Protein AF-A0A6N3R9C3-F1 (afdb_monomer_lite)

Sequence (505 aa):
MSIYKIPLPLNILEAARERITWTLNTLPRVCVSFSGGKDSGLMLHLTAELARQMGKKICVLFIDWEAQFSCTINYVQSLRELYTDVIEEFYWVALPLTTQNSLSQYQPEWQCWEPDVEWVRQPPQDAITDPDFFCFYQPGMTFEQFVREFAEWFSQKRPAAMMIGIRADESYNRFVAIASLNKQRFADDKPWTTAAPGGHSWYIYPIYDWKVADIWTWYANHQSLCNPLYNLMYQAGVPLRHMRICEPFGPEQRQGLWLYHVIEPDRWAAMCARVSGVKSGGIYAGHDNHFYGHRKILKPEHLDWQEYALLLLNSMPEDDRIKAINEIRMAIHQVSPFREEPVDCVLWVKNSQLMPNDYNPNNVAPPEKKLLQKSIEIDGFTQPIVVTHTDKNAMEIVDGFHRHEIGKGSSSLKLRLKGYLPVTCLEGTRNQRIAATIRHNRARGRHQITAMSEIVRELSQLGWDDNKIGKELGMDSDEVLRLKQINGLQELFADRQYSRAWTVK

InterPro domains:
  IPR002500 Phosphoadenosine phosphosulphate reductase domain [PF01507] (30-234)
  IPR003115 ParB-like, N-terminal domain [PF02195] (348-405)
  IPR003115 ParB-like, N-terminal domain [SM00470] (347-442)
  IPR014729 Rossmann-like alpha/beta/alpha sandwich fold [G3DSA:3.40.50.620] (3-242)
  IPR021845 Protein of unknown function DUF3440 [PF11922] (237-332)
  IPR036086 ParB/Sulfiredoxin superfamily [SSF110849] (345-475)

Radius of gyration: 32.74 Å; chains: 1; bounding box: 60×103×93 Å

pLDDT: mean 85.89, std 13.99, range [29.86, 98.75]

Structure (mmCIF, N/CA/C/O backbone):
data_AF-A0A6N3R9C3-F1
#
_entry.id   AF-A0A6N3R9C3-F1
#
loop_
_atom_site.group_PDB
_atom_site.id
_atom_site.type_symbol
_atom_site.label_atom_id
_atom_site.label_alt_id
_atom_site.label_comp_id
_atom_site.label_asym_id
_atom_site.label_entity_id
_atom_site.label_seq_id
_atom_site.pdbx_PDB_ins_code
_atom_site.Cartn_x
_atom_site.Cartn_y
_atom_site.Cartn_z
_atom_site.occupancy
_atom_site.B_iso_or_equiv
_atom_site.auth_seq_id
_atom_site.auth_comp_id
_atom_site.auth_asym_id
_atom_site.auth_atom_id
_atom_site.pdbx_PDB_model_num
ATOM 1 N N . MET A 1 1 ? 9.345 25.894 8.901 1.00 43.62 1 MET A N 1
ATOM 2 C CA . MET A 1 1 ? 8.995 26.049 10.329 1.00 43.62 1 MET A CA 1
ATOM 3 C C . MET A 1 1 ? 9.132 24.698 11.002 1.00 43.62 1 MET A C 1
ATOM 5 O O . MET A 1 1 ? 8.551 23.735 10.517 1.00 43.62 1 MET A O 1
ATOM 9 N N . SER A 1 2 ? 9.945 24.604 12.049 1.00 44.25 2 SER A N 1
ATOM 10 C CA . SER A 1 2 ? 10.079 23.402 12.876 1.00 44.25 2 SER A CA 1
ATOM 11 C C . SER A 1 2 ? 8.739 23.095 13.552 1.00 44.25 2 SER A C 1
ATOM 13 O O . SER A 1 2 ? 8.123 23.971 14.152 1.00 44.25 2 SER A O 1
ATOM 15 N N . ILE A 1 3 ? 8.267 21.858 13.418 1.00 60.16 3 ILE A N 1
ATOM 16 C CA . ILE A 1 3 ? 7.028 21.389 14.044 1.00 60.16 3 ILE A CA 1
ATOM 17 C C . ILE A 1 3 ? 7.373 20.959 15.473 1.00 60.16 3 ILE A C 1
ATOM 19 O O . ILE A 1 3 ? 8.033 19.938 15.670 1.00 60.16 3 ILE A O 1
ATOM 23 N N . TYR A 1 4 ? 6.939 21.731 16.468 1.00 61.84 4 TYR A N 1
ATOM 24 C CA . TYR A 1 4 ? 7.162 21.421 17.882 1.00 61.84 4 TYR A CA 1
ATOM 25 C C . TYR A 1 4 ? 5.988 20.620 18.459 1.00 61.84 4 TYR A C 1
ATOM 27 O O . TYR A 1 4 ? 4.826 20.929 18.198 1.00 61.84 4 TYR A O 1
ATOM 35 N N . LYS A 1 5 ? 6.286 19.586 19.258 1.00 71.88 5 LYS A N 1
ATOM 36 C CA . LYS A 1 5 ? 5.275 18.881 20.061 1.00 71.88 5 LYS A CA 1
ATOM 37 C C . LYS A 1 5 ? 4.924 19.755 21.265 1.00 71.88 5 LYS A C 1
ATOM 39 O O . LYS A 1 5 ? 5.813 20.088 22.043 1.00 71.88 5 LYS A O 1
ATOM 44 N N . ILE A 1 6 ? 3.651 20.110 21.411 1.00 72.38 6 ILE A N 1
ATOM 45 C CA . ILE A 1 6 ? 3.156 20.901 22.542 1.00 72.38 6 ILE A CA 1
ATOM 46 C C . ILE A 1 6 ? 2.562 19.927 23.572 1.00 72.38 6 ILE A C 1
ATOM 48 O O . ILE A 1 6 ? 1.675 19.154 23.202 1.00 72.38 6 ILE A O 1
ATOM 52 N N . PRO A 1 7 ? 3.049 19.902 24.826 1.00 72.50 7 PRO A N 1
ATOM 53 C CA . PRO A 1 7 ? 2.461 19.070 25.870 1.00 72.50 7 PRO A CA 1
ATOM 54 C C . PRO A 1 7 ? 1.058 19.571 26.239 1.00 72.50 7 PRO A C 1
ATOM 56 O O . PRO A 1 7 ? 0.818 20.776 26.294 1.00 72.50 7 PRO A O 1
ATOM 59 N N . LEU A 1 8 ? 0.139 18.640 26.498 1.00 75.56 8 LEU A N 1
ATOM 60 C CA . LEU A 1 8 ? -1.210 18.927 26.990 1.00 75.56 8 LEU A CA 1
ATOM 61 C C . LEU A 1 8 ? -1.270 18.716 28.515 1.00 75.56 8 LEU A C 1
ATOM 63 O O . LEU A 1 8 ? -0.502 17.907 29.035 1.00 75.56 8 LEU A O 1
ATOM 67 N N . PRO A 1 9 ? -2.176 19.404 29.236 1.00 75.69 9 PRO A N 1
ATOM 68 C CA . PRO A 1 9 ? -2.363 19.214 30.679 1.00 75.69 9 PRO A CA 1
ATOM 69 C C . PRO A 1 9 ? -3.089 17.905 31.041 1.00 75.69 9 PRO A C 1
ATOM 71 O O . PRO A 1 9 ? -3.187 17.573 32.218 1.00 75.69 9 PRO A O 1
ATOM 74 N N . LEU A 1 10 ? -3.605 17.181 30.044 1.00 80.75 10 LEU A N 1
ATOM 75 C CA . LEU A 1 10 ? -4.349 15.930 30.192 1.00 80.75 10 LEU A CA 1
ATOM 76 C C . LEU A 1 10 ? -3.435 14.720 30.023 1.00 80.75 10 LEU A C 1
ATOM 78 O O . LEU A 1 10 ? -2.467 14.767 29.255 1.00 80.75 10 LEU A O 1
ATOM 82 N N . ASN A 1 11 ? -3.792 13.602 30.657 1.00 88.69 11 ASN A N 1
ATOM 83 C CA . ASN A 1 11 ? -3.180 12.333 30.285 1.00 88.69 11 ASN A CA 1
ATOM 84 C C . ASN A 1 11 ? -3.708 11.854 28.915 1.00 88.69 11 ASN A C 1
ATOM 86 O O . ASN A 1 11 ? -4.754 12.279 28.425 1.00 88.69 11 ASN A O 1
ATOM 90 N N . ILE A 1 12 ? -2.968 10.953 28.271 1.00 90.38 12 ILE A N 1
ATOM 91 C CA . ILE A 1 12 ? -3.279 10.464 26.917 1.00 90.38 12 ILE A CA 1
ATOM 92 C C . ILE A 1 12 ? -4.638 9.751 26.798 1.00 90.38 12 ILE A C 1
ATOM 94 O O . ILE A 1 12 ? -5.248 9.782 25.728 1.00 90.38 12 ILE A O 1
ATOM 98 N N . LEU A 1 13 ? -5.126 9.123 27.875 1.00 92.50 13 LEU A N 1
ATOM 99 C CA . LEU A 1 13 ? -6.419 8.439 27.899 1.00 92.50 13 LEU A CA 1
ATOM 100 C C . LEU A 1 13 ? -7.562 9.451 27.977 1.00 92.50 13 LEU A C 1
ATOM 102 O O . LEU A 1 13 ? -8.530 9.330 27.229 1.00 92.50 13 LEU A O 1
ATOM 106 N N . GLU A 1 14 ? -7.431 10.464 28.830 1.00 93.38 14 GLU A N 1
ATOM 107 C CA . GLU A 1 14 ? -8.357 11.598 28.907 1.00 93.38 14 GLU A CA 1
ATOM 108 C C . GLU A 1 14 ? -8.427 12.327 27.566 1.00 93.38 14 GLU A C 1
ATOM 110 O O . GLU A 1 14 ? -9.511 12.488 27.012 1.00 93.38 14 GLU A O 1
ATOM 115 N N . ALA A 1 15 ? -7.274 12.666 26.981 1.00 93.69 15 ALA A N 1
ATOM 116 C CA . ALA A 1 15 ? -7.213 13.335 25.688 1.00 93.69 15 ALA A CA 1
ATOM 117 C C . ALA A 1 15 ? -7.842 12.490 24.564 1.00 93.69 15 ALA A C 1
ATOM 119 O O . ALA A 1 15 ? -8.574 13.018 23.727 1.00 93.69 15 ALA A O 1
ATOM 120 N N . ALA A 1 16 ? -7.602 11.173 24.537 1.00 96.31 16 ALA A N 1
ATOM 121 C CA . ALA A 1 16 ? -8.251 10.286 23.573 1.00 96.31 16 ALA A CA 1
ATOM 122 C C . ALA A 1 16 ? -9.773 10.243 23.773 1.00 96.31 16 ALA A C 1
ATOM 124 O O . ALA A 1 16 ? -10.515 10.364 22.797 1.00 96.31 16 ALA A O 1
ATOM 125 N N . ARG A 1 17 ? -10.249 10.139 25.022 1.00 97.38 17 ARG A N 1
ATOM 126 C CA . ARG A 1 17 ? -11.682 10.177 25.345 1.00 97.38 17 ARG A CA 1
ATOM 127 C C . ARG A 1 17 ? -12.320 11.501 24.934 1.00 97.38 17 ARG A C 1
ATOM 129 O O . ARG A 1 17 ? -13.380 11.473 24.324 1.00 97.38 17 ARG A O 1
ATOM 136 N N . GLU A 1 18 ? -11.675 12.642 25.167 1.00 97.12 18 GLU A N 1
ATOM 137 C CA . GLU A 1 18 ? -12.176 13.947 24.713 1.00 97.12 18 GLU A CA 1
ATOM 138 C C . GLU A 1 18 ? -12.303 14.025 23.188 1.00 97.12 18 GLU A C 1
ATOM 140 O O . GLU A 1 18 ? -13.324 14.482 22.673 1.00 97.12 18 GLU A O 1
ATOM 145 N N . ARG A 1 19 ? -11.301 13.535 22.448 1.00 97.88 19 ARG A N 1
ATOM 146 C CA . ARG A 1 19 ? -11.334 13.503 20.974 1.00 97.88 19 ARG A CA 1
ATOM 147 C C . ARG A 1 19 ? -12.457 12.607 20.453 1.00 97.88 19 ARG A C 1
ATOM 149 O O . ARG A 1 19 ? -13.151 12.983 19.506 1.00 97.88 19 ARG A O 1
ATOM 156 N N . ILE A 1 20 ? -12.658 11.441 21.065 1.00 98.56 20 ILE A N 1
ATOM 157 C CA . ILE A 1 20 ? -13.736 10.511 20.701 1.00 98.56 20 ILE A CA 1
ATOM 158 C C . ILE A 1 20 ? -15.104 11.119 21.035 1.00 98.56 20 ILE A C 1
ATOM 160 O O . ILE A 1 20 ? -15.976 11.156 20.172 1.00 98.56 20 ILE A O 1
ATOM 164 N N . THR A 1 21 ? -15.278 11.664 22.239 1.00 98.50 21 THR A N 1
ATOM 165 C CA . THR A 1 21 ? -16.516 12.332 22.667 1.00 98.50 21 THR A CA 1
ATOM 166 C C . THR A 1 21 ? -16.860 13.510 21.761 1.00 98.50 21 THR A C 1
ATOM 168 O O . THR A 1 21 ? -18.011 13.655 21.352 1.00 98.50 21 THR A O 1
ATOM 171 N N . TRP A 1 22 ? -15.872 14.332 21.387 1.00 98.19 22 TRP A N 1
ATOM 172 C CA . TRP A 1 22 ? -16.063 15.380 20.383 1.00 98.19 22 TRP A CA 1
ATOM 173 C C . TRP A 1 22 ? -16.564 14.786 19.066 1.00 98.19 22 TRP A C 1
ATOM 175 O O . TRP A 1 22 ? -17.547 15.265 18.513 1.00 98.19 22 TRP A O 1
ATOM 185 N N . THR A 1 23 ? -15.947 13.698 18.601 1.00 98.31 23 THR A N 1
ATOM 186 C CA . THR A 1 23 ? -16.294 13.063 17.319 1.00 98.31 23 THR A CA 1
ATOM 187 C C . THR A 1 23 ? -17.742 12.580 17.318 1.00 98.31 23 THR A C 1
ATOM 189 O O . THR A 1 23 ? -18.486 12.907 16.398 1.00 98.31 23 THR A O 1
ATOM 192 N N . LEU A 1 24 ? -18.161 11.885 18.379 1.00 98.44 24 LEU A N 1
ATOM 193 C CA . LEU A 1 24 ? -19.523 11.362 18.551 1.00 98.44 24 LEU A CA 1
ATOM 194 C C . LEU A 1 24 ? -20.590 12.462 18.712 1.00 98.44 24 LEU A C 1
ATOM 196 O O . LEU A 1 24 ? -21.762 12.234 18.407 1.00 98.44 24 LEU A O 1
ATOM 200 N N . ASN A 1 25 ? -20.209 13.645 19.204 1.00 97.94 25 ASN A N 1
ATOM 201 C CA . ASN A 1 25 ? -21.110 14.792 19.347 1.00 97.94 25 ASN A CA 1
ATOM 202 C C . ASN A 1 25 ? -21.198 15.646 18.079 1.00 97.94 25 ASN A C 1
ATOM 204 O O . ASN A 1 25 ? -22.264 16.174 17.770 1.00 97.94 25 ASN A O 1
ATOM 208 N N . THR A 1 26 ? -20.081 15.822 17.375 1.00 97.12 26 THR A N 1
ATOM 209 C CA . THR A 1 26 ? -19.971 16.744 16.240 1.00 97.12 26 THR A CA 1
ATOM 210 C C . THR A 1 26 ? -20.362 16.095 14.919 1.00 97.12 26 THR A C 1
ATOM 212 O O . THR A 1 26 ? -20.985 16.753 14.087 1.00 97.12 26 THR A O 1
ATOM 215 N N . LEU A 1 27 ? -20.012 14.823 14.707 1.00 96.94 27 LEU A N 1
ATOM 216 C CA . LEU A 1 27 ? -20.240 14.138 13.437 1.00 96.94 27 LEU A CA 1
ATOM 217 C C . LEU A 1 27 ? -21.412 13.152 13.574 1.00 96.94 27 LEU A C 1
ATOM 219 O O . LEU A 1 27 ? -21.375 12.273 14.434 1.00 96.94 27 LEU A O 1
ATOM 223 N N . PRO A 1 28 ? -22.466 13.272 12.743 1.00 95.19 28 PRO A N 1
ATOM 224 C CA . PRO A 1 28 ? -23.684 12.475 12.885 1.00 95.19 28 PRO A CA 1
ATOM 225 C C . PRO A 1 28 ? -23.487 10.995 12.548 1.00 95.19 28 PRO A C 1
ATOM 227 O O . PRO A 1 28 ? -24.273 10.166 12.996 1.00 95.19 28 PRO A O 1
ATOM 230 N N . ARG A 1 29 ? -22.465 10.660 11.753 1.00 97.19 29 ARG A N 1
ATOM 231 C CA . ARG A 1 29 ? -22.119 9.283 11.393 1.00 97.19 29 ARG A CA 1
ATOM 232 C C . ARG A 1 29 ? -20.655 9.039 11.688 1.00 97.19 29 ARG A C 1
ATOM 234 O O . ARG A 1 29 ? -19.798 9.787 11.223 1.00 97.19 29 ARG A O 1
ATOM 241 N N . VAL A 1 30 ? -20.376 7.985 12.443 1.00 98.56 30 VAL A N 1
ATOM 242 C CA . VAL A 1 30 ? -19.024 7.640 12.878 1.00 98.56 30 VAL A CA 1
ATOM 243 C C . VAL A 1 30 ? -18.747 6.192 12.515 1.00 98.56 30 VAL A C 1
ATOM 245 O O . VAL A 1 30 ? -19.449 5.299 12.980 1.00 98.56 30 VAL A O 1
ATOM 248 N N . CYS A 1 31 ? -17.733 5.964 11.684 1.00 98.69 31 CYS A N 1
ATOM 249 C CA . CYS A 1 31 ? -17.236 4.638 11.344 1.00 98.69 31 CYS A CA 1
ATOM 250 C C . CYS A 1 31 ? -15.843 4.435 11.939 1.00 98.69 31 CYS A C 1
ATOM 252 O O . CYS A 1 31 ? -14.934 5.235 11.709 1.00 98.69 31 CYS A O 1
ATOM 254 N N . VAL A 1 32 ? -15.659 3.344 12.675 1.00 98.75 32 VAL A N 1
ATOM 255 C CA . VAL A 1 32 ? -14.372 2.947 13.248 1.00 98.75 32 VAL A CA 1
ATOM 256 C C . VAL A 1 32 ? -13.684 1.969 12.301 1.00 98.75 32 VAL A C 1
ATOM 258 O O . VAL A 1 32 ? -14.208 0.892 12.035 1.00 98.75 32 VAL A O 1
ATOM 261 N N . SER A 1 33 ? -12.507 2.328 11.786 1.00 98.06 33 SER A N 1
ATOM 262 C CA . SER A 1 33 ? -11.667 1.401 11.026 1.00 98.06 33 SER A CA 1
ATOM 263 C C . SER A 1 33 ? -10.943 0.464 11.991 1.00 98.06 33 SER A C 1
ATOM 265 O O . SER A 1 33 ? -10.127 0.894 12.814 1.00 98.06 33 SER A O 1
ATOM 267 N N . PHE A 1 34 ? -11.267 -0.821 11.899 1.00 97.56 34 PHE A N 1
ATOM 268 C CA . PHE A 1 34 ? -10.781 -1.866 12.784 1.00 97.56 34 PHE A CA 1
ATOM 269 C C . PHE A 1 34 ? -9.999 -2.906 11.979 1.00 97.56 34 PHE A C 1
ATOM 271 O O . PHE A 1 34 ? -10.501 -3.429 10.994 1.00 97.56 34 PHE A O 1
ATOM 278 N N . SER A 1 35 ? -8.759 -3.208 12.380 1.00 95.19 35 SER A N 1
ATOM 279 C CA . SER A 1 35 ? -7.889 -4.162 11.669 1.00 95.19 35 SER A CA 1
ATOM 280 C C . SER A 1 35 ? -7.677 -5.481 12.416 1.00 95.19 35 SER A C 1
ATOM 282 O O . SER A 1 35 ? -6.909 -6.329 11.965 1.00 95.19 35 SER A O 1
ATOM 284 N N . GLY A 1 36 ? -8.274 -5.637 13.603 1.00 95.56 36 GLY A N 1
ATOM 285 C CA . GLY A 1 36 ? -7.929 -6.712 14.537 1.00 95.56 36 GLY A CA 1
ATOM 286 C C . GLY A 1 36 ? -6.620 -6.476 15.305 1.00 95.56 36 GLY A C 1
ATOM 287 O O . GLY A 1 36 ? -6.246 -7.299 16.137 1.00 95.56 36 GLY A O 1
ATOM 288 N N . GLY A 1 37 ? -5.911 -5.368 15.055 1.00 94.81 37 GLY A N 1
ATOM 289 C CA . GLY A 1 37 ? -4.679 -5.005 15.761 1.00 94.81 37 GLY A CA 1
ATOM 290 C C . GLY A 1 37 ? -4.917 -4.309 17.105 1.00 94.81 37 GLY A C 1
ATOM 291 O O . GLY A 1 37 ? -5.969 -3.707 17.312 1.00 94.81 37 GLY A O 1
ATOM 292 N N . LYS A 1 38 ? -3.906 -4.317 17.987 1.00 94.56 38 LYS A N 1
ATOM 293 C CA . LYS A 1 38 ? -3.941 -3.757 19.356 1.00 94.56 38 LYS A CA 1
ATOM 294 C C . LYS A 1 38 ? -4.410 -2.302 19.401 1.00 94.56 38 LYS A C 1
ATOM 296 O O . LYS A 1 38 ? -5.208 -1.948 20.263 1.00 94.56 38 LYS A O 1
ATOM 301 N N . ASP A 1 39 ? -3.935 -1.485 18.461 1.00 95.38 39 ASP A N 1
ATOM 302 C CA . ASP A 1 39 ? -4.197 -0.047 18.403 1.00 95.38 39 ASP A CA 1
ATOM 303 C C . ASP A 1 39 ? -5.651 0.212 17.972 1.00 95.38 39 ASP A C 1
ATOM 305 O O . ASP A 1 39 ? -6.392 0.942 18.628 1.00 95.38 39 ASP A O 1
ATOM 309 N N . SER A 1 40 ? -6.091 -0.465 16.906 1.00 96.88 40 SER A N 1
ATOM 310 C CA . SER A 1 40 ? -7.466 -0.370 16.405 1.00 96.88 40 SER A CA 1
ATOM 311 C C . SER A 1 40 ? -8.498 -0.996 17.352 1.00 96.88 40 SER A C 1
ATOM 313 O O . SER A 1 40 ? -9.592 -0.458 17.487 1.00 96.88 40 SER A O 1
ATOM 315 N N . GLY A 1 41 ? -8.141 -2.083 18.047 1.00 97.38 41 GLY A N 1
ATOM 316 C CA . GLY A 1 41 ? -8.986 -2.725 19.053 1.00 97.38 41 GLY A CA 1
ATOM 317 C C . GLY A 1 41 ? -9.209 -1.814 20.255 1.00 97.38 41 GLY A C 1
ATOM 318 O O . GLY A 1 41 ? -10.347 -1.598 20.653 1.00 97.38 41 GLY A O 1
ATOM 319 N N . LEU A 1 42 ? -8.148 -1.173 20.759 1.00 97.56 42 LEU A N 1
ATOM 320 C CA . LEU A 1 42 ? -8.248 -0.212 21.858 1.00 97.56 42 LEU A CA 1
ATOM 321 C C . LEU A 1 42 ? -9.122 0.982 21.467 1.00 97.56 42 LEU A C 1
ATOM 323 O O . LEU A 1 42 ? -9.992 1.395 22.231 1.00 97.56 42 LEU A O 1
ATOM 327 N N . MET A 1 43 ? -8.922 1.520 20.260 1.00 98.19 43 MET A N 1
ATOM 328 C CA . MET A 1 43 ? -9.762 2.599 19.740 1.00 98.19 43 MET A CA 1
ATOM 329 C C . MET A 1 43 ? -11.236 2.174 19.653 1.00 98.19 43 MET A C 1
ATOM 331 O O . MET A 1 43 ? -12.105 2.964 20.025 1.00 98.19 43 MET A O 1
ATOM 335 N N . LEU A 1 44 ? -11.526 0.946 19.204 1.00 98.50 44 LEU A N 1
ATOM 336 C CA . LEU A 1 44 ? -12.887 0.412 19.149 1.00 98.50 44 LEU A CA 1
ATOM 337 C C . LEU A 1 44 ? -13.491 0.260 20.550 1.00 98.50 44 LEU A C 1
ATOM 339 O O . LEU A 1 44 ? -14.602 0.735 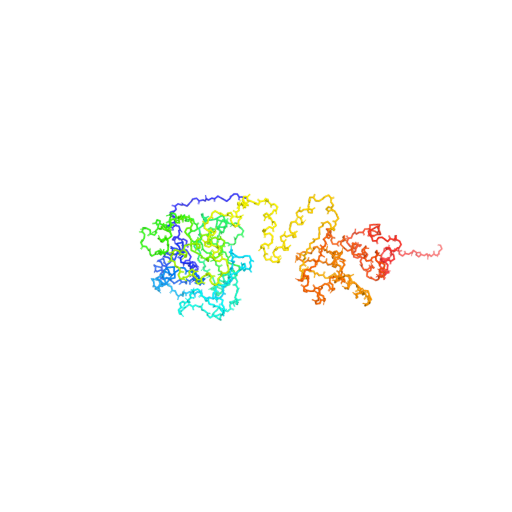20.754 1.00 98.50 44 LEU A O 1
ATOM 343 N N . HIS A 1 45 ? -12.759 -0.296 21.521 1.00 98.44 45 HIS A N 1
ATOM 344 C CA . HIS A 1 45 ? -13.213 -0.388 22.913 1.00 98.44 45 HIS A CA 1
ATOM 345 C C . HIS A 1 45 ? -13.598 0.986 23.478 1.00 98.44 45 HIS A C 1
ATOM 347 O O . HIS A 1 45 ? -14.730 1.174 23.921 1.00 98.44 45 HIS A O 1
ATOM 353 N N . LEU A 1 46 ? -12.694 1.972 23.390 1.00 98.25 46 LEU A N 1
ATOM 354 C CA . LEU A 1 46 ? -12.948 3.326 23.892 1.00 98.25 46 LEU A CA 1
ATOM 355 C C . LEU A 1 46 ? -14.140 3.990 23.195 1.00 98.25 46 LEU A C 1
ATOM 357 O O . LEU A 1 46 ? -14.957 4.645 23.843 1.00 98.25 46 LEU A O 1
ATOM 361 N N . THR A 1 47 ? -14.242 3.828 21.875 1.00 98.62 47 THR A N 1
ATOM 362 C CA . THR A 1 47 ? -15.319 4.437 21.086 1.00 98.62 47 THR A CA 1
ATOM 363 C C . THR A 1 47 ? -16.663 3.794 21.387 1.00 98.62 47 THR A C 1
ATOM 365 O O . THR A 1 47 ? -17.644 4.507 21.577 1.00 98.62 47 THR A O 1
ATOM 368 N N . ALA A 1 48 ? -16.708 2.469 21.488 1.00 98.44 48 ALA A N 1
ATOM 369 C CA . ALA A 1 48 ? -17.917 1.726 21.799 1.00 98.44 48 ALA A CA 1
ATOM 370 C C . ALA A 1 48 ? -18.416 2.005 23.227 1.00 98.44 48 ALA A C 1
ATOM 372 O O . ALA A 1 48 ? -19.611 2.206 23.427 1.00 98.44 48 ALA A O 1
ATOM 373 N N . GLU A 1 49 ? -17.517 2.092 24.215 1.00 97.88 49 GLU A N 1
ATOM 374 C CA . GLU A 1 49 ? -17.864 2.479 25.590 1.00 97.88 49 GLU A CA 1
ATOM 375 C C . GLU A 1 49 ? -18.484 3.879 25.663 1.00 97.88 49 GLU A C 1
ATOM 377 O O . GLU A 1 49 ? -19.532 4.058 26.285 1.00 97.88 49 GLU A O 1
ATOM 382 N N . LEU A 1 50 ? -17.864 4.869 25.012 1.00 98.44 50 LEU A N 1
ATOM 383 C CA . LEU A 1 50 ? -18.376 6.241 24.990 1.00 98.44 50 LEU A CA 1
ATOM 384 C C . LEU A 1 50 ? -19.683 6.344 24.199 1.00 98.44 50 LEU A C 1
ATOM 386 O O . LEU A 1 50 ? -20.620 6.998 24.651 1.00 98.44 50 LEU A O 1
ATOM 390 N N . ALA A 1 51 ? -19.792 5.647 23.066 1.00 98.44 51 ALA A N 1
ATOM 391 C CA . ALA A 1 51 ? -21.033 5.577 22.302 1.00 98.44 51 ALA A CA 1
ATOM 392 C C . ALA A 1 51 ? -22.175 4.996 23.150 1.00 98.44 51 ALA A C 1
ATOM 394 O O . ALA A 1 51 ? -23.258 5.582 23.188 1.00 98.44 51 ALA A O 1
ATOM 395 N N . ARG A 1 52 ? -21.907 3.926 23.914 1.00 98.12 52 ARG A N 1
ATOM 396 C CA . ARG A 1 52 ? -22.864 3.330 24.858 1.00 98.12 52 ARG A CA 1
ATOM 397 C C . ARG A 1 52 ? -23.324 4.335 25.910 1.00 98.12 52 ARG A C 1
ATOM 399 O O . ARG A 1 52 ? -24.522 4.494 26.120 1.00 98.12 52 ARG A O 1
ATOM 406 N N . GLN A 1 53 ? -22.383 5.037 26.543 1.00 98.06 53 GLN A N 1
ATOM 407 C CA . GLN A 1 53 ? -22.678 6.047 27.569 1.00 98.06 53 GLN A CA 1
ATOM 408 C C . GLN A 1 53 ? -23.507 7.215 27.022 1.00 98.06 53 GLN A C 1
ATOM 410 O O . GLN A 1 53 ? -24.351 7.762 27.727 1.00 98.06 53 GLN A O 1
ATOM 415 N N . MET A 1 54 ? -23.281 7.586 25.763 1.00 97.88 54 MET A N 1
ATOM 416 C CA . MET A 1 54 ? -23.951 8.705 25.101 1.00 97.88 54 MET A CA 1
ATOM 417 C C . MET A 1 54 ? -25.248 8.301 24.383 1.00 97.88 54 MET A C 1
ATOM 419 O O . MET A 1 54 ? -25.890 9.157 23.773 1.00 97.88 54 MET A O 1
ATOM 423 N N . GLY A 1 55 ? -25.626 7.016 24.402 1.00 97.50 55 GLY A N 1
ATOM 424 C CA . GLY A 1 55 ? -26.772 6.500 23.645 1.00 97.50 55 GLY A CA 1
ATOM 425 C C . GLY A 1 55 ? -26.625 6.681 22.128 1.00 97.50 55 GLY A C 1
ATOM 426 O O . GLY A 1 55 ? -27.613 6.894 21.427 1.00 97.50 55 GLY A O 1
ATOM 427 N N . LYS A 1 56 ? -25.388 6.660 21.621 1.00 97.81 56 LYS A N 1
ATOM 428 C CA . LYS A 1 56 ? -25.051 6.809 20.200 1.00 97.81 56 LYS A CA 1
ATOM 429 C C . LYS A 1 56 ? -24.761 5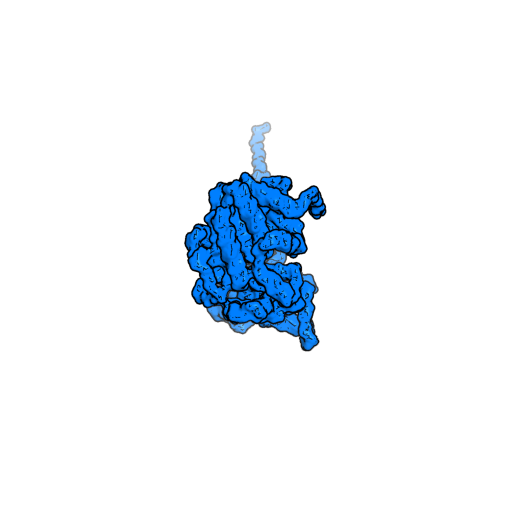.449 19.575 1.00 97.81 56 LYS A C 1
ATOM 431 O O . LYS A 1 56 ? -24.349 4.509 20.251 1.00 97.81 56 LYS A O 1
ATOM 436 N N . LYS A 1 57 ? -24.938 5.377 18.259 1.00 98.31 57 LYS A N 1
ATOM 437 C CA . LYS A 1 57 ? -24.533 4.237 17.442 1.00 98.31 57 LYS A CA 1
ATOM 438 C C . LYS A 1 57 ? -23.290 4.570 16.626 1.00 98.31 57 LYS A C 1
ATOM 440 O O . LYS A 1 57 ? -23.067 5.731 16.280 1.00 98.31 57 LYS A O 1
ATOM 445 N N . ILE A 1 58 ? -22.492 3.550 16.335 1.00 98.62 58 ILE A N 1
ATOM 446 C CA . ILE A 1 58 ? -21.303 3.639 15.481 1.00 98.62 58 ILE A CA 1
ATOM 447 C C . ILE A 1 58 ? -21.339 2.545 14.418 1.00 98.62 58 ILE A C 1
ATOM 449 O O . ILE A 1 58 ? -21.959 1.507 14.609 1.00 98.62 58 ILE A O 1
ATOM 453 N N . CYS A 1 59 ? -20.646 2.752 13.308 1.00 98.69 59 CYS A N 1
ATOM 454 C CA . CYS A 1 59 ? -20.358 1.704 12.334 1.00 98.69 59 CYS A CA 1
ATOM 455 C C . CYS A 1 59 ? -18.922 1.200 12.514 1.00 98.69 59 CYS A C 1
ATOM 457 O O . CYS A 1 59 ? -18.067 1.919 13.039 1.00 98.69 59 CYS A O 1
ATOM 459 N N . VAL A 1 60 ? -18.632 -0.010 12.047 1.00 98.75 60 VAL A N 1
ATOM 460 C CA . VAL A 1 60 ? -17.271 -0.565 12.032 1.00 98.75 60 VAL A CA 1
ATOM 461 C C . VAL A 1 60 ? -16.932 -1.034 10.626 1.00 98.75 60 VAL A C 1
ATOM 463 O O . VAL A 1 60 ? -17.743 -1.695 9.989 1.00 98.75 60 VAL A O 1
ATOM 466 N N . LEU A 1 61 ? -15.733 -0.697 10.150 1.00 98.69 61 LEU A N 1
ATOM 467 C CA . LEU A 1 61 ? -15.173 -1.207 8.900 1.00 98.69 61 LEU A CA 1
ATOM 468 C C . LEU A 1 61 ? -14.020 -2.154 9.223 1.00 98.69 61 LEU A C 1
ATOM 470 O O . LEU A 1 61 ? -13.006 -1.717 9.775 1.00 98.69 61 LEU A O 1
ATOM 474 N N . PHE A 1 62 ? -14.165 -3.417 8.832 1.00 98.25 62 PHE A N 1
ATOM 475 C CA . PHE A 1 62 ? -13.115 -4.428 8.867 1.00 98.25 62 PHE A CA 1
ATOM 476 C C . PHE A 1 62 ? -12.842 -4.916 7.444 1.00 98.25 62 PHE A C 1
ATOM 478 O O . PHE A 1 62 ? -13.741 -5.416 6.772 1.00 98.25 62 PHE A O 1
ATOM 485 N N . ILE A 1 63 ? -11.598 -4.762 6.988 1.00 97.56 63 ILE A N 1
ATOM 486 C CA . ILE A 1 63 ? -11.155 -5.281 5.692 1.00 97.56 63 ILE A CA 1
ATOM 487 C C . ILE A 1 63 ? -10.467 -6.617 5.930 1.00 97.56 63 ILE A C 1
ATOM 489 O O . ILE A 1 63 ? -9.456 -6.717 6.635 1.00 97.56 63 ILE A O 1
ATOM 493 N N . ASP A 1 64 ? -11.069 -7.640 5.349 1.00 97.12 64 ASP A N 1
ATOM 494 C CA . ASP A 1 64 ? -10.626 -9.009 5.422 1.00 97.12 64 ASP A CA 1
ATOM 495 C C . ASP A 1 64 ? -9.633 -9.286 4.286 1.00 97.12 64 ASP A C 1
ATOM 497 O O . ASP A 1 64 ? -9.969 -9.212 3.106 1.00 97.12 64 ASP A O 1
ATOM 501 N N . TRP A 1 65 ? -8.403 -9.636 4.649 1.00 95.75 65 TRP A N 1
ATOM 502 C CA . TRP A 1 65 ? -7.322 -9.876 3.700 1.00 95.75 65 TRP A CA 1
ATOM 503 C C . TRP A 1 65 ? -7.193 -11.337 3.275 1.00 95.75 65 TRP A C 1
ATOM 505 O O . TRP A 1 65 ? -6.155 -11.674 2.733 1.00 95.75 65 TRP A O 1
ATOM 515 N N . GLU A 1 66 ? -8.153 -12.228 3.541 1.00 96.06 66 GLU A N 1
ATOM 516 C CA . GLU A 1 66 ? -8.070 -13.674 3.238 1.00 96.06 66 GLU A CA 1
ATOM 517 C C . GLU A 1 66 ? -7.041 -14.412 4.126 1.00 96.06 66 GLU A C 1
ATOM 519 O O . GLU A 1 66 ? -7.371 -15.362 4.827 1.00 96.06 66 GLU A O 1
ATOM 524 N N . ALA A 1 67 ? -5.806 -13.927 4.219 1.00 94.31 67 ALA A N 1
ATOM 525 C CA . ALA A 1 67 ? -4.681 -14.594 4.869 1.00 94.31 67 ALA A CA 1
ATOM 526 C C . ALA A 1 67 ? -4.401 -14.155 6.327 1.00 94.31 67 ALA A C 1
ATOM 528 O O . ALA A 1 67 ? -3.321 -14.419 6.840 1.00 94.31 67 ALA A O 1
ATOM 529 N N . GLN A 1 68 ? -5.329 -13.487 7.025 1.00 93.06 68 GLN A N 1
ATOM 530 C CA . GLN A 1 68 ? -5.170 -13.131 8.453 1.00 93.06 68 GLN A CA 1
ATOM 531 C C . GLN A 1 68 ? -5.258 -14.360 9.374 1.00 93.06 68 GLN A C 1
ATOM 533 O O . GLN A 1 68 ? -6.114 -15.215 9.158 1.00 93.06 68 GLN A O 1
ATOM 538 N N . PHE A 1 69 ? -4.471 -14.399 10.458 1.00 93.50 69 PHE A N 1
ATOM 539 C CA . PHE A 1 69 ? -4.484 -15.461 11.484 1.00 93.50 69 PHE A CA 1
ATOM 540 C C . PHE A 1 69 ? -5.879 -15.778 12.062 1.00 93.50 69 PHE A C 1
ATOM 542 O O . PHE A 1 69 ? -6.694 -14.879 12.275 1.00 93.50 69 PHE A O 1
ATOM 549 N N . SER A 1 70 ? -6.147 -17.041 12.411 1.00 93.25 70 SER A N 1
ATOM 550 C CA . SER A 1 70 ? -7.464 -17.529 12.859 1.00 93.25 70 SER A CA 1
ATOM 551 C C . SER A 1 70 ? -7.847 -16.867 14.164 1.00 93.25 70 SER A C 1
ATOM 553 O O . SER A 1 70 ? -8.970 -16.410 14.327 1.00 93.25 70 SER A O 1
ATOM 555 N N . CYS A 1 71 ? -6.884 -16.744 15.077 1.00 93.69 71 CYS A N 1
ATOM 556 C CA . CYS A 1 71 ? -7.075 -16.033 16.334 1.00 93.69 71 CYS A CA 1
ATOM 557 C C . CYS A 1 71 ? -7.429 -14.551 16.129 1.00 93.69 71 CYS A C 1
ATOM 559 O O . CYS A 1 71 ? -8.183 -14.004 16.928 1.00 93.69 71 CYS A O 1
ATOM 561 N N . THR A 1 72 ? -6.956 -13.920 15.047 1.00 95.31 72 THR A N 1
ATOM 562 C CA . THR A 1 72 ? -7.356 -12.550 14.694 1.00 95.31 72 THR A CA 1
ATOM 563 C C . THR A 1 72 ? -8.792 -12.511 14.193 1.00 95.31 72 THR A C 1
ATOM 565 O O . THR A 1 72 ? -9.555 -11.668 14.646 1.00 95.31 72 THR A O 1
ATOM 568 N N . ILE A 1 73 ? -9.190 -13.442 13.325 1.00 95.88 73 ILE A N 1
ATOM 569 C CA . ILE A 1 73 ? -10.574 -13.534 12.834 1.00 95.88 73 ILE A CA 1
ATOM 570 C C . ILE A 1 73 ? -11.555 -13.824 13.971 1.00 95.88 73 ILE A C 1
ATOM 572 O O . ILE A 1 73 ? -12.562 -13.132 14.102 1.00 95.88 73 ILE A O 1
ATOM 576 N N . ASN A 1 74 ? -11.214 -14.755 14.860 1.00 96.19 74 ASN A N 1
ATOM 577 C CA . ASN A 1 74 ? -12.014 -15.051 16.046 1.00 96.19 74 ASN A CA 1
ATOM 578 C C . ASN A 1 74 ? -12.111 -13.832 16.975 1.00 96.19 74 ASN A C 1
ATOM 580 O O . ASN A 1 74 ? -13.190 -13.528 17.470 1.00 96.19 74 ASN A O 1
ATOM 584 N N . TYR A 1 75 ? -11.013 -13.094 17.173 1.00 97.56 75 TYR A N 1
ATOM 585 C CA . TYR A 1 75 ? -11.023 -11.853 17.952 1.00 97.56 75 TYR A CA 1
ATOM 586 C C . TYR A 1 75 ? -11.932 -10.779 17.338 1.00 97.56 75 TYR A C 1
ATOM 588 O O . TYR A 1 75 ? -12.685 -10.126 18.060 1.00 97.56 75 TYR A O 1
ATOM 596 N N . VAL A 1 76 ? -11.887 -10.610 16.013 1.00 97.62 76 VAL A N 1
ATOM 597 C CA . VAL A 1 76 ? -12.744 -9.658 15.293 1.00 97.62 76 VAL A CA 1
ATOM 598 C C . VAL A 1 76 ? -14.217 -10.018 15.486 1.00 97.62 76 VAL A C 1
ATOM 600 O O . VAL A 1 76 ? -15.013 -9.146 15.836 1.00 97.62 76 VAL A O 1
ATOM 603 N N . GLN A 1 77 ? -14.556 -11.302 15.350 1.00 97.19 77 GLN A N 1
ATOM 604 C CA . GLN A 1 77 ? -15.901 -11.814 15.605 1.00 97.19 77 GLN A CA 1
ATOM 605 C C . GLN A 1 77 ? -16.344 -11.562 17.057 1.00 97.19 77 GLN A C 1
ATOM 607 O O . GLN A 1 77 ? -17.432 -11.038 17.285 1.00 97.19 77 GLN A O 1
ATOM 612 N N . SER A 1 78 ? -15.483 -11.832 18.044 1.00 97.75 78 SER A N 1
ATOM 613 C CA . SER A 1 78 ? -15.800 -11.579 19.456 1.00 97.75 78 SER A CA 1
ATOM 614 C C . SER A 1 78 ? -16.066 -10.100 19.755 1.00 97.75 78 SER A C 1
ATOM 616 O O . SER A 1 78 ? -16.958 -9.797 20.544 1.00 97.75 78 SER A O 1
ATOM 618 N N . LEU A 1 79 ? -15.334 -9.160 19.140 1.00 97.56 79 LEU A N 1
ATOM 619 C CA . LEU A 1 79 ? -15.618 -7.730 19.324 1.00 97.56 79 LEU A CA 1
ATOM 620 C C . LEU A 1 79 ? -16.918 -7.295 18.650 1.00 97.56 79 LEU A C 1
ATOM 622 O O . LEU A 1 79 ? -17.629 -6.454 19.200 1.00 97.56 79 LEU A O 1
ATOM 626 N N . ARG A 1 80 ? -17.236 -7.860 17.483 1.00 97.12 80 ARG A N 1
ATOM 627 C CA . ARG A 1 80 ? -18.511 -7.613 16.804 1.00 97.12 80 ARG A CA 1
ATOM 628 C C . ARG A 1 80 ? -19.692 -8.023 17.685 1.00 97.12 80 ARG A C 1
ATOM 630 O O . ARG A 1 80 ? -20.622 -7.238 17.860 1.00 97.12 80 ARG A O 1
ATOM 637 N N . GLU A 1 81 ? -19.623 -9.206 18.289 1.00 97.19 81 GLU A N 1
ATOM 638 C CA . GLU A 1 81 ? -20.642 -9.714 19.215 1.00 97.19 81 GLU A CA 1
ATOM 639 C C . GLU A 1 81 ? -20.709 -8.881 20.503 1.00 97.19 81 GLU A C 1
ATOM 641 O O . GLU A 1 81 ? -21.784 -8.429 20.898 1.00 97.19 81 GLU A O 1
ATOM 646 N N . LEU A 1 82 ? -19.557 -8.594 21.121 1.00 97.75 82 LEU A N 1
ATOM 647 C CA . LEU A 1 82 ? -19.468 -7.827 22.369 1.00 97.75 82 LEU A CA 1
ATOM 648 C C . LEU A 1 82 ? -20.094 -6.427 22.267 1.00 97.75 82 LEU A C 1
ATOM 650 O O . LEU A 1 82 ? -20.607 -5.906 23.257 1.00 97.75 82 LEU A O 1
ATOM 654 N N . TYR A 1 83 ? -20.021 -5.811 21.088 1.00 98.06 83 TYR A N 1
ATOM 655 C CA . TYR A 1 83 ? -20.478 -4.444 20.844 1.00 98.06 83 TYR A CA 1
ATOM 656 C C . TYR A 1 83 ? -21.694 -4.358 19.918 1.00 98.06 83 TYR A C 1
ATOM 658 O O . TYR A 1 83 ? -22.010 -3.277 19.421 1.00 98.06 83 TYR A O 1
ATOM 666 N N . THR A 1 84 ? -22.426 -5.459 19.717 1.00 97.50 84 THR A N 1
ATOM 667 C CA . THR A 1 84 ? -23.661 -5.473 18.906 1.00 97.50 84 THR A CA 1
ATOM 668 C C . THR A 1 84 ? -24.712 -4.478 19.426 1.00 97.50 84 THR A C 1
ATOM 670 O O . THR A 1 84 ? -25.519 -3.948 18.666 1.00 97.50 84 THR A O 1
ATOM 673 N N . ASP A 1 85 ? -24.686 -4.146 20.719 1.00 97.75 85 ASP A N 1
ATOM 674 C CA . ASP A 1 85 ? -25.590 -3.166 21.322 1.00 97.75 85 ASP A CA 1
ATOM 675 C C . ASP A 1 85 ? -25.324 -1.715 20.880 1.00 97.75 85 ASP A C 1
ATOM 677 O O . ASP A 1 85 ? -26.236 -0.891 20.947 1.00 97.75 85 ASP A O 1
ATOM 681 N N . VAL A 1 86 ? -24.125 -1.387 20.387 1.00 98.19 86 VAL A N 1
ATOM 682 C CA . VAL A 1 86 ? -23.745 -0.030 19.933 1.00 98.19 86 VAL A CA 1
ATOM 683 C C . VAL A 1 86 ? -23.356 0.049 18.462 1.00 98.19 86 VAL A C 1
ATOM 685 O O . VAL A 1 86 ? -23.406 1.134 17.879 1.00 98.19 86 VAL A O 1
ATOM 688 N N . ILE A 1 87 ? -22.997 -1.076 17.852 1.00 98.50 87 ILE A N 1
ATOM 689 C CA . ILE A 1 87 ? -22.686 -1.150 16.430 1.00 98.50 87 ILE A CA 1
ATOM 690 C C . ILE A 1 87 ? -24.004 -1.163 15.647 1.00 98.50 87 ILE A C 1
ATOM 692 O O . ILE A 1 87 ? -24.849 -2.027 15.850 1.00 98.50 87 ILE A O 1
ATOM 696 N N . GLU A 1 88 ? -24.201 -0.159 14.797 1.00 98.00 88 GLU A N 1
ATOM 697 C CA . GLU A 1 88 ? -25.321 -0.087 13.851 1.00 98.00 88 GLU A CA 1
ATOM 698 C C . GLU A 1 88 ? -25.083 -0.999 12.655 1.00 98.00 88 GLU A C 1
ATOM 700 O O . GLU A 1 88 ? -25.962 -1.773 12.304 1.00 98.00 88 GLU A O 1
ATOM 705 N N . GLU A 1 89 ? -23.886 -0.932 12.073 1.00 98.12 89 GLU A N 1
ATOM 706 C CA . GLU A 1 89 ? -23.498 -1.755 10.933 1.00 98.12 89 GLU A CA 1
ATOM 707 C C . GLU A 1 89 ? -22.032 -2.175 11.065 1.00 98.12 89 GLU A C 1
ATOM 709 O O . GLU A 1 89 ? -21.163 -1.358 11.405 1.00 98.12 89 GLU A O 1
ATOM 714 N N . PHE A 1 90 ? -21.757 -3.452 10.796 1.00 98.38 90 PHE A N 1
ATOM 715 C CA . PHE A 1 90 ? -20.407 -4.009 10.800 1.00 98.38 90 PHE A CA 1
ATOM 716 C C . PHE A 1 90 ? -20.049 -4.428 9.377 1.00 98.38 90 PHE A C 1
ATOM 718 O O . PHE A 1 90 ? -20.358 -5.533 8.940 1.00 98.38 90 PHE A O 1
ATOM 725 N N . TYR A 1 91 ? -19.359 -3.548 8.658 1.00 98.50 91 TYR A N 1
ATOM 726 C CA . TYR A 1 91 ? -18.888 -3.809 7.304 1.00 98.50 91 TYR A CA 1
ATOM 727 C C . TYR A 1 91 ? -17.693 -4.763 7.352 1.00 98.50 91 TYR A C 1
ATOM 729 O O . TYR A 1 91 ? -16.541 -4.328 7.429 1.00 98.50 91 TYR A O 1
ATOM 737 N N . TRP A 1 92 ? -17.971 -6.066 7.323 1.00 98.50 92 TRP A N 1
ATOM 738 C CA . TRP A 1 92 ? -16.962 -7.099 7.110 1.00 98.50 92 TRP A CA 1
ATOM 739 C C . TRP A 1 92 ? -16.741 -7.267 5.610 1.00 98.50 92 TRP A C 1
ATOM 741 O O . TRP A 1 92 ? -17.508 -7.946 4.936 1.00 98.50 92 TRP A O 1
ATOM 751 N N . VAL A 1 93 ? -15.708 -6.629 5.071 1.00 98.31 93 VAL A N 1
ATOM 752 C CA . VAL A 1 93 ? -15.455 -6.593 3.626 1.00 98.31 93 VAL A CA 1
ATOM 753 C C . VAL A 1 93 ? -14.513 -7.724 3.237 1.00 98.31 93 VAL A C 1
ATOM 755 O O . VAL A 1 93 ? -13.340 -7.683 3.596 1.00 98.31 93 VAL A O 1
ATOM 758 N N . ALA A 1 94 ? -15.020 -8.694 2.478 1.00 97.69 94 ALA A N 1
ATOM 759 C CA . ALA A 1 94 ? -14.269 -9.797 1.878 1.00 97.69 94 ALA A CA 1
ATOM 760 C C . ALA A 1 94 ? -14.397 -9.748 0.343 1.00 97.69 94 ALA A C 1
ATOM 762 O O . ALA A 1 94 ? -14.804 -10.710 -0.303 1.00 97.69 94 ALA A O 1
ATOM 763 N N . LEU A 1 95 ? -14.100 -8.573 -0.221 1.00 97.44 95 LEU A N 1
ATOM 764 C CA . LEU A 1 95 ? -14.127 -8.305 -1.659 1.00 97.44 95 LEU A CA 1
ATOM 765 C C . LEU A 1 95 ? -12.724 -8.404 -2.265 1.00 97.44 95 LEU A C 1
ATOM 767 O O . LEU A 1 95 ? -11.746 -8.150 -1.553 1.00 97.44 95 LEU A O 1
ATOM 771 N N . PRO A 1 96 ? -12.614 -8.668 -3.581 1.00 97.25 96 PRO A N 1
ATOM 772 C CA . PRO A 1 96 ? -11.338 -8.620 -4.271 1.00 97.25 96 PRO A CA 1
ATOM 773 C C . PRO A 1 96 ? -10.672 -7.241 -4.183 1.00 97.25 96 PRO A C 1
ATOM 775 O O . PRO A 1 96 ? -11.151 -6.280 -4.793 1.00 97.25 96 PRO A O 1
ATOM 778 N N . LEU A 1 97 ? -9.572 -7.126 -3.435 1.00 97.12 97 LEU A N 1
ATOM 779 C CA . LEU A 1 97 ? -8.812 -5.880 -3.280 1.00 97.12 97 LEU A CA 1
ATOM 780 C C . LEU A 1 97 ? -7.332 -6.106 -3.566 1.00 97.12 97 LEU A C 1
ATOM 782 O O . LEU A 1 97 ? -6.712 -7.018 -3.017 1.00 97.12 97 LEU A O 1
ATOM 786 N N . THR A 1 98 ? -6.764 -5.245 -4.409 1.00 96.38 98 THR A N 1
ATOM 787 C CA . THR A 1 98 ? -5.364 -5.343 -4.833 1.00 96.38 98 THR A CA 1
ATOM 788 C C . THR A 1 98 ? -4.456 -4.548 -3.893 1.00 96.38 98 THR A C 1
ATOM 790 O O . THR A 1 98 ? -4.753 -3.409 -3.522 1.00 96.38 98 THR A O 1
ATOM 793 N N . THR A 1 99 ? -3.327 -5.144 -3.516 1.00 94.12 99 THR A N 1
ATOM 794 C CA . THR A 1 99 ? -2.261 -4.516 -2.728 1.00 94.12 99 THR A CA 1
ATOM 795 C C . THR A 1 99 ? -0.887 -4.977 -3.212 1.00 94.12 99 THR A C 1
ATOM 797 O O . THR A 1 99 ? -0.759 -5.907 -4.010 1.00 94.12 99 THR A O 1
ATOM 800 N N . GLN A 1 100 ? 0.169 -4.329 -2.731 1.00 93.12 100 GLN A N 1
ATOM 801 C CA . GLN A 1 100 ? 1.537 -4.665 -3.097 1.00 93.12 100 GLN A CA 1
ATOM 802 C C . GLN A 1 100 ? 1.961 -6.022 -2.510 1.00 93.12 100 GLN A C 1
ATOM 804 O O . GLN A 1 100 ? 1.870 -6.256 -1.304 1.00 93.12 100 GLN A O 1
ATOM 809 N N . ASN A 1 101 ? 2.539 -6.880 -3.349 1.00 93.75 101 ASN A N 1
ATOM 810 C CA . ASN A 1 101 ? 3.267 -8.071 -2.933 1.00 93.75 101 ASN A CA 1
ATOM 811 C C . ASN A 1 101 ? 4.775 -7.783 -2.915 1.00 93.75 101 ASN A C 1
ATOM 813 O O . ASN A 1 101 ? 5.450 -7.744 -3.941 1.00 93.75 101 ASN A O 1
ATOM 817 N N . SER A 1 102 ? 5.334 -7.625 -1.717 1.00 90.38 102 SER A N 1
ATOM 818 C CA . SER A 1 102 ? 6.758 -7.319 -1.517 1.00 90.38 102 SER A CA 1
ATOM 819 C C . SER A 1 102 ? 7.660 -8.556 -1.471 1.00 90.38 102 SER A C 1
ATOM 821 O O . SER A 1 102 ? 8.795 -8.473 -0.986 1.00 90.38 102 SER A O 1
ATOM 823 N N . LEU A 1 103 ? 7.157 -9.709 -1.916 1.00 91.56 103 LEU A N 1
ATOM 824 C CA . LEU A 1 103 ? 7.850 -10.999 -1.870 1.00 91.56 103 LEU A CA 1
ATOM 825 C C . LEU A 1 103 ? 8.262 -11.517 -3.248 1.00 91.56 103 LEU A C 1
ATOM 827 O O . LEU A 1 103 ? 9.069 -12.442 -3.331 1.00 91.56 103 LEU A O 1
ATOM 831 N N . SER A 1 104 ? 7.718 -10.943 -4.322 1.00 90.56 104 SER A N 1
ATOM 832 C CA . SER A 1 104 ? 7.956 -11.394 -5.689 1.00 90.56 104 SER A CA 1
ATOM 833 C C . SER A 1 104 ? 8.080 -10.206 -6.632 1.00 90.56 104 SER A C 1
ATOM 835 O O . SER A 1 104 ? 7.262 -9.296 -6.602 1.00 90.56 104 SER A O 1
ATOM 837 N N . GLN A 1 105 ? 9.098 -10.225 -7.491 1.00 87.69 105 GLN A N 1
ATOM 838 C CA . GLN A 1 105 ? 9.183 -9.283 -8.613 1.00 87.69 105 GLN A CA 1
ATOM 839 C C . GLN A 1 105 ? 8.324 -9.750 -9.797 1.00 87.69 105 GLN A C 1
ATOM 841 O O . GLN A 1 105 ? 7.855 -8.936 -10.576 1.00 87.69 105 GLN A O 1
ATOM 846 N N . TYR A 1 106 ? 8.071 -11.058 -9.914 1.00 88.75 106 TYR A N 1
ATOM 847 C CA . TYR A 1 106 ? 7.252 -11.630 -10.989 1.00 88.75 106 TYR A CA 1
ATOM 848 C C . TYR A 1 106 ? 5.755 -11.410 -10.770 1.00 88.75 106 TYR A C 1
ATOM 850 O O . TYR A 1 106 ? 5.000 -11.304 -11.730 1.00 88.75 106 TYR A O 1
ATOM 858 N N . GLN A 1 107 ? 5.336 -11.347 -9.507 1.00 92.06 107 GLN A N 1
ATOM 859 C CA . GLN A 1 107 ? 3.971 -11.032 -9.108 1.00 92.06 107 GLN A CA 1
ATOM 860 C C . GLN A 1 107 ? 4.034 -9.934 -8.035 1.00 92.06 107 GLN A C 1
ATOM 862 O O . GLN A 1 107 ? 3.945 -10.248 -6.847 1.00 92.06 107 GLN A O 1
ATOM 867 N N . PRO A 1 108 ? 4.261 -8.668 -8.436 1.00 91.56 108 PRO A N 1
ATOM 868 C CA . PRO A 1 108 ? 4.493 -7.547 -7.519 1.00 91.56 108 PRO A CA 1
ATOM 869 C C . PRO A 1 108 ? 3.217 -7.045 -6.832 1.00 91.56 108 PRO A C 1
ATOM 871 O O . PRO A 1 108 ? 3.282 -6.191 -5.949 1.00 91.56 108 PRO A O 1
ATOM 874 N N . GLU A 1 109 ? 2.063 -7.584 -7.214 1.00 94.69 109 GLU A N 1
ATOM 875 C CA . GLU A 1 109 ? 0.752 -7.286 -6.649 1.00 94.69 109 GLU A CA 1
ATOM 876 C C . GLU A 1 109 ? 0.063 -8.583 -6.235 1.00 94.69 109 GLU A C 1
ATOM 878 O O . GLU A 1 109 ? 0.267 -9.641 -6.831 1.00 94.69 109 GLU A O 1
ATOM 883 N N . TRP A 1 110 ? -0.761 -8.504 -5.201 1.00 95.50 110 TRP A N 1
ATOM 884 C CA . TRP A 1 110 ? -1.619 -9.591 -4.764 1.00 95.50 110 TRP A CA 1
ATOM 885 C C . TRP A 1 110 ? -3.026 -9.060 -4.530 1.00 95.50 110 TRP A C 1
ATOM 887 O O . TRP A 1 110 ? -3.206 -7.963 -4.000 1.00 95.50 110 TRP A O 1
ATOM 897 N N . GLN A 1 111 ? -4.013 -9.859 -4.920 1.00 96.06 111 GLN A N 1
ATOM 898 C CA . GLN A 1 111 ? -5.420 -9.576 -4.709 1.00 96.06 111 GLN A CA 1
ATOM 899 C C . GLN A 1 111 ? -5.981 -10.580 -3.701 1.00 96.06 111 GLN A C 1
ATOM 901 O O . GLN A 1 111 ? -5.990 -11.782 -3.968 1.00 96.06 111 GLN A O 1
ATOM 906 N N . CYS A 1 112 ? -6.426 -10.116 -2.532 1.00 95.88 112 CYS A N 1
ATOM 907 C CA . CYS A 1 112 ? -7.196 -10.990 -1.640 1.00 95.88 112 CYS A CA 1
ATOM 908 C C . CYS A 1 112 ? -8.538 -11.323 -2.297 1.00 95.88 112 CYS A C 1
ATOM 910 O O . CYS A 1 112 ? -9.020 -10.524 -3.089 1.00 95.88 112 CYS A O 1
ATOM 912 N N . TRP A 1 113 ? -9.128 -12.481 -1.997 1.00 96.56 113 TRP A N 1
ATOM 913 C CA . TRP A 1 113 ? -10.465 -12.875 -2.475 1.00 96.56 113 TRP A CA 1
ATOM 914 C C . TRP A 1 113 ? -10.646 -12.864 -4.003 1.00 96.56 113 TRP A C 1
ATOM 916 O O . TRP A 1 113 ? -11.762 -12.738 -4.496 1.00 96.56 113 TRP A O 1
ATOM 926 N N . GLU A 1 114 ? -9.557 -12.993 -4.765 1.00 95.88 114 GLU A N 1
ATOM 927 C CA . GLU A 1 114 ? -9.574 -13.053 -6.233 1.00 95.88 114 GLU A CA 1
ATOM 928 C C . GLU A 1 114 ? -10.525 -14.164 -6.727 1.00 95.88 114 GLU A C 1
ATOM 930 O O . GLU A 1 114 ? -10.489 -15.270 -6.186 1.00 95.88 114 GLU A O 1
ATOM 935 N N . PRO A 1 115 ? -11.386 -13.915 -7.724 1.00 94.19 115 PRO A N 1
ATOM 936 C CA . PRO A 1 115 ? -12.243 -14.957 -8.286 1.00 94.19 115 PRO A CA 1
ATOM 937 C C . PRO A 1 115 ? -11.441 -16.101 -8.926 1.00 94.19 115 PRO A C 1
ATOM 939 O O . PRO A 1 115 ? -10.311 -15.912 -9.366 1.00 94.19 115 PRO A O 1
ATOM 942 N N . ASP A 1 116 ? -12.051 -17.284 -9.018 1.00 93.88 116 ASP A N 1
ATOM 943 C CA . ASP A 1 116 ? -11.528 -18.443 -9.763 1.00 93.88 116 ASP A CA 1
ATOM 944 C C . ASP A 1 116 ? -10.165 -19.001 -9.295 1.00 93.88 116 ASP A C 1
ATOM 946 O O . ASP A 1 116 ? -9.513 -19.759 -10.017 1.00 93.88 116 ASP A O 1
ATOM 950 N N . VAL A 1 117 ? -9.746 -18.689 -8.065 1.00 94.50 117 VAL A N 1
ATOM 951 C CA . VAL A 1 117 ? -8.547 -19.259 -7.429 1.00 94.50 117 VAL A CA 1
ATOM 952 C C . VAL A 1 117 ? -8.875 -19.872 -6.069 1.00 94.50 117 VAL A C 1
ATOM 954 O O . VAL A 1 117 ? -9.861 -19.527 -5.421 1.00 94.50 117 VAL A O 1
ATOM 957 N N . GLU A 1 118 ? -8.036 -20.800 -5.615 1.00 95.00 118 GLU A N 1
ATOM 958 C CA . GLU A 1 118 ? -8.187 -21.418 -4.297 1.00 95.00 118 GLU A CA 1
ATOM 959 C C . GLU A 1 118 ? -7.712 -20.458 -3.196 1.00 95.00 118 GLU A C 1
ATOM 961 O O . GLU A 1 118 ? -6.525 -20.140 -3.111 1.00 95.00 118 GLU A O 1
ATOM 966 N N . TRP A 1 119 ? -8.641 -19.985 -2.361 1.00 96.06 119 TRP A N 1
ATOM 967 C CA . TRP A 1 119 ? -8.349 -19.072 -1.254 1.00 96.06 119 TRP A CA 1
ATOM 968 C C . TRP A 1 119 ? -7.700 -19.764 -0.052 1.00 96.06 119 TRP A C 1
ATOM 970 O O . TRP A 1 119 ? -7.953 -20.933 0.231 1.00 96.06 119 TRP A O 1
ATOM 980 N N . VAL A 1 120 ? -6.938 -19.000 0.738 1.00 95.25 120 VAL A N 1
ATOM 981 C CA . VAL A 1 120 ? -6.306 -19.478 1.987 1.00 95.25 120 VAL A CA 1
ATOM 982 C C . VAL A 1 120 ? -7.336 -19.930 3.031 1.00 95.25 120 VAL A C 1
ATOM 984 O O . VAL A 1 120 ? -7.058 -20.804 3.854 1.00 95.25 120 VAL A O 1
ATOM 987 N N . ARG A 1 121 ? -8.526 -19.325 3.029 1.00 94.88 121 ARG A N 1
ATOM 988 C CA . ARG A 1 121 ? -9.675 -19.717 3.856 1.00 94.88 121 ARG A CA 1
ATOM 989 C C . ARG A 1 121 ? -10.963 -19.195 3.236 1.00 94.88 121 ARG A C 1
ATOM 991 O O . ARG A 1 121 ? -10.922 -18.379 2.327 1.00 94.88 121 ARG A O 1
ATOM 998 N N . GLN A 1 122 ? -12.094 -19.588 3.806 1.00 95.31 122 GLN A N 1
ATOM 999 C CA . GLN A 1 122 ? -13.392 -19.018 3.456 1.00 95.31 122 GLN A CA 1
ATOM 1000 C C . GLN A 1 122 ? -13.704 -17.766 4.301 1.00 95.31 122 GLN A C 1
ATOM 1002 O O . GLN A 1 122 ? -13.228 -17.659 5.444 1.00 95.31 122 GLN A O 1
ATOM 1007 N N . PRO A 1 123 ? -14.457 -16.794 3.759 1.00 95.69 123 PRO A N 1
ATOM 1008 C CA . PRO A 1 123 ? -14.965 -15.676 4.542 1.00 95.69 123 PRO A CA 1
ATOM 1009 C C . PRO A 1 123 ? -16.133 -16.143 5.435 1.00 95.69 123 PRO A C 1
ATOM 1011 O O . PRO A 1 123 ? -16.755 -17.169 5.149 1.00 95.69 123 PRO A O 1
ATOM 1014 N N . PRO A 1 124 ? -16.451 -15.428 6.529 1.00 94.25 124 PRO A N 1
ATOM 1015 C CA . PRO A 1 124 ? -17.687 -15.663 7.277 1.00 94.25 124 PRO A CA 1
ATOM 1016 C C . PRO A 1 124 ? -18.930 -15.515 6.390 1.00 94.25 124 PRO A C 1
ATOM 1018 O O . PRO A 1 124 ? -18.920 -14.758 5.422 1.00 94.25 124 PRO A O 1
ATOM 1021 N N . GLN A 1 125 ? -20.017 -16.212 6.734 1.00 91.81 125 GLN A N 1
ATOM 1022 C CA . GLN A 1 125 ? -21.235 -16.262 5.912 1.00 91.81 125 GLN A CA 1
ATOM 1023 C C . GLN A 1 125 ? -21.890 -14.888 5.695 1.00 91.81 125 GLN A C 1
ATOM 1025 O O . GLN A 1 125 ? -22.543 -14.665 4.682 1.00 91.81 125 GLN A O 1
ATOM 1030 N N . ASP A 1 126 ? -21.734 -13.980 6.650 1.00 92.69 126 ASP A N 1
ATOM 1031 C CA . ASP A 1 126 ? -22.307 -12.639 6.643 1.00 92.69 126 ASP A CA 1
ATOM 1032 C C . ASP A 1 126 ? -21.300 -11.553 6.233 1.00 92.69 126 ASP A C 1
ATOM 1034 O O . ASP A 1 126 ? -21.575 -10.361 6.375 1.00 92.69 126 ASP A O 1
ATOM 1038 N N . ALA A 1 127 ? -20.138 -11.955 5.712 1.00 97.44 127 ALA A N 1
ATOM 1039 C CA . ALA A 1 127 ? -19.201 -11.036 5.093 1.00 97.44 127 ALA A CA 1
ATOM 1040 C C . ALA A 1 127 ? -19.725 -10.539 3.739 1.00 97.44 127 ALA A C 1
ATOM 1042 O O . ALA A 1 127 ? -20.327 -11.275 2.953 1.00 97.44 127 ALA A O 1
ATOM 1043 N N . ILE A 1 128 ? -19.425 -9.280 3.436 1.00 98.31 128 ILE A N 1
ATOM 1044 C CA . ILE A 1 128 ? -19.702 -8.651 2.149 1.00 98.31 128 ILE A CA 1
ATOM 1045 C C . ILE A 1 128 ? -18.738 -9.246 1.124 1.00 98.31 128 ILE A C 1
ATOM 1047 O O . ILE A 1 128 ? -17.560 -8.885 1.080 1.00 98.31 128 ILE A O 1
ATOM 1051 N N . THR A 1 129 ? -19.259 -10.177 0.333 1.00 97.19 129 THR A N 1
ATOM 1052 C CA . THR A 1 129 ? -18.556 -10.881 -0.753 1.00 97.19 129 THR A CA 1
ATOM 1053 C C . THR A 1 129 ? -19.132 -10.549 -2.130 1.00 97.19 129 THR A C 1
ATOM 1055 O O . THR A 1 129 ? -18.495 -10.834 -3.138 1.00 97.19 129 THR A O 1
ATOM 1058 N N . ASP A 1 130 ? -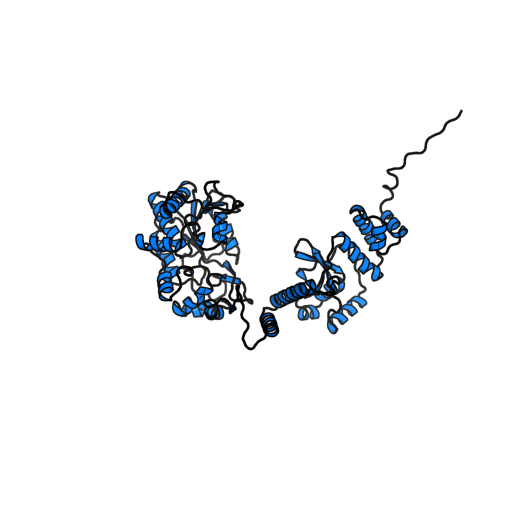20.311 -9.921 -2.174 1.00 96.31 130 ASP A N 1
ATOM 1059 C CA . ASP A 1 130 ? -20.977 -9.485 -3.399 1.00 96.31 130 ASP A CA 1
ATOM 1060 C C . ASP A 1 130 ? -20.354 -8.175 -3.930 1.00 96.31 130 ASP A C 1
ATOM 1062 O O . ASP A 1 130 ? -20.450 -7.143 -3.250 1.00 96.31 130 ASP A O 1
ATOM 1066 N N . PRO A 1 131 ? -19.737 -8.180 -5.131 1.00 94.94 131 PRO A N 1
ATOM 1067 C CA . PRO A 1 131 ? -19.196 -6.981 -5.773 1.00 94.94 131 PRO A CA 1
ATOM 1068 C C . PRO A 1 131 ? -20.206 -5.840 -5.941 1.00 94.94 131 PRO A C 1
ATOM 1070 O O . PRO A 1 131 ? -19.802 -4.677 -5.945 1.00 94.94 131 PRO A O 1
ATOM 1073 N N . ASP A 1 132 ? -21.502 -6.147 -6.045 1.00 96.19 132 ASP A N 1
ATOM 1074 C CA . ASP A 1 132 ? -22.550 -5.152 -6.290 1.00 96.19 132 ASP A CA 1
ATOM 1075 C C . ASP A 1 132 ? -23.035 -4.452 -5.006 1.00 96.19 132 ASP A C 1
ATOM 1077 O O . ASP A 1 132 ? -23.793 -3.479 -5.072 1.00 96.19 132 ASP A O 1
ATOM 1081 N N . PHE A 1 133 ? -22.569 -4.884 -3.825 1.00 97.38 133 PHE A N 1
ATOM 1082 C CA . PHE A 1 133 ? -22.968 -4.296 -2.540 1.00 97.38 133 PHE A CA 1
ATOM 1083 C C . PHE A 1 133 ? -22.637 -2.798 -2.452 1.00 97.38 133 PHE A C 1
ATOM 1085 O O . PHE A 1 133 ? -23.431 -1.992 -1.958 1.00 97.38 133 PHE A O 1
ATOM 1092 N N . PHE A 1 134 ? -21.457 -2.405 -2.941 1.00 97.69 134 PHE A N 1
ATOM 1093 C CA . PHE A 1 134 ? -21.023 -1.013 -2.979 1.00 97.69 134 PHE A CA 1
ATOM 1094 C C . PHE A 1 134 ? -21.089 -0.482 -4.408 1.00 97.69 134 PHE A C 1
ATOM 1096 O O . PHE A 1 134 ? -20.305 -0.876 -5.263 1.00 97.69 134 PHE A O 1
ATOM 1103 N N . CYS A 1 135 ? -21.927 0.524 -4.653 1.00 96.94 135 CYS A N 1
ATOM 1104 C CA . CYS A 1 135 ? -22.083 1.105 -5.992 1.00 96.94 135 CYS A CA 1
ATOM 1105 C C . CYS A 1 135 ? -20.814 1.774 -6.563 1.00 96.94 135 CYS A C 1
ATOM 1107 O O . CYS A 1 135 ? -20.788 2.132 -7.737 1.00 96.94 135 CYS A O 1
ATOM 1109 N N . PHE A 1 136 ? -19.800 2.024 -5.728 1.00 96.62 136 PHE A N 1
ATOM 1110 C CA . PHE A 1 136 ? -18.510 2.587 -6.139 1.00 96.62 136 PHE A CA 1
ATOM 1111 C C . PHE A 1 136 ? -17.443 1.516 -6.396 1.00 96.62 136 PHE A C 1
ATOM 1113 O O . PHE A 1 136 ? -16.375 1.847 -6.914 1.00 96.62 136 PHE A O 1
ATOM 1120 N N . TYR A 1 137 ? -17.682 0.273 -5.965 1.00 98.06 137 TYR A N 1
ATOM 1121 C CA . TYR A 1 137 ? -16.682 -0.779 -6.038 1.00 98.06 137 TYR A CA 1
ATOM 1122 C C . TYR A 1 137 ? -16.388 -1.125 -7.496 1.00 98.06 137 TYR A C 1
ATOM 1124 O O . TYR A 1 137 ? -17.277 -1.185 -8.345 1.00 98.06 137 TYR A O 1
ATOM 1132 N N . GLN A 1 138 ? -15.107 -1.329 -7.783 1.00 96.00 138 GLN A N 1
ATOM 1133 C CA . GLN A 1 138 ? -14.631 -1.805 -9.072 1.00 96.00 138 GLN A CA 1
ATOM 1134 C C . GLN A 1 138 ? -13.785 -3.055 -8.831 1.00 96.00 138 GLN A C 1
ATOM 1136 O O . GLN A 1 138 ? -12.926 -3.022 -7.941 1.00 96.00 138 GLN A O 1
ATOM 1141 N N . PRO A 1 139 ? -13.991 -4.138 -9.605 1.00 92.50 139 PRO A N 1
ATOM 1142 C CA . PRO A 1 139 ? -13.230 -5.369 -9.441 1.00 92.50 139 PRO A CA 1
ATOM 1143 C C . PRO A 1 139 ? -11.722 -5.114 -9.420 1.00 92.50 139 PRO A C 1
ATOM 1145 O O . PRO A 1 139 ? -11.170 -4.509 -10.340 1.00 92.50 139 PRO A O 1
ATOM 1148 N N . GLY A 1 140 ? -11.066 -5.560 -8.349 1.00 89.00 140 GLY A N 1
ATOM 1149 C CA . GLY A 1 140 ? -9.618 -5.452 -8.191 1.00 89.00 140 GLY A CA 1
ATOM 1150 C C . GLY A 1 140 ? -9.077 -4.044 -7.947 1.00 89.00 140 GLY A C 1
ATOM 1151 O O . GLY A 1 140 ? -7.869 -3.838 -8.089 1.00 89.00 140 GLY A O 1
ATOM 1152 N N . MET A 1 141 ? -9.923 -3.081 -7.564 1.00 97.00 141 MET A N 1
ATOM 1153 C CA . MET A 1 141 ? -9.459 -1.759 -7.136 1.00 97.00 141 MET A CA 1
ATOM 1154 C C . MET A 1 141 ? -8.451 -1.864 -5.983 1.00 97.00 141 MET A C 1
ATOM 1156 O O . MET A 1 141 ? -8.474 -2.813 -5.191 1.00 97.00 141 MET A O 1
ATOM 1160 N N . THR A 1 142 ? -7.559 -0.878 -5.872 1.00 97.06 142 THR A N 1
ATOM 1161 C CA . THR A 1 142 ? -6.579 -0.890 -4.783 1.00 97.06 142 THR A CA 1
ATOM 1162 C C . THR A 1 142 ? -7.249 -0.606 -3.445 1.00 97.06 142 THR A C 1
ATOM 1164 O O . THR A 1 142 ? -8.278 0.074 -3.371 1.00 97.06 142 THR A O 1
ATOM 1167 N N . PHE A 1 143 ? -6.636 -1.078 -2.366 1.00 94.06 143 PHE A N 1
ATOM 1168 C CA . PHE A 1 143 ? -7.088 -0.776 -1.010 1.00 94.06 143 PHE A CA 1
ATOM 1169 C C . PHE A 1 143 ? -7.184 0.728 -0.728 1.00 94.06 143 PHE A C 1
ATOM 1171 O O . PHE A 1 143 ? -8.172 1.180 -0.150 1.00 94.06 143 PHE A O 1
ATOM 1178 N N . GLU A 1 144 ? -6.206 1.521 -1.171 1.00 94.06 144 GLU A N 1
ATOM 1179 C CA . GLU A 1 144 ? -6.193 2.976 -0.981 1.00 94.06 144 GLU A CA 1
ATOM 1180 C C . GLU A 1 144 ? -7.371 3.642 -1.691 1.00 94.06 144 GLU A C 1
ATOM 1182 O O . GLU A 1 144 ? -7.979 4.572 -1.153 1.00 94.06 144 GLU A O 1
ATOM 1187 N N . GLN A 1 145 ? -7.709 3.161 -2.891 1.00 96.12 145 GLN A N 1
ATOM 1188 C CA . GLN A 1 145 ? -8.889 3.622 -3.606 1.00 96.12 145 GLN A CA 1
ATOM 1189 C C . GLN A 1 145 ? -10.156 3.194 -2.859 1.00 96.12 145 GLN A C 1
ATOM 1191 O O . GLN A 1 145 ? -11.027 4.030 -2.638 1.00 96.12 145 GLN A O 1
ATOM 1196 N N . PHE A 1 146 ? -10.239 1.941 -2.403 1.00 97.50 146 PHE A N 1
ATOM 1197 C CA . PHE A 1 146 ? -11.410 1.425 -1.695 1.00 97.50 146 PHE A CA 1
ATOM 1198 C C . PHE A 1 146 ? -11.721 2.238 -0.439 1.00 97.50 146 PHE A C 1
ATOM 1200 O O . PHE A 1 146 ? -12.842 2.709 -0.288 1.00 97.50 146 PHE A O 1
ATOM 1207 N N . VAL A 1 147 ? -10.742 2.472 0.443 1.00 95.50 147 VAL A N 1
ATOM 1208 C CA . VAL A 1 147 ? -10.985 3.226 1.688 1.00 95.50 147 VAL A CA 1
ATOM 1209 C C . VAL A 1 147 ? -11.372 4.682 1.424 1.00 95.50 147 VAL A C 1
ATOM 1211 O O . VAL A 1 147 ? -12.159 5.252 2.183 1.00 95.50 147 VAL A O 1
ATOM 1214 N N . ARG A 1 148 ? -10.860 5.282 0.340 1.00 95.31 148 ARG A N 1
ATOM 1215 C CA . ARG A 1 148 ? -11.221 6.641 -0.080 1.00 95.31 148 ARG A CA 1
ATOM 1216 C C . ARG A 1 148 ? -12.664 6.705 -0.571 1.00 95.31 148 ARG A C 1
ATOM 1218 O O . ARG A 1 148 ? -13.416 7.559 -0.109 1.00 95.31 148 ARG A O 1
ATOM 1225 N N . GLU A 1 149 ? -13.041 5.820 -1.491 1.00 96.75 149 GLU A N 1
ATOM 1226 C CA . GLU A 1 149 ? -14.401 5.784 -2.037 1.00 96.75 149 GLU A CA 1
ATOM 1227 C C . GLU A 1 149 ? -15.416 5.338 -0.972 1.00 96.75 149 GLU A C 1
ATOM 1229 O O . GLU A 1 149 ? -16.501 5.910 -0.883 1.00 96.75 149 GLU A O 1
ATOM 1234 N N . PHE A 1 150 ? -15.037 4.414 -0.079 1.00 97.69 150 PHE A N 1
ATOM 1235 C CA . PHE A 1 150 ? -15.847 4.023 1.075 1.00 97.69 150 PHE A CA 1
ATOM 1236 C C . PHE A 1 150 ? -16.138 5.218 1.979 1.00 97.69 150 PHE A C 1
ATOM 1238 O O . PHE A 1 150 ? -17.276 5.387 2.398 1.00 97.69 150 PHE A O 1
ATOM 1245 N N . ALA A 1 151 ? -15.150 6.070 2.275 1.00 96.62 151 ALA A N 1
ATOM 1246 C CA . ALA A 1 151 ? -15.363 7.248 3.115 1.00 96.62 151 ALA A CA 1
ATOM 1247 C C . ALA A 1 151 ? -16.368 8.236 2.494 1.00 96.62 151 ALA A C 1
ATOM 1249 O O . ALA A 1 151 ? -17.183 8.821 3.212 1.00 96.62 151 ALA A O 1
ATOM 1250 N N . GLU A 1 152 ? -16.336 8.417 1.171 1.00 95.75 152 GLU A N 1
ATOM 1251 C CA . GLU A 1 152 ? -17.293 9.277 0.467 1.00 95.75 152 GLU A CA 1
ATOM 1252 C C . GLU A 1 152 ? -18.686 8.641 0.404 1.00 95.75 152 GLU A C 1
ATOM 1254 O O . GLU A 1 152 ? -19.674 9.286 0.758 1.00 95.75 152 GLU A O 1
ATOM 1259 N N . TRP A 1 153 ? -18.776 7.360 0.048 1.00 97.12 153 TRP A N 1
ATOM 1260 C CA . TRP A 1 153 ? -20.028 6.603 0.047 1.00 97.12 153 TRP A CA 1
ATOM 1261 C C . TRP A 1 153 ? -20.673 6.561 1.437 1.00 97.12 153 TRP A C 1
ATOM 1263 O O . TRP A 1 153 ? -21.859 6.866 1.592 1.00 97.12 153 TRP A O 1
ATOM 1273 N N . PHE A 1 154 ? -19.874 6.282 2.469 1.00 97.31 154 PHE A N 1
ATOM 1274 C CA . PHE A 1 154 ? -20.306 6.261 3.861 1.00 97.31 154 PHE A CA 1
ATOM 1275 C C . PHE A 1 154 ? -20.791 7.635 4.313 1.00 97.31 154 PHE A C 1
ATOM 1277 O O . PHE A 1 154 ? -21.710 7.706 5.117 1.00 97.31 154 PHE A O 1
ATOM 1284 N N . SER A 1 155 ? -20.252 8.734 3.783 1.00 95.88 155 SER A N 1
ATOM 1285 C CA . SER A 1 155 ? -20.723 10.076 4.140 1.00 95.88 155 SER A CA 1
ATOM 1286 C C . SER A 1 155 ? -22.176 10.329 3.717 1.00 95.88 155 SER A C 1
ATOM 1288 O O . SER A 1 155 ? -22.889 11.087 4.374 1.00 95.88 155 SER A O 1
ATOM 1290 N N . GLN A 1 156 ? -22.638 9.699 2.627 1.00 94.81 156 GLN A N 1
ATOM 1291 C CA . GLN A 1 156 ? -23.904 10.034 1.960 1.00 94.81 156 GLN A CA 1
ATOM 1292 C C . GLN A 1 156 ? -24.062 11.549 1.714 1.00 94.81 156 GLN A C 1
ATOM 1294 O O . GLN A 1 156 ? -25.154 12.104 1.861 1.00 94.81 156 GLN A O 1
ATOM 1299 N N . LYS A 1 157 ? -22.963 12.236 1.361 1.00 92.69 157 LYS A N 1
ATOM 1300 C CA . LYS A 1 157 ? -22.901 13.699 1.178 1.00 92.69 157 LYS A CA 1
ATOM 1301 C C . LYS A 1 157 ? -23.286 14.492 2.434 1.00 92.69 157 LYS A C 1
ATOM 1303 O O . LYS A 1 157 ? -23.786 15.614 2.355 1.00 92.69 157 LYS A O 1
ATOM 1308 N N . ARG A 1 158 ? -23.093 13.900 3.612 1.00 93.88 158 ARG A N 1
ATOM 1309 C CA . ARG A 1 158 ? -23.288 14.528 4.922 1.00 93.88 158 ARG A CA 1
ATOM 1310 C C . ARG A 1 158 ? -22.025 14.356 5.758 1.00 93.88 158 ARG A C 1
ATOM 1312 O O . ARG A 1 158 ? -21.293 13.396 5.532 1.00 93.88 158 ARG A O 1
ATOM 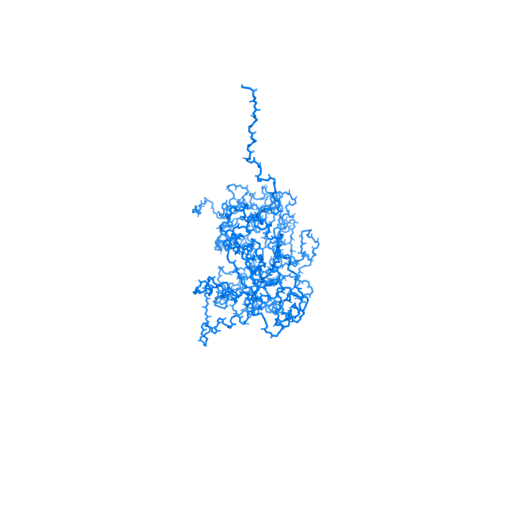1319 N N . PRO A 1 159 ? -21.786 15.233 6.747 1.00 96.25 159 PRO A N 1
ATOM 1320 C CA . PRO A 1 159 ? -20.610 15.115 7.587 1.00 96.25 159 PRO A CA 1
ATOM 1321 C C . PRO A 1 159 ? -20.466 13.733 8.233 1.00 96.25 159 PRO A C 1
ATOM 1323 O O . PRO A 1 159 ? -21.380 13.273 8.914 1.00 96.25 159 PRO A O 1
ATOM 1326 N N . ALA A 1 160 ? -19.321 13.081 8.039 1.00 97.81 160 ALA A N 1
ATOM 1327 C CA . ALA A 1 160 ? -19.045 11.762 8.606 1.00 97.81 160 ALA A CA 1
ATOM 1328 C C . ALA A 1 160 ? -17.602 11.624 9.108 1.00 97.81 160 ALA A C 1
ATOM 1330 O O . ALA A 1 160 ? -16.676 12.249 8.589 1.00 97.81 160 ALA A O 1
ATOM 1331 N N . ALA A 1 161 ? -17.413 10.782 10.120 1.00 98.25 161 ALA A N 1
ATOM 1332 C CA . ALA A 1 161 ? -16.117 10.466 10.702 1.00 98.25 161 ALA A CA 1
ATOM 1333 C C . ALA A 1 161 ? -15.632 9.086 10.253 1.00 98.25 161 ALA A C 1
ATOM 1335 O O . ALA A 1 161 ? -16.347 8.098 10.416 1.00 98.25 161 ALA A O 1
ATOM 1336 N N . MET A 1 162 ? -14.385 9.016 9.798 1.00 98.25 162 MET A N 1
ATOM 1337 C CA . MET A 1 162 ? -13.633 7.779 9.605 1.00 98.25 162 MET A CA 1
ATOM 1338 C C . MET A 1 162 ? -12.516 7.723 10.650 1.00 98.25 162 MET A C 1
ATOM 1340 O O . MET A 1 162 ? -11.496 8.400 10.518 1.00 98.25 162 MET A O 1
ATOM 1344 N N . MET A 1 163 ? -12.707 6.960 11.725 1.00 98.44 163 MET A N 1
ATOM 1345 C CA . MET A 1 163 ? -11.740 6.873 12.824 1.00 98.44 163 MET A CA 1
ATOM 1346 C C . MET A 1 163 ? -10.652 5.849 12.505 1.00 98.44 163 MET A C 1
ATOM 1348 O O . MET A 1 163 ? -10.963 4.706 12.175 1.00 98.44 163 MET A O 1
ATOM 1352 N N . ILE A 1 164 ? -9.382 6.243 12.615 1.00 97.38 164 ILE A N 1
ATOM 1353 C CA . ILE A 1 164 ? -8.226 5.414 12.257 1.00 97.38 164 ILE A CA 1
ATOM 1354 C C . ILE A 1 164 ? -7.229 5.371 13.421 1.00 97.38 164 ILE A C 1
ATOM 1356 O O . ILE A 1 164 ? -6.752 6.401 13.904 1.00 97.38 164 ILE A O 1
ATOM 1360 N N . GLY A 1 165 ? -6.864 4.156 13.832 1.00 94.12 165 GLY A N 1
ATOM 1361 C CA . GLY A 1 165 ? -5.955 3.890 14.948 1.00 94.12 165 GLY A CA 1
ATOM 1362 C C . GLY A 1 165 ? -4.471 4.019 14.593 1.00 94.12 165 GLY A C 1
ATOM 1363 O O . GLY A 1 165 ? -3.716 3.074 14.804 1.00 94.12 165 GLY A O 1
ATOM 1364 N N . ILE A 1 166 ? -4.039 5.150 14.023 1.00 92.00 166 ILE A N 1
ATOM 1365 C CA . ILE A 1 166 ? -2.606 5.415 13.792 1.00 92.00 166 ILE A CA 1
ATOM 1366 C C . ILE A 1 166 ? -1.944 5.988 15.045 1.00 92.00 166 ILE A C 1
ATOM 1368 O O . ILE A 1 166 ? -2.571 6.758 15.771 1.00 92.00 166 ILE A O 1
ATOM 1372 N N . ARG A 1 167 ? -0.649 5.710 15.242 1.00 92.19 167 ARG A N 1
ATOM 1373 C CA . ARG A 1 167 ? 0.181 6.401 16.239 1.00 92.19 167 ARG A CA 1
ATOM 1374 C C . ARG A 1 167 ? 1.374 7.080 15.578 1.00 92.19 167 ARG A C 1
ATOM 1376 O O . ARG A 1 167 ? 2.097 6.489 14.777 1.00 92.19 167 ARG A O 1
ATOM 1383 N N . ALA A 1 168 ? 1.613 8.334 15.942 1.00 88.81 168 ALA A N 1
ATOM 1384 C CA . ALA A 1 168 ? 2.698 9.147 15.405 1.00 88.81 168 ALA A CA 1
ATOM 1385 C C . ALA A 1 168 ? 4.089 8.601 15.774 1.00 88.81 168 ALA A C 1
ATOM 1387 O O . ALA A 1 168 ? 5.057 8.853 15.064 1.00 88.81 168 ALA A O 1
ATOM 1388 N N . ASP A 1 169 ? 4.185 7.837 16.864 1.00 85.56 169 ASP A N 1
ATOM 1389 C CA . ASP A 1 169 ? 5.419 7.190 17.328 1.00 85.56 169 ASP A CA 1
ATOM 1390 C C . ASP A 1 169 ? 5.878 6.028 16.420 1.00 85.56 169 ASP A C 1
ATOM 1392 O O . ASP A 1 169 ? 7.014 5.578 16.504 1.00 85.56 169 ASP A O 1
ATOM 1396 N N . GLU A 1 170 ? 5.016 5.537 15.525 1.00 82.81 170 GLU A N 1
ATOM 1397 C CA . GLU A 1 170 ? 5.322 4.365 14.694 1.00 82.81 170 GLU A CA 1
ATOM 1398 C C . GLU A 1 170 ? 6.127 4.693 13.438 1.00 82.81 170 GLU A C 1
ATOM 1400 O O . GLU A 1 170 ? 6.862 3.842 12.943 1.00 82.81 170 GLU A O 1
ATOM 1405 N N . SER A 1 171 ? 5.971 5.896 12.878 1.00 85.44 171 SER A N 1
ATOM 1406 C CA . SER A 1 171 ? 6.755 6.328 11.717 1.00 85.44 171 SER A CA 1
ATOM 1407 C C . SER A 1 171 ? 6.687 7.836 11.508 1.00 85.44 171 SER A C 1
ATOM 1409 O O . SER A 1 171 ? 5.719 8.498 11.889 1.00 85.44 171 SER A O 1
ATOM 1411 N N . TYR A 1 172 ? 7.678 8.365 10.789 1.00 84.25 172 TYR A N 1
ATOM 1412 C CA . TYR A 1 172 ? 7.669 9.753 10.339 1.00 84.25 172 TYR A CA 1
ATOM 1413 C C . TYR A 1 172 ? 6.429 10.084 9.494 1.00 84.25 172 TYR A C 1
ATOM 1415 O O . TYR A 1 172 ? 5.800 11.112 9.718 1.00 84.25 172 TYR A O 1
ATOM 1423 N N . ASN A 1 173 ? 6.009 9.189 8.593 1.00 85.94 173 ASN A N 1
ATOM 1424 C CA . ASN A 1 173 ? 4.818 9.396 7.761 1.00 85.94 173 ASN A CA 1
ATOM 1425 C C . ASN A 1 173 ? 3.542 9.531 8.608 1.00 85.94 173 ASN A C 1
ATOM 1427 O O . ASN A 1 173 ? 2.725 10.417 8.362 1.00 85.94 173 ASN A O 1
ATOM 1431 N N . ARG A 1 174 ? 3.397 8.712 9.659 1.00 87.06 174 ARG A N 1
ATOM 1432 C CA . ARG A 1 174 ? 2.278 8.818 10.614 1.00 87.06 174 ARG A CA 1
ATOM 1433 C C . ARG A 1 174 ? 2.343 10.103 11.437 1.00 87.06 174 ARG A C 1
ATOM 1435 O O . ARG A 1 174 ? 1.309 10.710 11.690 1.00 87.06 174 ARG A O 1
ATOM 1442 N N . PHE A 1 175 ? 3.538 10.563 11.807 1.00 87.69 175 PHE A N 1
ATOM 1443 C CA . PHE A 1 175 ? 3.704 11.875 12.434 1.00 87.69 175 PHE A CA 1
ATOM 1444 C C . PHE A 1 175 ? 3.291 13.017 11.493 1.00 87.69 175 PHE A C 1
ATOM 1446 O O . PHE A 1 175 ? 2.537 13.900 11.899 1.00 87.69 175 PHE A O 1
ATOM 1453 N N . VAL A 1 176 ? 3.712 12.977 10.225 1.00 86.25 176 VAL A N 1
ATOM 1454 C CA . VAL A 1 176 ? 3.340 13.970 9.203 1.00 86.25 176 VAL A CA 1
ATOM 1455 C C . VAL A 1 176 ? 1.831 13.974 8.945 1.00 86.25 176 VAL A C 1
ATOM 1457 O O . VAL A 1 176 ? 1.255 15.053 8.799 1.00 86.25 176 VAL A O 1
ATOM 1460 N N . ALA A 1 177 ? 1.164 12.814 8.979 1.00 86.06 177 ALA A N 1
ATOM 1461 C CA . ALA A 1 177 ? -0.294 12.725 8.855 1.00 86.06 177 ALA A CA 1
ATOM 1462 C C . ALA A 1 177 ? -1.030 13.570 9.912 1.00 86.06 177 ALA A C 1
ATOM 1464 O O . ALA A 1 177 ? -2.086 14.138 9.634 1.00 86.06 177 ALA A O 1
ATOM 1465 N N . ILE A 1 178 ? -0.456 13.725 11.109 1.00 89.12 178 ILE A N 1
ATOM 1466 C CA . ILE A 1 178 ? -0.990 14.603 12.158 1.00 89.12 178 ILE A CA 1
ATOM 1467 C C . ILE A 1 178 ? -0.491 16.037 11.992 1.00 89.12 178 ILE A C 1
ATOM 1469 O O . ILE A 1 178 ? -1.278 16.981 12.025 1.00 89.12 178 ILE A O 1
ATOM 1473 N N . ALA A 1 179 ? 0.814 16.205 11.813 1.00 86.19 179 ALA A N 1
ATOM 1474 C CA . ALA A 1 179 ? 1.467 17.492 11.981 1.00 86.19 179 ALA A CA 1
ATOM 1475 C C . ALA A 1 179 ? 1.490 18.380 10.730 1.00 86.19 179 ALA A C 1
ATOM 1477 O O . ALA A 1 179 ? 1.806 19.565 10.838 1.00 86.19 179 ALA A O 1
ATOM 1478 N N . SER A 1 180 ? 1.162 17.834 9.555 1.00 84.50 180 SER A N 1
ATOM 1479 C CA . SER A 1 180 ? 1.153 18.593 8.304 1.00 84.50 180 SER A CA 1
ATOM 1480 C C . SER A 1 180 ? 0.294 19.858 8.426 1.00 84.50 180 SER A C 1
ATOM 1482 O O . SER A 1 180 ? -0.827 19.829 8.948 1.00 84.50 180 SER A O 1
ATOM 1484 N N . LEU A 1 181 ? 0.845 20.977 7.950 1.00 80.06 181 LEU A N 1
ATOM 1485 C CA . LEU A 1 181 ? 0.147 22.260 7.821 1.00 80.06 181 LEU A CA 1
ATOM 1486 C C . LEU A 1 181 ? -0.599 22.371 6.485 1.00 80.06 181 LEU A C 1
ATOM 1488 O O . LEU A 1 181 ? -1.500 23.186 6.361 1.00 80.06 181 LEU A O 1
ATOM 1492 N N . ASN A 1 182 ? -0.256 21.525 5.509 1.00 85.31 182 ASN A N 1
ATOM 1493 C CA . ASN A 1 182 ? -0.853 21.547 4.171 1.00 85.31 182 ASN A CA 1
ATOM 1494 C C . ASN A 1 182 ? -2.167 20.757 4.096 1.00 85.31 182 ASN A C 1
ATOM 1496 O O . ASN A 1 182 ? -2.849 20.794 3.076 1.00 85.31 182 ASN A O 1
ATOM 1500 N N . LYS A 1 183 ? -2.512 19.997 5.143 1.00 88.69 183 LYS A N 1
ATOM 1501 C CA . LYS A 1 183 ? -3.757 19.230 5.182 1.00 88.69 183 LYS A CA 1
ATOM 1502 C C . LYS A 1 183 ? -4.921 20.123 5.598 1.00 88.69 183 LYS A C 1
ATOM 1504 O O . LYS A 1 183 ? -4.791 20.927 6.520 1.00 88.69 183 LYS A O 1
ATOM 1509 N N . GLN A 1 184 ? -6.078 19.908 4.988 1.00 91.62 184 GLN A N 1
ATOM 1510 C CA . GLN A 1 184 ? -7.317 20.511 5.460 1.00 91.62 184 GLN A CA 1
ATOM 1511 C C . GLN A 1 184 ? -7.778 19.782 6.722 1.00 91.62 184 GLN A C 1
ATOM 1513 O O . GLN A 1 184 ? -7.932 18.561 6.732 1.00 91.62 184 GLN A O 1
ATOM 1518 N N . ARG A 1 185 ? -7.939 20.528 7.812 1.00 93.31 185 ARG A N 1
ATOM 1519 C CA . ARG A 1 185 ? -8.435 20.033 9.102 1.00 93.31 185 ARG A CA 1
ATOM 1520 C C . ARG A 1 185 ? -9.917 20.367 9.223 1.00 93.31 185 ARG A C 1
ATOM 1522 O O . ARG A 1 185 ? -10.419 21.211 8.492 1.00 93.31 185 ARG A O 1
ATOM 1529 N N . PHE A 1 186 ? -10.608 19.727 10.161 1.00 92.75 186 PHE A N 1
ATOM 1530 C CA . PHE A 1 186 ? -11.967 20.128 10.522 1.00 92.75 186 PHE A CA 1
ATOM 1531 C C . PHE A 1 186 ? -11.985 21.544 11.121 1.00 92.75 186 PHE A C 1
ATOM 1533 O O . PHE A 1 186 ? -12.837 22.354 10.780 1.00 92.75 186 PHE A O 1
ATOM 1540 N N . ALA A 1 187 ? -11.024 21.836 12.000 1.00 89.50 187 ALA A N 1
ATOM 1541 C CA . ALA A 1 187 ? -10.790 23.152 12.587 1.00 89.50 187 ALA A CA 1
ATOM 1542 C C . ALA A 1 187 ? -9.301 23.315 12.937 1.00 89.50 187 ALA A C 1
ATOM 1544 O O . ALA A 1 187 ? -8.583 22.318 13.096 1.00 89.50 187 ALA A O 1
ATOM 1545 N N . ASP A 1 188 ? -8.839 24.559 13.079 1.00 85.25 188 ASP A N 1
ATOM 1546 C CA . ASP A 1 188 ? -7.430 24.882 13.352 1.00 85.25 188 ASP A CA 1
ATOM 1547 C C . ASP A 1 188 ? -6.911 24.217 14.636 1.00 85.25 188 ASP A C 1
ATOM 1549 O O . ASP A 1 188 ? -5.794 23.689 14.670 1.00 85.25 188 ASP A O 1
ATOM 1553 N N . ASP A 1 189 ? -7.764 24.152 15.660 1.00 87.88 189 ASP A N 1
ATOM 1554 C CA . ASP A 1 189 ? -7.497 23.554 16.970 1.00 87.88 189 ASP A CA 1
ATOM 1555 C C . ASP A 1 189 ? -7.744 22.028 17.016 1.00 87.88 189 ASP A C 1
ATOM 1557 O O . ASP A 1 189 ? -7.713 21.410 18.084 1.00 87.88 189 ASP A O 1
ATOM 1561 N N . LYS A 1 190 ? -7.970 21.390 15.857 1.00 92.25 190 LYS A N 1
ATOM 1562 C CA . LYS A 1 190 ? -8.188 19.940 15.711 1.00 92.25 190 LYS A CA 1
ATOM 1563 C C . LYS A 1 190 ? -7.135 19.303 14.792 1.00 92.25 190 LYS A C 1
ATOM 1565 O O . LYS A 1 190 ? -7.471 18.756 13.736 1.00 92.25 190 LYS A O 1
ATOM 1570 N N . PRO A 1 191 ? -5.844 19.303 15.183 1.00 90.75 191 PRO A N 1
ATOM 1571 C CA . PRO A 1 191 ? -4.749 18.777 14.359 1.00 90.75 191 PRO A CA 1
ATOM 1572 C C . PRO A 1 191 ? -4.840 17.268 14.094 1.00 90.75 191 PRO A C 1
ATOM 1574 O O . PRO A 1 191 ? -4.205 16.765 13.175 1.00 90.75 191 PRO A O 1
ATOM 1577 N N . TRP A 1 192 ? -5.641 16.532 14.857 1.00 93.25 192 TRP A N 1
ATOM 1578 C CA . TRP A 1 192 ? -5.881 15.097 14.688 1.00 93.25 192 TRP A CA 1
ATOM 1579 C C . TRP A 1 192 ? -6.983 14.768 13.669 1.00 93.25 192 TRP A C 1
ATOM 1581 O O . TRP A 1 192 ? -7.363 13.609 13.539 1.00 93.25 192 TRP A O 1
ATOM 1591 N N . THR A 1 193 ? -7.484 15.766 12.937 1.00 95.94 193 THR A N 1
ATOM 1592 C CA . THR A 1 193 ? -8.457 15.584 11.849 1.00 95.94 193 THR A CA 1
ATOM 1593 C C . THR A 1 193 ? -7.805 15.786 10.483 1.00 95.94 193 THR A C 1
ATOM 1595 O O . THR A 1 193 ? -6.756 16.431 10.355 1.00 95.94 193 THR A O 1
ATOM 1598 N N . THR A 1 194 ? -8.383 15.207 9.434 1.00 95.38 194 THR A N 1
ATOM 1599 C CA . THR A 1 194 ? -8.012 15.456 8.031 1.00 95.38 194 THR A CA 1
ATOM 1600 C C . THR A 1 194 ? -9.244 15.308 7.155 1.00 95.38 194 THR A C 1
ATOM 1602 O O . THR A 1 194 ? -9.880 14.264 7.200 1.00 95.38 194 THR A O 1
ATOM 1605 N N . ALA A 1 195 ? -9.589 16.329 6.376 1.00 94.50 195 ALA A N 1
ATOM 1606 C CA . ALA A 1 195 ? -10.678 16.245 5.412 1.00 94.50 195 ALA A CA 1
ATOM 1607 C C . ALA A 1 195 ? -10.334 15.216 4.327 1.00 94.50 195 ALA A C 1
ATOM 1609 O O . ALA A 1 195 ? -9.219 15.204 3.795 1.00 94.50 195 ALA A O 1
ATOM 1610 N N . ALA A 1 196 ? -11.284 14.340 4.017 1.00 92.50 196 ALA A N 1
ATOM 1611 C CA . ALA A 1 196 ? -11.181 13.451 2.876 1.00 92.50 196 ALA A CA 1
ATOM 1612 C C . ALA A 1 196 ? -11.388 14.247 1.571 1.00 92.50 196 ALA A C 1
ATOM 1614 O O . ALA A 1 196 ? -12.070 15.275 1.585 1.00 92.50 196 ALA A O 1
ATOM 1615 N N . PRO A 1 197 ? -10.859 13.776 0.427 1.00 85.69 197 PRO A N 1
ATOM 1616 C CA . PRO A 1 197 ? -10.945 14.502 -0.845 1.00 85.69 197 PRO A CA 1
ATOM 1617 C C . PRO A 1 197 ? -12.366 14.873 -1.297 1.00 85.69 197 PRO A C 1
ATOM 1619 O O . PRO A 1 197 ? -12.534 15.887 -1.964 1.00 85.69 197 PRO A O 1
ATOM 1622 N N . GLY A 1 198 ? -13.382 14.082 -0.932 1.00 81.12 198 GLY A N 1
ATOM 1623 C CA . GLY A 1 198 ? -14.783 14.346 -1.281 1.00 81.12 198 GLY A CA 1
ATOM 1624 C C . GLY A 1 198 ? -15.467 15.438 -0.445 1.00 81.12 198 GLY A C 1
ATOM 1625 O O . GLY A 1 198 ? -16.571 15.859 -0.773 1.00 81.12 198 GLY A O 1
ATOM 1626 N N . GLY A 1 199 ? -14.814 15.944 0.609 1.00 88.25 199 GLY A N 1
ATOM 1627 C CA . GLY A 1 199 ? -15.259 17.113 1.380 1.00 88.25 199 GLY A CA 1
ATOM 1628 C C . GLY A 1 199 ? -16.368 16.863 2.411 1.00 88.25 199 GLY A C 1
ATOM 1629 O O . GLY A 1 199 ? -16.632 17.743 3.228 1.00 88.25 199 GLY A O 1
ATOM 1630 N N . HIS A 1 200 ? -16.987 15.680 2.422 1.00 92.56 200 HIS A N 1
ATOM 1631 C CA . HIS A 1 200 ? -18.062 15.331 3.364 1.00 92.56 200 HIS A CA 1
ATOM 1632 C C . HIS A 1 200 ? -17.610 14.418 4.509 1.00 92.56 200 HIS A C 1
ATOM 1634 O O . HIS A 1 200 ? -18.350 14.218 5.470 1.00 92.56 200 HIS A O 1
ATOM 1640 N N . SER A 1 201 ? -16.409 13.852 4.439 1.00 95.88 201 SER A N 1
ATOM 1641 C CA . SER A 1 201 ? -15.873 12.975 5.477 1.00 95.88 201 SER A CA 1
ATOM 1642 C C . SER A 1 201 ? -14.539 13.479 6.018 1.00 95.88 201 SER A C 1
ATOM 1644 O O . SER A 1 201 ? -13.774 14.160 5.333 1.00 95.88 201 SER A O 1
ATOM 1646 N N . TRP A 1 202 ? -14.261 13.146 7.277 1.00 97.25 202 TRP A N 1
ATOM 1647 C CA . TRP A 1 202 ? -13.005 13.462 7.948 1.00 97.25 202 TRP A CA 1
ATOM 1648 C C . TRP A 1 202 ? -12.378 12.199 8.517 1.00 97.25 202 TRP A C 1
ATOM 1650 O O . TRP A 1 202 ? -13.019 11.448 9.251 1.00 97.25 202 TRP A O 1
ATOM 1660 N N . TYR A 1 203 ? -11.095 12.005 8.232 1.00 97.25 203 TYR A N 1
ATOM 1661 C CA . TYR A 1 203 ? -10.260 11.060 8.952 1.00 97.25 203 TYR A CA 1
ATOM 1662 C C . TYR A 1 203 ? -9.940 11.613 10.338 1.00 97.25 203 TYR A C 1
ATOM 1664 O O . TYR A 1 203 ? -9.483 12.752 10.478 1.00 97.25 203 TYR A O 1
ATOM 1672 N N . ILE A 1 204 ? -10.186 10.797 11.355 1.00 98.06 204 ILE A N 1
ATOM 1673 C CA . ILE A 1 204 ? -10.062 11.139 12.767 1.00 98.06 204 ILE A CA 1
ATOM 1674 C C . ILE A 1 204 ? -9.026 10.213 13.404 1.00 98.06 204 ILE A C 1
ATOM 1676 O O . ILE A 1 204 ? -9.138 8.996 13.284 1.00 98.06 204 ILE A O 1
ATOM 1680 N N . TYR A 1 205 ? -8.040 10.771 14.112 1.00 97.38 205 TYR A N 1
ATOM 1681 C CA . TYR A 1 205 ? -6.940 10.005 14.714 1.00 97.38 205 TYR A CA 1
ATOM 1682 C C . TYR A 1 205 ? -6.909 10.165 16.244 1.00 97.38 205 TYR A C 1
ATOM 1684 O O . TYR A 1 205 ? -6.067 10.895 16.754 1.00 97.38 205 TYR A O 1
ATOM 1692 N N . PRO A 1 206 ? -7.800 9.537 17.030 1.00 96.88 206 PRO A N 1
ATOM 1693 C CA . PRO A 1 206 ? -7.938 9.861 18.455 1.00 96.88 206 PRO A CA 1
ATOM 1694 C C . PRO A 1 206 ? -6.733 9.482 19.315 1.00 96.88 206 PRO A C 1
ATOM 1696 O O . PRO A 1 206 ? -6.467 10.143 20.315 1.00 96.88 206 PRO A O 1
ATOM 1699 N N . ILE A 1 207 ? -6.008 8.433 18.922 1.00 96.38 207 ILE A N 1
ATOM 1700 C CA . ILE A 1 207 ? -4.914 7.834 19.702 1.00 96.38 207 ILE A CA 1
ATOM 1701 C C . ILE A 1 207 ? -3.523 8.187 19.153 1.00 96.38 207 ILE A C 1
ATOM 1703 O O . ILE A 1 207 ? -2.544 7.503 19.439 1.00 96.38 207 ILE A O 1
ATOM 1707 N N . TYR A 1 208 ? -3.410 9.243 18.339 1.00 94.50 208 TYR A N 1
ATOM 1708 C CA . TYR A 1 208 ? -2.182 9.539 17.592 1.00 94.50 208 TYR A CA 1
ATOM 1709 C C . TYR A 1 208 ? -0.933 9.758 18.459 1.00 94.50 208 TYR A C 1
ATOM 1711 O O . TYR A 1 208 ? 0.185 9.553 17.991 1.00 94.50 208 TYR A O 1
ATOM 1719 N N . ASP A 1 209 ? -1.103 10.215 19.693 1.00 92.19 209 ASP A N 1
ATOM 1720 C CA . ASP A 1 209 ? -0.046 10.538 20.651 1.00 92.19 209 ASP A CA 1
ATOM 1721 C C . ASP A 1 209 ? 0.310 9.378 21.590 1.00 92.19 209 ASP A C 1
ATOM 1723 O O . ASP A 1 209 ? 1.212 9.521 22.415 1.00 92.19 209 ASP A O 1
ATOM 1727 N N . TRP A 1 210 ? -0.336 8.222 21.435 1.00 93.31 210 TRP A N 1
ATOM 1728 C CA . TRP A 1 210 ? -0.064 7.037 22.240 1.00 93.31 210 TRP A CA 1
ATOM 1729 C C . TRP A 1 210 ? 1.242 6.347 21.827 1.00 93.31 210 TRP A C 1
ATOM 1731 O O . TRP A 1 210 ? 1.586 6.222 20.642 1.00 93.31 210 TRP A O 1
ATOM 1741 N N . LYS A 1 211 ? 1.957 5.807 22.813 1.00 90.31 211 LYS A N 1
ATOM 1742 C CA . LYS A 1 211 ? 3.108 4.918 22.618 1.00 90.31 211 LYS A CA 1
ATOM 1743 C C . LYS A 1 211 ? 2.693 3.462 22.781 1.00 90.31 211 LYS A C 1
ATOM 1745 O O . LYS A 1 211 ? 1.656 3.143 23.350 1.00 90.31 211 LYS A O 1
ATOM 1750 N N . VAL A 1 212 ? 3.548 2.549 22.323 1.00 88.75 212 VAL A N 1
ATOM 1751 C CA . VAL A 1 212 ? 3.284 1.104 22.444 1.00 88.75 212 VAL A CA 1
ATOM 1752 C C . VAL A 1 212 ? 3.100 0.665 23.902 1.00 88.75 212 VAL A C 1
ATOM 1754 O O . VAL A 1 212 ? 2.238 -0.161 24.181 1.00 88.75 212 VAL A O 1
ATOM 1757 N N . ALA A 1 213 ? 3.866 1.239 24.835 1.00 88.12 213 ALA A N 1
ATOM 1758 C CA . ALA A 1 213 ? 3.748 0.932 26.259 1.00 88.12 213 ALA A CA 1
ATOM 1759 C C . ALA A 1 213 ? 2.390 1.367 26.832 1.00 88.12 213 ALA A C 1
ATOM 1761 O O . ALA A 1 213 ? 1.816 0.658 27.655 1.00 88.12 213 ALA A O 1
ATOM 1762 N N . ASP A 1 214 ? 1.854 2.491 26.356 1.00 91.00 214 ASP A N 1
ATOM 1763 C CA . ASP A 1 214 ? 0.569 3.026 26.802 1.00 91.00 214 ASP A CA 1
ATOM 1764 C C . ASP A 1 214 ? -0.592 2.106 26.409 1.00 91.00 214 ASP A C 1
ATOM 1766 O O . ASP A 1 214 ? -1.465 1.821 27.226 1.00 91.00 214 ASP A O 1
ATOM 1770 N N . ILE A 1 215 ? -0.558 1.575 25.179 1.00 92.00 215 ILE A N 1
ATOM 1771 C CA . ILE A 1 215 ? -1.536 0.597 24.680 1.00 92.00 215 ILE A CA 1
ATOM 1772 C C . ILE A 1 215 ? -1.579 -0.626 25.604 1.00 92.00 215 ILE A C 1
ATOM 1774 O O . ILE A 1 215 ? -2.646 -1.026 26.067 1.00 92.00 215 ILE A O 1
ATOM 1778 N N . TRP A 1 216 ? -0.417 -1.206 25.914 1.00 89.81 216 TRP A N 1
ATOM 1779 C CA . TRP A 1 216 ? -0.337 -2.388 26.775 1.00 89.81 216 TRP A CA 1
ATOM 1780 C C . TRP A 1 216 ? -0.728 -2.096 28.224 1.00 89.81 216 TRP A C 1
ATOM 1782 O O . TRP A 1 216 ? -1.391 -2.920 28.851 1.00 89.81 216 TRP A O 1
ATOM 1792 N N . THR A 1 217 ? -0.380 -0.912 28.732 1.00 89.56 217 THR A N 1
ATOM 1793 C CA . THR A 1 217 ? -0.775 -0.457 30.074 1.00 89.56 217 THR A CA 1
ATOM 1794 C C . THR A 1 217 ? -2.294 -0.338 30.169 1.00 89.56 217 THR A C 1
ATOM 1796 O O . THR A 1 217 ? -2.894 -0.764 31.154 1.00 89.56 217 THR A O 1
ATOM 1799 N N . TRP A 1 218 ? -2.940 0.177 29.122 1.00 94.06 218 TRP A N 1
ATOM 1800 C CA . TRP A 1 218 ? -4.392 0.264 29.063 1.00 94.06 218 TRP A CA 1
ATOM 1801 C C . TRP A 1 218 ? -5.054 -1.119 29.097 1.00 94.06 218 TRP A C 1
ATOM 1803 O O . TRP A 1 218 ? -5.917 -1.333 29.948 1.00 94.06 218 TRP A O 1
ATOM 1813 N N . TYR A 1 219 ? -4.612 -2.067 28.259 1.00 92.50 219 TYR A N 1
ATOM 1814 C CA . TYR A 1 219 ? -5.157 -3.434 28.259 1.00 92.50 219 TYR A CA 1
ATOM 1815 C C . TYR A 1 219 ? -4.960 -4.136 29.607 1.00 92.50 219 TYR A C 1
ATOM 1817 O O . TYR A 1 219 ? -5.884 -4.786 30.093 1.00 92.50 219 TYR A O 1
ATOM 1825 N N . ALA A 1 220 ? -3.792 -3.972 30.237 1.00 89.38 220 ALA A N 1
ATOM 1826 C CA . ALA A 1 220 ? -3.514 -4.547 31.551 1.00 89.38 220 ALA A CA 1
ATOM 1827 C C . ALA A 1 220 ? -4.452 -3.994 32.638 1.00 89.38 220 ALA A C 1
ATOM 1829 O O . ALA A 1 220 ? -4.951 -4.755 33.465 1.00 89.38 220 ALA A O 1
ATOM 1830 N N . ASN A 1 221 ? -4.729 -2.686 32.609 1.00 89.12 221 ASN A N 1
ATOM 1831 C CA . ASN A 1 221 ? -5.564 -2.020 33.611 1.00 89.12 221 ASN A CA 1
ATOM 1832 C C . ASN A 1 221 ? -7.071 -2.242 33.404 1.00 89.12 221 ASN A C 1
ATOM 1834 O O . ASN A 1 221 ? -7.813 -2.260 34.382 1.00 89.12 221 ASN A O 1
ATOM 1838 N N . HIS A 1 222 ? -7.534 -2.384 32.157 1.00 88.44 222 HIS A N 1
ATOM 1839 C CA . HIS A 1 222 ? -8.966 -2.495 31.835 1.00 88.44 222 HIS A CA 1
ATOM 1840 C C . HIS A 1 222 ? -9.433 -3.941 31.640 1.00 88.44 222 HIS A C 1
ATOM 1842 O O . HIS A 1 222 ? -10.637 -4.177 31.578 1.00 88.44 222 HIS A O 1
ATOM 1848 N N . GLN A 1 223 ? -8.506 -4.902 31.516 1.00 86.25 223 GLN A N 1
ATOM 1849 C CA . GLN A 1 223 ? -8.802 -6.321 31.262 1.00 86.25 223 GLN A CA 1
ATOM 1850 C C . GLN A 1 223 ? -9.737 -6.544 30.057 1.00 86.25 223 GLN A C 1
ATOM 1852 O O . GLN A 1 223 ? -10.485 -7.518 29.993 1.00 86.25 223 GLN A O 1
ATOM 1857 N N . SER A 1 224 ? -9.704 -5.625 29.089 1.00 90.94 224 SER A N 1
ATOM 1858 C CA . SER A 1 224 ? -10.494 -5.712 27.862 1.00 90.94 224 SER A CA 1
ATOM 1859 C C . SER A 1 224 ? -9.938 -6.785 26.928 1.00 90.94 224 SER A C 1
ATOM 1861 O O . SER A 1 224 ? -8.741 -7.086 26.953 1.00 90.94 224 SER A O 1
ATOM 1863 N N . LEU A 1 225 ? -10.801 -7.346 26.076 1.00 93.31 225 LEU A N 1
ATOM 1864 C CA . LEU A 1 225 ? -10.394 -8.351 25.095 1.00 93.31 225 LEU A CA 1
ATOM 1865 C C . LEU A 1 225 ? -9.294 -7.799 24.179 1.00 93.31 225 LEU A C 1
ATOM 1867 O O . LEU A 1 225 ? -9.479 -6.817 23.470 1.00 93.31 225 LEU A O 1
ATOM 1871 N N . CYS A 1 226 ? -8.151 -8.472 24.141 1.00 94.25 226 CYS A N 1
ATOM 1872 C CA . CYS A 1 226 ? -7.071 -8.171 23.210 1.00 94.25 226 CYS A CA 1
ATOM 1873 C C . CYS A 1 226 ? -6.877 -9.352 22.264 1.00 94.25 226 CYS A C 1
ATOM 1875 O O . CYS A 1 226 ? -7.157 -10.496 22.628 1.00 94.25 226 CYS A O 1
ATOM 1877 N N . ASN A 1 227 ? -6.378 -9.084 21.058 1.00 96.00 227 ASN A N 1
ATOM 1878 C CA . ASN A 1 227 ? -6.112 -10.131 20.085 1.00 96.00 227 ASN A CA 1
ATOM 1879 C C . ASN A 1 227 ? -5.111 -11.161 20.659 1.00 96.00 227 ASN A C 1
ATOM 1881 O O . ASN A 1 227 ? -3.960 -10.793 20.932 1.00 96.00 227 ASN A O 1
ATOM 1885 N N . PRO A 1 228 ? -5.498 -12.447 20.800 1.00 94.38 228 PRO A N 1
ATOM 1886 C CA . PRO A 1 228 ? -4.637 -13.478 21.379 1.00 94.38 228 PRO A CA 1
ATOM 1887 C C . PRO A 1 228 ? -3.319 -13.685 20.625 1.00 94.38 228 PRO A C 1
ATOM 1889 O O . PRO A 1 228 ? -2.341 -14.145 21.216 1.00 94.38 228 PRO A O 1
ATOM 1892 N N . LEU A 1 229 ? -3.261 -13.301 19.343 1.00 93.81 229 LEU A N 1
ATOM 1893 C CA . LEU A 1 229 ? -2.052 -13.384 18.529 1.00 93.81 229 LEU A CA 1
ATOM 1894 C C . LEU A 1 229 ? -0.862 -12.672 19.176 1.00 93.81 229 LEU A C 1
ATOM 1896 O O . LEU A 1 229 ? 0.266 -13.136 19.051 1.00 93.81 229 LEU A O 1
ATOM 1900 N N . TYR A 1 230 ? -1.088 -11.572 19.896 1.00 93.25 230 TYR A N 1
ATOM 1901 C CA . TYR A 1 230 ? 0.003 -10.836 20.530 1.00 93.25 230 TYR A CA 1
ATOM 1902 C C . TYR A 1 230 ? 0.696 -11.622 21.643 1.00 93.25 230 TYR A C 1
ATOM 1904 O O . TYR A 1 230 ? 1.913 -11.516 21.790 1.00 93.25 230 TYR A O 1
ATOM 1912 N N . ASN A 1 231 ? -0.039 -12.467 22.370 1.00 91.75 231 ASN A N 1
ATOM 1913 C CA . ASN A 1 231 ? 0.558 -13.365 23.356 1.00 91.75 231 ASN A CA 1
ATOM 1914 C C . ASN A 1 231 ? 1.424 -14.426 22.668 1.00 91.75 231 ASN A C 1
ATOM 1916 O O . ASN A 1 231 ? 2.523 -14.712 23.134 1.00 91.75 231 ASN A O 1
ATOM 1920 N N . LEU A 1 232 ? 0.970 -14.953 21.527 1.00 91.56 232 LEU A N 1
ATOM 1921 C CA . LEU A 1 232 ? 1.735 -15.913 20.726 1.00 91.56 232 LEU A CA 1
ATOM 1922 C C . LEU A 1 232 ? 2.992 -15.269 20.124 1.00 91.56 232 LEU A C 1
ATOM 1924 O O . LEU A 1 232 ? 4.072 -15.845 20.195 1.00 91.56 232 LEU A O 1
ATOM 1928 N N . MET A 1 233 ? 2.886 -14.041 19.606 1.00 90.94 233 MET A N 1
ATOM 1929 C CA . MET A 1 233 ? 4.036 -13.256 19.144 1.00 90.94 233 MET A CA 1
ATOM 1930 C C . MET A 1 233 ? 5.048 -13.027 20.270 1.00 90.94 233 MET A C 1
ATOM 1932 O O . MET A 1 233 ? 6.251 -13.170 20.055 1.00 90.94 233 MET A O 1
ATOM 1936 N N . TYR A 1 234 ? 4.571 -12.690 21.471 1.00 90.25 234 TYR A N 1
ATOM 1937 C CA . TYR A 1 234 ? 5.428 -12.499 22.639 1.00 90.25 234 TYR A CA 1
ATOM 1938 C C . TYR A 1 234 ? 6.148 -13.792 23.033 1.00 90.25 234 TYR A C 1
ATOM 1940 O O . TYR A 1 234 ? 7.363 -13.781 23.217 1.00 90.25 234 TYR A O 1
ATOM 1948 N N . GLN A 1 235 ? 5.422 -14.913 23.094 1.00 89.69 235 GLN A N 1
ATOM 1949 C CA . GLN A 1 235 ? 5.989 -16.239 23.364 1.00 89.69 235 GLN A CA 1
ATOM 1950 C C . GLN A 1 235 ? 7.011 -16.661 22.301 1.00 89.69 235 GLN A C 1
ATOM 1952 O O . GLN A 1 235 ? 8.016 -17.283 22.631 1.00 89.69 235 GLN A O 1
ATOM 1957 N N . ALA A 1 236 ? 6.797 -16.267 21.044 1.00 86.81 236 ALA A N 1
ATOM 1958 C CA . ALA A 1 236 ? 7.730 -16.480 19.941 1.00 86.81 236 ALA A CA 1
ATOM 1959 C C . ALA A 1 236 ? 8.937 -15.511 19.954 1.00 86.81 236 ALA A C 1
ATOM 1961 O O . ALA A 1 236 ? 9.789 -15.581 19.072 1.00 86.81 236 ALA A O 1
ATOM 1962 N N . GLY A 1 237 ? 9.028 -14.600 20.930 1.00 87.25 237 GLY A N 1
ATOM 1963 C CA . GLY A 1 237 ? 10.155 -13.675 21.089 1.00 87.25 237 GLY A CA 1
ATOM 1964 C C . GLY A 1 237 ? 10.108 -12.437 20.188 1.00 87.25 237 GLY A C 1
ATOM 1965 O O . GLY A 1 237 ? 11.112 -11.736 20.054 1.00 87.25 237 GLY A O 1
ATOM 1966 N N . VAL A 1 238 ? 8.962 -12.129 19.571 1.00 87.31 238 VAL A N 1
ATOM 1967 C CA . VAL A 1 238 ? 8.798 -10.926 18.742 1.00 87.31 238 VAL A CA 1
ATOM 1968 C C . VAL A 1 238 ? 8.893 -9.681 19.636 1.00 87.31 238 VAL A C 1
ATOM 1970 O O . VAL A 1 238 ? 8.134 -9.563 20.598 1.00 87.31 238 VAL A O 1
ATOM 1973 N N . PRO A 1 239 ? 9.769 -8.701 19.345 1.00 85.50 239 PRO A N 1
ATOM 1974 C CA . PRO A 1 239 ? 9.824 -7.465 20.120 1.00 85.50 239 PRO A CA 1
ATOM 1975 C C . PRO A 1 239 ? 8.509 -6.679 20.037 1.00 85.50 239 PRO A C 1
ATOM 1977 O O . PRO A 1 239 ? 7.941 -6.542 18.955 1.00 85.50 239 PRO A O 1
ATOM 1980 N N . LEU A 1 240 ? 8.079 -6.053 21.140 1.00 83.69 240 LEU A N 1
ATOM 1981 C CA . LEU A 1 240 ? 6.814 -5.294 21.222 1.00 83.69 240 LEU A CA 1
ATOM 1982 C C . LEU A 1 240 ? 6.623 -4.275 20.085 1.00 83.69 240 LEU A C 1
ATOM 1984 O O . LEU A 1 240 ? 5.518 -4.096 19.581 1.00 83.69 240 LEU A O 1
ATOM 1988 N N . ARG A 1 241 ? 7.706 -3.617 19.654 1.00 80.44 241 ARG A N 1
ATOM 1989 C CA . ARG A 1 241 ? 7.680 -2.638 18.554 1.00 80.44 241 ARG A CA 1
ATOM 1990 C C . ARG A 1 241 ? 7.391 -3.249 17.175 1.00 80.44 241 ARG A C 1
ATOM 1992 O O . ARG A 1 241 ? 6.962 -2.526 16.286 1.00 80.44 241 ARG A O 1
ATOM 1999 N N . HIS A 1 242 ? 7.648 -4.544 16.990 1.00 82.06 242 HIS A N 1
ATOM 2000 C CA . HIS A 1 242 ? 7.421 -5.277 15.739 1.00 82.06 242 HIS A CA 1
ATOM 2001 C C . HIS A 1 242 ? 6.103 -6.067 15.756 1.00 82.06 242 HIS A C 1
ATOM 2003 O O . HIS A 1 242 ? 5.719 -6.643 14.744 1.00 82.06 242 HIS A O 1
ATOM 2009 N N . MET A 1 243 ? 5.381 -6.075 16.881 1.00 88.38 243 MET A N 1
ATOM 2010 C CA . MET A 1 243 ? 4.074 -6.715 16.987 1.00 88.38 243 MET A CA 1
ATOM 2011 C C . MET A 1 243 ? 3.003 -5.905 16.247 1.00 88.38 243 MET A C 1
ATOM 2013 O O . MET A 1 243 ? 2.402 -4.956 16.777 1.00 88.38 243 MET A O 1
ATOM 2017 N N . ARG A 1 244 ? 2.757 -6.297 14.999 1.00 85.81 244 ARG A N 1
ATOM 2018 C CA . ARG A 1 244 ? 1.834 -5.640 14.076 1.00 85.81 244 ARG A CA 1
ATOM 2019 C C . ARG A 1 244 ? 0.920 -6.668 13.415 1.00 85.81 244 ARG A C 1
ATOM 2021 O O . ARG A 1 244 ? 1.317 -7.805 13.191 1.00 85.81 244 ARG A O 1
ATOM 2028 N N . ILE A 1 245 ? -0.309 -6.244 13.136 1.00 89.00 245 ILE A N 1
ATOM 2029 C CA . ILE A 1 245 ? -1.302 -6.999 12.371 1.00 89.00 245 ILE A CA 1
ATOM 2030 C C . ILE A 1 245 ? -1.750 -6.090 11.232 1.00 89.00 245 ILE A C 1
ATOM 2032 O O . ILE A 1 245 ? -2.289 -5.010 11.488 1.00 89.00 245 ILE A O 1
ATOM 2036 N N . CYS A 1 246 ? -1.470 -6.505 10.002 1.00 85.12 246 CYS A N 1
ATOM 2037 C CA . CYS A 1 246 ? -1.938 -5.886 8.765 1.00 85.12 246 CYS A CA 1
ATOM 2038 C C . CYS A 1 246 ? -1.814 -6.899 7.609 1.00 85.12 246 CYS A C 1
ATOM 2040 O O . CYS A 1 246 ? -1.609 -8.090 7.863 1.00 85.12 246 CYS A O 1
ATOM 2042 N N . GLU A 1 247 ? -1.987 -6.451 6.368 1.00 87.69 247 GLU A N 1
ATOM 2043 C CA . GLU A 1 247 ? -1.832 -7.252 5.151 1.00 87.69 247 GLU A CA 1
ATOM 2044 C C . GLU A 1 247 ? -0.480 -7.999 5.131 1.00 87.69 247 GLU A C 1
ATOM 2046 O O . GLU A 1 247 ? 0.569 -7.380 5.303 1.00 87.69 247 GLU A O 1
ATOM 2051 N N . PRO A 1 248 ? -0.456 -9.333 4.954 1.00 85.81 248 PRO A N 1
ATOM 2052 C CA . PRO A 1 248 ? 0.718 -10.146 5.295 1.00 85.81 248 PRO A CA 1
ATOM 2053 C C . PRO A 1 248 ? 1.898 -10.015 4.323 1.00 85.81 248 PRO A C 1
ATOM 2055 O O . PRO A 1 248 ? 3.032 -10.313 4.701 1.00 85.81 248 PRO A O 1
ATOM 2058 N N . PHE A 1 249 ? 1.653 -9.581 3.085 1.00 91.56 249 PHE A N 1
ATOM 2059 C CA . PHE A 1 249 ? 2.656 -9.575 2.011 1.00 91.56 249 PHE A CA 1
ATOM 2060 C C . PHE A 1 249 ? 3.217 -8.180 1.700 1.00 91.56 249 PHE A C 1
ATOM 2062 O O . PHE A 1 249 ? 4.089 -8.042 0.838 1.00 91.56 249 PHE A O 1
ATOM 2069 N N . GLY A 1 250 ? 2.762 -7.157 2.430 1.00 87.62 250 GLY A N 1
ATOM 2070 C CA . GLY A 1 250 ? 3.263 -5.791 2.319 1.00 87.62 250 GLY A CA 1
ATOM 2071 C C . GLY A 1 250 ? 4.698 -5.622 2.851 1.00 87.62 250 GLY A C 1
ATOM 2072 O O . GLY A 1 250 ? 5.215 -6.494 3.567 1.00 87.62 250 GLY A O 1
ATOM 2073 N N . PRO A 1 251 ? 5.365 -4.495 2.533 1.00 81.44 251 PRO A N 1
ATOM 2074 C CA . PRO A 1 251 ? 6.752 -4.232 2.923 1.00 81.44 251 PRO A CA 1
ATOM 2075 C C . PRO A 1 251 ? 6.999 -4.304 4.437 1.00 81.44 251 PRO A C 1
ATOM 2077 O O . PRO A 1 251 ? 8.059 -4.767 4.871 1.00 81.44 251 PRO A O 1
ATOM 2080 N N . GLU A 1 252 ? 6.034 -3.846 5.236 1.00 78.88 252 GLU A N 1
ATOM 2081 C CA . GLU A 1 252 ? 6.117 -3.785 6.694 1.00 78.88 252 GLU A CA 1
ATOM 2082 C C . GLU A 1 252 ? 5.857 -5.143 7.352 1.00 78.88 252 GLU A C 1
ATOM 2084 O O . GLU A 1 252 ? 6.601 -5.541 8.249 1.00 78.88 252 GLU A O 1
ATOM 2089 N N . GLN A 1 253 ? 4.810 -5.857 6.928 1.00 81.88 253 GLN A N 1
ATOM 2090 C CA . GLN A 1 253 ? 4.341 -7.059 7.625 1.00 81.88 253 GLN A CA 1
ATOM 2091 C C . GLN A 1 253 ? 5.074 -8.329 7.222 1.00 81.88 253 GLN A C 1
ATOM 2093 O O . GLN A 1 253 ? 5.111 -9.274 8.013 1.00 81.88 253 GLN A O 1
ATOM 2098 N N . ARG A 1 254 ? 5.700 -8.358 6.037 1.00 85.50 254 ARG A N 1
ATOM 2099 C CA . ARG A 1 254 ? 6.421 -9.544 5.556 1.00 85.50 254 ARG A CA 1
ATOM 2100 C C . ARG A 1 254 ? 7.438 -10.089 6.561 1.00 85.50 254 ARG A C 1
ATOM 2102 O O . ARG A 1 254 ? 7.675 -11.290 6.597 1.00 85.50 254 ARG A O 1
ATOM 2109 N N . GLN A 1 255 ? 7.997 -9.229 7.419 1.00 84.62 255 GLN A N 1
ATOM 2110 C CA . GLN A 1 255 ? 8.935 -9.620 8.478 1.00 84.62 255 GLN A CA 1
ATOM 2111 C C . GLN A 1 255 ? 8.339 -10.621 9.475 1.00 84.62 255 GLN A C 1
ATOM 2113 O O . GLN A 1 255 ? 9.073 -11.396 10.078 1.00 84.62 255 GLN A O 1
ATOM 2118 N N . GLY A 1 256 ? 7.016 -10.617 9.650 1.00 87.06 256 GLY A N 1
ATOM 2119 C CA . GLY A 1 256 ? 6.290 -11.539 10.518 1.00 87.06 256 GLY A CA 1
ATOM 2120 C C . GLY A 1 256 ? 5.832 -12.829 9.834 1.00 87.06 256 GLY A C 1
ATOM 2121 O O . GLY A 1 256 ? 5.198 -13.642 10.496 1.00 87.06 256 GLY A O 1
ATOM 2122 N N . LEU A 1 257 ? 6.118 -13.050 8.542 1.00 89.75 257 LEU A N 1
ATOM 2123 C CA . LEU A 1 257 ? 5.597 -14.216 7.808 1.00 89.75 257 LEU A CA 1
ATOM 2124 C C . LEU A 1 257 ? 6.050 -15.558 8.385 1.00 89.75 257 LEU A C 1
ATOM 2126 O O . LEU A 1 257 ? 5.286 -16.518 8.356 1.00 89.75 257 LEU A O 1
ATOM 2130 N N . TRP A 1 258 ? 7.253 -15.619 8.960 1.00 88.50 258 TRP A N 1
ATOM 2131 C CA . TRP A 1 258 ? 7.766 -16.827 9.612 1.00 88.50 258 TRP A CA 1
ATOM 2132 C C . TRP A 1 258 ? 6.861 -17.320 10.755 1.00 88.50 258 TRP A C 1
ATOM 2134 O O . TRP A 1 258 ? 6.839 -18.514 11.047 1.00 88.50 258 TRP A O 1
ATOM 2144 N N . LEU A 1 259 ? 6.066 -16.433 11.370 1.00 89.44 259 LEU A N 1
ATOM 2145 C CA . LEU A 1 259 ? 5.132 -16.796 12.437 1.00 89.44 259 LEU A CA 1
ATOM 2146 C C . LEU A 1 259 ? 4.010 -17.712 11.945 1.00 89.44 259 LEU A C 1
ATOM 2148 O O . LEU A 1 259 ? 3.546 -18.539 12.721 1.00 89.44 259 LEU A O 1
ATOM 2152 N N . TY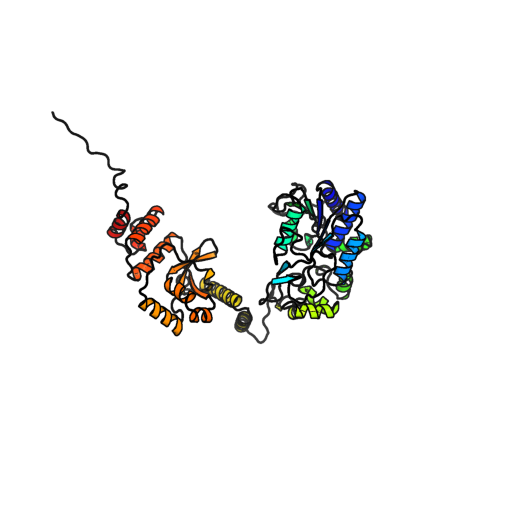R A 1 260 ? 3.591 -17.621 10.677 1.00 90.25 260 TYR A N 1
ATOM 2153 C CA . TYR A 1 260 ? 2.567 -18.522 10.131 1.00 90.25 260 TYR A CA 1
ATOM 2154 C C . TYR A 1 260 ? 3.036 -19.974 10.152 1.00 90.25 260 TYR A C 1
ATOM 2156 O O . TYR A 1 260 ? 2.271 -20.852 10.528 1.00 90.25 260 TYR A O 1
ATOM 2164 N N . HIS A 1 261 ? 4.312 -20.223 9.851 1.00 84.81 261 HIS A N 1
ATOM 2165 C CA . HIS A 1 261 ? 4.883 -21.568 9.909 1.00 84.81 261 HIS A CA 1
ATOM 2166 C C . HIS A 1 261 ? 4.852 -22.164 11.329 1.00 84.81 261 HIS A C 1
ATOM 2168 O O . HIS A 1 261 ? 4.781 -23.379 11.489 1.00 84.81 261 HIS A O 1
ATOM 2174 N N . VAL A 1 262 ? 4.929 -21.319 12.363 1.00 84.81 262 VAL A N 1
ATOM 2175 C CA . VAL A 1 262 ? 4.950 -21.750 13.770 1.00 84.81 262 VAL A CA 1
ATOM 2176 C C . VAL A 1 262 ? 3.541 -21.843 14.357 1.00 84.81 262 VAL A C 1
ATOM 2178 O O . VAL A 1 262 ? 3.249 -22.771 15.103 1.00 84.81 262 VAL A O 1
ATOM 2181 N N . ILE A 1 263 ? 2.677 -20.877 14.039 1.00 86.69 263 ILE A N 1
ATOM 2182 C CA . ILE A 1 263 ? 1.365 -20.707 14.674 1.00 86.69 263 ILE A CA 1
ATOM 2183 C C . ILE A 1 263 ? 0.251 -21.406 13.877 1.00 86.69 263 ILE A C 1
ATOM 2185 O O . ILE A 1 263 ? -0.670 -21.942 14.484 1.00 86.69 263 ILE A O 1
ATOM 2189 N N . GLU A 1 264 ? 0.314 -21.415 12.539 1.00 88.94 264 GLU A N 1
ATOM 2190 C CA . GLU A 1 264 ? -0.743 -21.942 11.654 1.00 88.94 264 GLU A CA 1
ATOM 2191 C C . GLU A 1 264 ? -0.161 -22.716 10.452 1.00 88.94 264 GLU A C 1
ATOM 2193 O O . GLU A 1 264 ? -0.243 -22.245 9.312 1.00 88.94 264 GLU A O 1
ATOM 2198 N N . PRO A 1 265 ? 0.423 -23.911 10.671 1.00 86.88 265 PRO A N 1
ATOM 2199 C CA . PRO A 1 265 ? 1.128 -24.657 9.624 1.00 86.88 265 PRO A CA 1
ATOM 2200 C C . PRO A 1 265 ? 0.242 -25.011 8.418 1.00 86.88 265 PRO A C 1
ATOM 2202 O O . PRO A 1 265 ? 0.704 -24.942 7.279 1.00 86.88 265 PRO A O 1
ATOM 2205 N N . ASP A 1 266 ? -1.039 -25.315 8.636 1.00 84.94 266 ASP A N 1
ATOM 2206 C CA . ASP A 1 266 ? -1.965 -25.635 7.541 1.00 84.94 266 ASP A CA 1
ATOM 2207 C C . ASP A 1 266 ? -2.236 -24.413 6.653 1.00 84.94 266 ASP A C 1
ATOM 2209 O O . ASP A 1 266 ? -2.203 -24.494 5.424 1.00 84.94 266 ASP A O 1
ATOM 2213 N N . ARG A 1 267 ? -2.420 -23.235 7.262 1.00 89.38 267 ARG A N 1
ATOM 2214 C CA . ARG A 1 267 ? -2.598 -21.991 6.502 1.00 89.38 267 ARG A CA 1
ATOM 2215 C C . ARG A 1 267 ? -1.330 -21.557 5.805 1.00 89.38 267 ARG A C 1
ATOM 2217 O O . ARG A 1 267 ? -1.401 -21.013 4.710 1.00 89.38 267 ARG A O 1
ATOM 2224 N N . TRP A 1 268 ? -0.176 -21.822 6.406 1.00 93.69 268 TRP A N 1
ATOM 2225 C CA . TRP A 1 268 ? 1.102 -21.578 5.759 1.00 93.69 268 TRP A CA 1
ATOM 2226 C C . TRP A 1 268 ? 1.217 -22.327 4.424 1.00 93.69 268 TRP A C 1
ATOM 2228 O O . TRP A 1 268 ? 1.655 -21.736 3.433 1.00 93.69 268 TRP A O 1
ATOM 2238 N N . ALA A 1 269 ? 0.778 -23.589 4.368 1.00 92.62 269 ALA A N 1
ATOM 2239 C CA . ALA A 1 269 ? 0.761 -24.361 3.127 1.00 92.62 269 ALA A CA 1
ATOM 2240 C C . ALA A 1 269 ? -0.159 -23.721 2.073 1.00 92.62 269 ALA A C 1
ATOM 2242 O O . ALA A 1 269 ? 0.276 -23.502 0.940 1.00 92.62 269 ALA A O 1
ATOM 2243 N N . ALA A 1 270 ? -1.379 -23.338 2.462 1.00 94.44 270 ALA A N 1
ATOM 2244 C CA . ALA A 1 270 ? -2.318 -22.658 1.570 1.00 94.44 270 ALA A CA 1
ATOM 2245 C C . ALA A 1 270 ? -1.779 -21.299 1.079 1.00 94.44 270 ALA A C 1
ATOM 2247 O O . ALA A 1 270 ? -1.839 -21.000 -0.109 1.00 94.44 270 ALA A O 1
ATOM 2248 N N . MET A 1 271 ? -1.149 -20.503 1.951 1.00 94.69 271 MET A N 1
ATOM 2249 C CA . MET A 1 271 ? -0.510 -19.235 1.572 1.00 94.69 271 MET A CA 1
ATOM 2250 C C . MET A 1 271 ? 0.640 -19.439 0.578 1.00 94.69 271 MET A C 1
ATOM 2252 O O . MET A 1 271 ? 0.778 -18.660 -0.363 1.00 94.69 271 MET A O 1
ATOM 2256 N N . CYS A 1 272 ? 1.457 -20.483 0.764 1.00 93.88 272 CYS A N 1
ATOM 2257 C CA . CYS A 1 272 ? 2.539 -20.826 -0.163 1.00 93.88 272 CYS A CA 1
ATOM 2258 C C . CYS A 1 272 ? 2.026 -21.222 -1.552 1.00 93.88 272 CYS A C 1
ATOM 2260 O O . CYS A 1 272 ? 2.701 -20.936 -2.539 1.00 93.88 272 CYS A O 1
ATOM 2262 N N . ALA A 1 273 ? 0.868 -21.884 -1.623 1.00 93.56 273 ALA A N 1
ATOM 2263 C CA . ALA A 1 273 ? 0.212 -22.220 -2.882 1.00 93.56 273 ALA A CA 1
ATOM 2264 C C . ALA A 1 273 ? -0.455 -20.992 -3.528 1.00 93.56 273 ALA A C 1
ATOM 2266 O O . ALA A 1 273 ? -0.396 -20.830 -4.744 1.00 93.56 273 ALA A O 1
ATOM 2267 N N . ARG A 1 274 ? -1.042 -20.109 -2.710 1.00 93.88 274 ARG A N 1
ATOM 2268 C CA . ARG A 1 274 ? -1.823 -18.947 -3.151 1.00 93.88 274 ARG A CA 1
ATOM 2269 C C . ARG A 1 274 ? -0.974 -17.783 -3.665 1.00 93.88 274 ARG A C 1
ATOM 2271 O O . ARG A 1 274 ? -1.389 -17.125 -4.618 1.00 93.88 274 ARG A O 1
ATOM 2278 N N . VAL A 1 275 ? 0.163 -17.478 -3.029 1.00 93.81 275 VAL A N 1
ATOM 2279 C CA . VAL A 1 275 ? 0.910 -16.231 -3.287 1.00 93.81 275 VAL A CA 1
ATOM 2280 C C . VAL A 1 275 ? 2.384 -16.483 -3.595 1.00 93.81 275 VAL A C 1
ATOM 2282 O O . VAL A 1 275 ? 3.137 -17.070 -2.811 1.00 93.81 275 VAL A O 1
ATOM 2285 N N . SER A 1 276 ? 2.828 -15.962 -4.742 1.00 93.06 276 SER A N 1
ATOM 2286 C CA . SER A 1 276 ? 4.223 -16.043 -5.173 1.00 93.06 276 SER A CA 1
ATOM 2287 C C . SER A 1 276 ? 5.158 -15.341 -4.186 1.00 93.06 276 SER A C 1
ATOM 2289 O O . SER A 1 276 ? 4.939 -14.195 -3.787 1.00 93.06 276 SER A O 1
ATOM 2291 N N . GLY A 1 277 ? 6.234 -16.032 -3.810 1.00 92.31 277 GLY A N 1
ATOM 2292 C CA . GLY A 1 277 ? 7.270 -15.505 -2.922 1.00 92.31 277 GLY A CA 1
ATOM 2293 C C . GLY A 1 277 ? 7.035 -15.748 -1.429 1.00 92.31 277 GLY A C 1
ATOM 2294 O O . GLY A 1 277 ? 7.961 -15.515 -0.655 1.00 92.31 277 GLY A O 1
ATOM 2295 N N . VAL A 1 278 ? 5.881 -16.285 -1.001 1.00 92.94 278 VAL A N 1
ATOM 2296 C CA . VAL A 1 278 ? 5.583 -16.527 0.430 1.00 92.94 278 VAL A CA 1
ATOM 2297 C C . VAL A 1 278 ? 6.648 -17.370 1.115 1.00 92.94 278 VAL A C 1
ATOM 2299 O O . VAL A 1 278 ? 7.170 -16.956 2.149 1.00 92.94 278 VAL A O 1
ATOM 2302 N N . LYS A 1 279 ? 7.053 -18.493 0.513 1.00 91.25 279 LYS A N 1
ATOM 2303 C CA . LYS A 1 279 ? 8.102 -19.360 1.071 1.00 91.25 279 LYS A CA 1
ATOM 2304 C C . LYS A 1 279 ? 9.418 -18.608 1.293 1.00 91.25 279 LYS A C 1
ATOM 2306 O O . LYS A 1 279 ? 10.001 -18.694 2.371 1.00 91.25 279 LYS A O 1
ATOM 2311 N N . SER A 1 280 ? 9.865 -17.841 0.299 1.00 89.38 280 SER A N 1
ATOM 2312 C CA . SER A 1 280 ? 11.068 -17.006 0.407 1.00 89.38 280 SER A CA 1
ATOM 2313 C C . SER A 1 280 ? 10.892 -15.907 1.460 1.00 89.38 280 SER A C 1
ATOM 2315 O O . SER A 1 280 ? 11.806 -15.642 2.235 1.00 89.38 280 SER A O 1
ATOM 2317 N N . GLY A 1 281 ? 9.700 -15.312 1.549 1.00 88.75 281 GLY A N 1
ATOM 2318 C CA . GLY A 1 281 ? 9.310 -14.371 2.596 1.00 88.75 281 GLY A CA 1
ATOM 2319 C C . GLY A 1 281 ? 9.467 -14.949 3.998 1.00 88.75 281 GLY A C 1
ATOM 2320 O O . GLY A 1 281 ? 10.142 -14.349 4.827 1.00 88.75 281 GLY A O 1
ATOM 2321 N N . GLY A 1 282 ? 8.926 -16.141 4.245 1.00 87.62 282 GLY A N 1
ATOM 2322 C CA . GLY A 1 282 ? 9.040 -16.815 5.541 1.00 87.62 282 GLY A CA 1
ATOM 2323 C C . GLY A 1 282 ? 10.478 -17.132 5.951 1.00 87.62 282 GLY A C 1
ATOM 2324 O O . GLY A 1 282 ? 10.778 -17.109 7.139 1.00 87.62 282 GLY A O 1
ATOM 2325 N N . ILE A 1 283 ? 11.372 -17.380 4.987 1.00 87.25 283 ILE A N 1
ATOM 2326 C CA . ILE A 1 283 ? 12.786 -17.684 5.256 1.00 87.25 283 ILE A CA 1
ATOM 2327 C C . ILE A 1 283 ? 13.621 -16.414 5.416 1.00 87.25 283 ILE A C 1
ATOM 2329 O O . ILE A 1 283 ? 14.491 -16.380 6.272 1.00 87.25 283 ILE A O 1
ATOM 2333 N N . TYR A 1 284 ? 13.407 -15.381 4.597 1.00 86.69 284 TYR A N 1
ATOM 2334 C CA . TYR A 1 284 ? 14.346 -14.256 4.496 1.00 86.69 284 TYR A CA 1
ATOM 2335 C C . TYR A 1 284 ? 13.814 -12.930 5.042 1.00 86.69 284 TYR A C 1
ATOM 2337 O O . TYR A 1 284 ? 14.610 -12.057 5.371 1.00 86.69 284 TYR A O 1
ATOM 2345 N N . ALA A 1 285 ? 12.495 -12.734 5.146 1.00 83.69 285 ALA A N 1
ATOM 2346 C CA . ALA A 1 285 ? 11.940 -11.434 5.540 1.00 83.69 285 ALA A CA 1
ATOM 2347 C C . ALA A 1 285 ? 12.079 -11.136 7.034 1.00 83.69 285 ALA A C 1
ATOM 2349 O O . ALA A 1 285 ? 12.143 -9.966 7.400 1.00 83.69 285 ALA A O 1
ATOM 2350 N N . GLY A 1 286 ? 12.133 -12.169 7.881 1.00 73.44 286 GLY A N 1
ATOM 2351 C CA . GLY A 1 286 ? 12.347 -12.022 9.325 1.00 73.44 286 GLY A CA 1
ATOM 2352 C C . GLY A 1 286 ? 13.815 -11.858 9.737 1.00 73.44 286 GLY A C 1
ATOM 2353 O O . GLY A 1 286 ? 14.084 -11.524 10.889 1.00 73.44 286 GLY A O 1
ATOM 2354 N N . HIS A 1 287 ? 14.758 -12.090 8.819 1.00 71.19 287 HIS A N 1
ATOM 2355 C CA . HIS A 1 287 ? 16.193 -11.942 9.061 1.00 71.19 287 HIS A CA 1
ATOM 2356 C C . HIS A 1 287 ? 16.673 -10.529 8.715 1.00 71.19 287 HIS A C 1
ATOM 2358 O O . HIS A 1 287 ? 15.920 -9.702 8.198 1.00 71.19 287 HIS A O 1
ATOM 2364 N N . ASP A 1 288 ? 17.945 -10.241 9.002 1.00 65.69 288 ASP A N 1
ATOM 2365 C CA . ASP A 1 288 ? 18.581 -8.986 8.612 1.00 65.69 288 ASP A CA 1
ATOM 2366 C C . ASP A 1 288 ? 18.279 -8.659 7.139 1.00 65.69 288 ASP A C 1
ATOM 2368 O O . ASP A 1 288 ? 18.398 -9.511 6.260 1.00 65.69 288 ASP A O 1
ATOM 2372 N N . ASN A 1 289 ? 17.896 -7.406 6.873 1.00 69.75 289 ASN A N 1
ATOM 2373 C CA . ASN A 1 289 ? 17.372 -6.897 5.594 1.00 69.75 289 ASN A CA 1
ATOM 2374 C C . ASN A 1 289 ? 18.309 -7.034 4.363 1.00 69.75 289 ASN A C 1
ATOM 2376 O O . ASN A 1 289 ? 18.055 -6.399 3.339 1.00 69.75 289 ASN A O 1
ATOM 2380 N N . HIS A 1 290 ? 19.383 -7.830 4.426 1.00 79.38 290 HIS A N 1
ATOM 2381 C CA . HIS A 1 290 ? 20.357 -8.024 3.346 1.00 79.38 290 HIS A CA 1
ATOM 2382 C C . HIS A 1 290 ? 19.730 -8.650 2.108 1.00 79.38 290 HIS A C 1
ATOM 2384 O O . HIS A 1 290 ? 20.002 -8.174 1.011 1.00 79.38 290 HIS A O 1
ATOM 2390 N N . PHE A 1 291 ? 18.868 -9.662 2.276 1.00 82.06 291 PHE A N 1
ATOM 2391 C CA . PHE A 1 291 ? 18.217 -10.343 1.149 1.00 82.06 291 PHE A CA 1
ATOM 2392 C C . PHE A 1 291 ? 17.390 -9.370 0.299 1.00 82.06 291 PHE A C 1
ATOM 2394 O O . PHE A 1 291 ? 17.454 -9.390 -0.924 1.00 82.06 291 PHE A O 1
ATOM 2401 N N . TYR A 1 292 ? 16.655 -8.469 0.952 1.00 81.94 292 TYR A N 1
ATOM 2402 C CA . TYR A 1 292 ? 15.842 -7.457 0.276 1.00 81.94 292 TYR A CA 1
ATOM 2403 C C . TYR A 1 292 ? 16.592 -6.146 0.002 1.00 81.94 292 TYR A C 1
ATOM 2405 O O . TYR A 1 292 ? 15.981 -5.190 -0.473 1.00 81.94 292 TYR A O 1
ATOM 2413 N N . GLY A 1 293 ? 17.882 -6.064 0.343 1.00 76.38 293 GLY A N 1
ATOM 2414 C CA . GLY A 1 293 ? 18.731 -4.897 0.096 1.00 76.38 293 GLY A CA 1
ATOM 2415 C C . GLY A 1 293 ? 18.264 -3.596 0.761 1.00 76.38 293 GLY A C 1
ATOM 2416 O O . GLY A 1 293 ? 18.687 -2.516 0.349 1.00 76.38 293 GLY A O 1
ATOM 2417 N N . HIS A 1 294 ? 17.388 -3.643 1.773 1.00 75.12 294 HIS A N 1
ATOM 2418 C CA . HIS A 1 294 ? 16.849 -2.419 2.369 1.00 75.12 294 HIS A CA 1
ATOM 2419 C C . HIS A 1 294 ? 17.885 -1.777 3.300 1.00 75.12 294 HIS A C 1
ATOM 2421 O O . HIS A 1 294 ? 18.159 -2.288 4.387 1.00 75.12 294 HIS A O 1
ATOM 2427 N N . ARG A 1 295 ? 18.456 -0.640 2.873 1.00 73.69 295 ARG A N 1
ATOM 2428 C CA . ARG A 1 295 ? 19.529 0.140 3.541 1.00 73.69 295 ARG A CA 1
ATOM 2429 C C . ARG A 1 295 ? 20.883 -0.562 3.671 1.00 73.69 295 ARG A C 1
ATOM 2431 O O . ARG A 1 295 ? 21.882 0.116 3.891 1.00 73.69 295 ARG A O 1
ATOM 2438 N N . LYS A 1 296 ? 20.934 -1.888 3.554 1.00 81.62 296 LYS A N 1
ATOM 2439 C CA . LYS A 1 296 ? 22.159 -2.683 3.635 1.00 81.62 296 LYS A CA 1
ATOM 2440 C C . LYS A 1 296 ? 22.075 -3.841 2.648 1.00 81.62 296 LYS A C 1
ATOM 2442 O O . LYS A 1 296 ? 21.129 -4.619 2.700 1.00 81.62 296 LYS A O 1
ATOM 2447 N N . ILE A 1 297 ? 23.082 -3.959 1.789 1.00 85.19 297 ILE A N 1
ATOM 2448 C CA . ILE A 1 297 ? 23.228 -5.042 0.818 1.00 85.19 297 ILE A CA 1
ATOM 2449 C C . ILE A 1 297 ? 24.560 -5.750 1.062 1.00 85.19 297 ILE A C 1
ATOM 2451 O O . ILE A 1 297 ? 25.579 -5.097 1.287 1.00 85.19 297 ILE A O 1
ATOM 2455 N N . LEU A 1 298 ? 24.540 -7.080 1.046 1.00 86.31 298 LEU A N 1
ATOM 2456 C CA . LEU A 1 298 ? 25.737 -7.915 1.063 1.00 86.31 298 LEU A CA 1
ATOM 2457 C C . LEU A 1 298 ? 25.719 -8.789 -0.187 1.00 86.31 298 LEU A C 1
ATOM 2459 O O . LEU A 1 298 ? 24.669 -9.314 -0.556 1.00 86.31 298 LEU A O 1
ATOM 2463 N N . LYS A 1 299 ? 26.877 -8.938 -0.827 1.00 90.88 299 LYS A N 1
ATOM 2464 C CA . LYS A 1 299 ? 27.081 -9.941 -1.874 1.00 90.88 299 LYS A CA 1
ATOM 2465 C C . LYS A 1 299 ? 27.561 -11.258 -1.245 1.00 90.88 299 LYS A C 1
ATOM 2467 O O . LYS A 1 299 ? 28.239 -11.201 -0.214 1.00 90.88 299 LYS A O 1
ATOM 2472 N N . PRO A 1 300 ? 27.274 -12.422 -1.848 1.00 90.31 300 PRO A N 1
ATOM 2473 C CA . PRO A 1 300 ? 27.912 -13.680 -1.463 1.00 90.31 300 PRO A CA 1
ATOM 2474 C C . PRO A 1 300 ? 29.445 -13.574 -1.493 1.00 90.31 300 PRO A C 1
ATOM 2476 O O . PRO A 1 300 ? 30.001 -12.901 -2.359 1.00 90.31 300 PRO A O 1
ATOM 2479 N N . GLU A 1 301 ? 30.140 -14.240 -0.565 1.00 93.62 301 GLU A N 1
ATOM 2480 C CA . GLU A 1 301 ? 31.607 -14.134 -0.436 1.00 93.62 301 GLU A CA 1
ATOM 2481 C C . GLU A 1 301 ? 32.358 -14.558 -1.704 1.00 93.62 301 GLU A C 1
ATOM 2483 O O . GLU A 1 301 ? 33.366 -13.949 -2.051 1.00 93.62 301 GLU A O 1
ATOM 2488 N N . HIS A 1 302 ? 31.833 -15.562 -2.410 1.00 95.31 302 HIS A N 1
ATOM 2489 C CA . HIS A 1 302 ? 32.429 -16.135 -3.616 1.00 95.31 302 HIS A CA 1
ATOM 2490 C C . HIS A 1 302 ? 32.157 -15.339 -4.903 1.00 95.31 302 HIS A C 1
ATOM 2492 O O . HIS A 1 302 ? 32.679 -15.726 -5.940 1.00 95.31 302 HIS A O 1
ATOM 2498 N N . LEU A 1 303 ? 31.336 -14.282 -4.854 1.00 95.50 303 LEU A N 1
ATOM 2499 C CA . LEU A 1 303 ? 31.071 -13.408 -6.002 1.00 95.50 303 LEU A CA 1
ATOM 2500 C C . LEU A 1 303 ? 31.743 -12.063 -5.791 1.00 95.50 303 LEU A C 1
ATOM 2502 O O . LEU A 1 303 ? 31.742 -11.558 -4.670 1.00 95.50 303 LEU A O 1
ATOM 2506 N N . ASP A 1 304 ? 32.245 -11.422 -6.838 1.00 96.38 304 ASP A N 1
ATOM 2507 C CA . ASP A 1 304 ? 32.555 -9.993 -6.796 1.00 96.38 304 ASP A CA 1
ATOM 2508 C C . ASP A 1 304 ? 31.300 -9.117 -7.033 1.00 96.38 304 ASP A C 1
ATOM 2510 O O . ASP A 1 304 ? 30.176 -9.605 -7.176 1.00 96.38 304 ASP A O 1
ATOM 2514 N N . TRP A 1 305 ? 31.452 -7.789 -6.979 1.00 94.88 305 TRP A N 1
ATOM 2515 C CA . TRP A 1 305 ? 30.315 -6.876 -7.168 1.00 94.88 305 TRP A CA 1
ATOM 2516 C C . TRP A 1 305 ? 29.788 -6.855 -8.605 1.00 94.88 305 TRP A C 1
ATOM 2518 O O . TRP A 1 305 ? 28.595 -6.622 -8.799 1.00 94.88 305 TRP A O 1
ATOM 2528 N N . GLN A 1 306 ? 30.647 -7.096 -9.595 1.00 94.88 306 GLN A N 1
ATOM 2529 C CA . GLN A 1 306 ? 30.252 -7.146 -10.996 1.00 94.88 306 GLN A CA 1
ATOM 2530 C C . GLN A 1 306 ? 29.422 -8.406 -11.257 1.00 94.88 306 GLN A C 1
ATOM 2532 O O . GLN A 1 306 ? 28.317 -8.314 -11.791 1.00 94.88 306 GLN A O 1
ATOM 2537 N N . GLU A 1 307 ? 29.911 -9.566 -10.826 1.00 95.94 307 GLU A N 1
ATOM 2538 C CA . GLU A 1 307 ? 29.211 -10.846 -10.918 1.00 95.94 307 GLU A CA 1
ATOM 2539 C C . GLU A 1 307 ? 27.870 -10.794 -10.187 1.00 95.94 307 GLU A C 1
ATOM 2541 O O . GLU A 1 307 ? 26.847 -11.218 -10.727 1.00 95.94 307 GLU A O 1
ATOM 2546 N N . TYR A 1 308 ? 27.844 -10.211 -8.984 1.00 94.56 308 TYR A N 1
ATOM 2547 C CA . TYR A 1 308 ? 26.611 -10.075 -8.219 1.00 94.56 308 TYR A CA 1
ATOM 2548 C C . TYR A 1 308 ? 25.598 -9.139 -8.895 1.00 94.56 308 TYR A C 1
ATOM 2550 O O . TYR A 1 308 ? 24.414 -9.467 -8.962 1.00 94.56 308 TYR A O 1
ATOM 2558 N N . ALA A 1 309 ? 26.038 -8.009 -9.458 1.00 93.19 309 ALA A N 1
ATOM 2559 C CA . ALA A 1 309 ? 25.156 -7.116 -10.209 1.00 93.19 309 ALA A CA 1
ATOM 2560 C C . ALA A 1 309 ? 24.555 -7.810 -11.444 1.00 93.19 309 ALA A C 1
ATOM 2562 O O . ALA A 1 309 ? 23.352 -7.704 -11.689 1.00 93.19 309 ALA A O 1
ATOM 2563 N N . LEU A 1 310 ? 25.366 -8.570 -12.190 1.00 95.06 310 LEU A N 1
ATOM 2564 C CA . LEU A 1 310 ? 24.898 -9.347 -13.340 1.00 95.06 310 LEU A CA 1
ATOM 2565 C C . LEU A 1 310 ? 23.924 -10.458 -12.929 1.00 95.06 310 LEU A C 1
ATOM 2567 O O . LEU A 1 310 ? 22.921 -10.665 -13.614 1.00 95.06 310 LEU A O 1
ATOM 2571 N N . LEU A 1 311 ? 24.170 -11.132 -11.801 1.00 94.19 311 LEU A N 1
ATOM 2572 C CA . LEU A 1 311 ? 23.254 -12.126 -11.238 1.00 94.19 311 LEU A CA 1
ATOM 2573 C C . LEU A 1 311 ? 21.893 -11.501 -10.906 1.00 94.19 311 LEU A C 1
ATOM 2575 O O . LEU A 1 311 ? 20.861 -12.042 -11.306 1.00 94.19 311 LEU A O 1
ATOM 2579 N N . LEU A 1 312 ? 21.890 -10.356 -10.213 1.00 91.75 312 LEU A N 1
ATOM 2580 C CA . LEU A 1 312 ? 20.662 -9.648 -9.850 1.00 91.75 312 LEU A CA 1
ATOM 2581 C C . LEU A 1 312 ? 19.877 -9.250 -11.097 1.00 91.75 312 LEU A C 1
ATOM 2583 O O . LEU A 1 312 ? 18.701 -9.593 -11.195 1.00 91.75 312 LEU A O 1
ATOM 2587 N N . LEU A 1 313 ? 20.533 -8.614 -12.072 1.00 94.12 313 LEU A N 1
ATOM 2588 C CA . LEU A 1 313 ? 19.908 -8.243 -13.342 1.00 94.12 313 LEU A CA 1
ATOM 2589 C C . LEU A 1 313 ? 19.310 -9.460 -14.049 1.00 94.12 313 LEU A C 1
ATOM 2591 O O . LEU A 1 313 ? 18.183 -9.394 -14.527 1.00 94.12 313 LEU A O 1
ATOM 2595 N N . ASN A 1 314 ? 20.031 -10.581 -14.102 1.00 94.19 314 ASN A N 1
ATOM 2596 C CA . ASN A 1 314 ? 19.551 -11.777 -14.787 1.00 94.19 314 ASN A CA 1
ATOM 2597 C C . ASN A 1 314 ? 18.365 -12.456 -14.078 1.00 94.19 314 ASN A C 1
ATOM 2599 O O . ASN A 1 314 ? 17.575 -13.129 -14.732 1.00 94.19 314 ASN A O 1
ATOM 2603 N N . SER A 1 315 ? 18.237 -12.277 -12.760 1.00 91.06 315 SER A N 1
ATOM 2604 C CA . SER A 1 315 ? 17.153 -12.850 -11.950 1.00 91.06 315 SER A CA 1
ATOM 2605 C C . SER A 1 315 ? 15.824 -12.083 -12.031 1.00 91.06 315 SER A C 1
ATOM 2607 O O . SER A 1 315 ? 14.778 -12.637 -11.682 1.00 91.06 315 SER A O 1
ATOM 2609 N N . MET A 1 316 ? 15.862 -10.827 -12.491 1.00 92.81 316 MET A N 1
ATOM 2610 C CA . MET A 1 316 ? 14.692 -9.953 -12.606 1.00 92.81 316 MET A CA 1
ATOM 2611 C C . MET A 1 316 ? 13.745 -10.411 -13.730 1.00 92.81 316 MET A C 1
ATOM 2613 O O . MET A 1 316 ? 14.209 -10.932 -14.752 1.00 92.81 316 MET A O 1
ATOM 2617 N N . PRO A 1 317 ? 12.429 -10.144 -13.604 1.00 93.06 317 PRO A N 1
ATOM 2618 C CA . PRO A 1 317 ? 11.507 -10.199 -14.731 1.00 93.06 317 PRO A CA 1
ATOM 2619 C C . PRO A 1 317 ? 12.029 -9.369 -15.903 1.00 93.06 317 PRO A C 1
ATOM 2621 O O . PRO A 1 317 ? 12.714 -8.363 -15.724 1.00 93.06 317 PRO A O 1
ATOM 2624 N N . GLU A 1 318 ? 11.714 -9.781 -17.127 1.00 92.38 318 GLU A N 1
ATOM 2625 C CA . GLU A 1 318 ? 12.393 -9.227 -18.295 1.00 92.38 318 GLU A CA 1
ATOM 2626 C C . GLU A 1 318 ? 12.183 -7.717 -18.486 1.00 92.38 318 GLU A C 1
ATOM 2628 O O . GLU A 1 318 ? 13.144 -7.010 -18.797 1.00 92.38 318 GLU A O 1
ATOM 2633 N N . ASP A 1 319 ? 10.967 -7.221 -18.261 1.00 91.81 319 ASP A N 1
ATOM 2634 C CA . ASP A 1 319 ? 10.657 -5.794 -18.383 1.00 91.81 319 ASP A CA 1
ATOM 2635 C C . ASP A 1 319 ? 11.402 -4.965 -17.309 1.00 91.81 319 ASP A C 1
ATOM 2637 O O . ASP A 1 319 ? 11.962 -3.910 -17.626 1.00 91.81 319 ASP A O 1
ATOM 2641 N N . ASP A 1 320 ? 11.505 -5.477 -16.075 1.00 92.12 320 ASP A N 1
ATOM 2642 C CA . ASP A 1 320 ? 12.257 -4.848 -14.978 1.00 92.12 320 ASP A CA 1
ATOM 2643 C C . ASP A 1 320 ? 13.765 -4.883 -15.225 1.00 92.12 320 ASP A C 1
ATOM 2645 O O . ASP A 1 320 ? 14.459 -3.888 -15.013 1.00 92.12 320 ASP A O 1
ATOM 2649 N N . ARG A 1 321 ? 14.277 -5.997 -15.756 1.00 95.44 321 ARG A N 1
ATOM 2650 C CA . ARG A 1 321 ? 15.673 -6.127 -16.181 1.00 95.44 321 ARG A CA 1
ATOM 2651 C C . ARG A 1 321 ? 16.022 -5.082 -17.237 1.00 95.44 321 ARG A C 1
ATOM 2653 O O . ARG A 1 321 ? 17.058 -4.432 -17.129 1.00 95.44 321 ARG A O 1
ATOM 2660 N N . ILE A 1 322 ? 15.174 -4.898 -18.255 1.00 95.50 322 ILE A N 1
ATOM 2661 C CA . ILE A 1 322 ? 15.389 -3.882 -19.300 1.00 95.50 322 ILE A CA 1
ATOM 2662 C C . ILE A 1 322 ? 15.393 -2.479 -18.686 1.00 95.50 322 ILE A C 1
ATOM 2664 O O . ILE A 1 322 ? 16.263 -1.671 -19.021 1.00 95.50 322 ILE A O 1
ATOM 2668 N N . LYS A 1 323 ? 14.467 -2.196 -17.764 1.00 94.19 323 LYS A N 1
ATOM 2669 C CA . LYS A 1 323 ? 14.414 -0.918 -17.045 1.00 94.19 323 LYS A CA 1
ATOM 2670 C C . LYS A 1 323 ? 15.686 -0.669 -16.227 1.00 94.19 323 LYS A C 1
ATOM 2672 O O . LYS A 1 323 ? 16.298 0.382 -16.391 1.00 94.19 323 LYS A O 1
ATOM 2677 N N . ALA A 1 324 ? 16.126 -1.638 -15.427 1.00 95.06 324 ALA A N 1
ATOM 2678 C CA . ALA A 1 324 ? 17.347 -1.533 -14.631 1.00 95.06 324 ALA A CA 1
ATOM 2679 C C . ALA A 1 324 ? 18.593 -1.337 -15.513 1.00 95.06 324 ALA A C 1
ATOM 2681 O O . ALA A 1 324 ? 19.441 -0.497 -15.223 1.00 95.06 324 ALA A O 1
ATOM 2682 N N . ILE A 1 325 ? 18.682 -2.051 -16.642 1.00 96.94 325 ILE A N 1
ATOM 2683 C CA . ILE A 1 325 ? 19.760 -1.856 -17.622 1.00 96.94 325 ILE A CA 1
ATOM 2684 C C . ILE A 1 325 ? 19.726 -0.435 -18.201 1.00 96.94 325 ILE A C 1
ATOM 2686 O O . ILE A 1 325 ? 20.778 0.184 -18.343 1.00 96.94 325 ILE A O 1
ATOM 2690 N N . ASN A 1 326 ? 18.547 0.096 -18.536 1.00 96.12 326 ASN A N 1
ATOM 2691 C CA . ASN A 1 326 ? 18.417 1.471 -19.021 1.00 96.12 326 ASN A CA 1
ATOM 2692 C C . ASN A 1 326 ? 18.872 2.495 -17.965 1.00 96.12 326 ASN A C 1
ATOM 2694 O O . ASN A 1 326 ? 19.608 3.414 -18.311 1.00 96.12 326 ASN A O 1
ATOM 2698 N N . GLU A 1 327 ? 18.504 2.320 -16.693 1.00 95.31 327 GLU A N 1
ATOM 2699 C CA . GLU A 1 327 ? 18.962 3.189 -15.595 1.00 95.31 327 GLU A CA 1
ATOM 2700 C C . GLU A 1 327 ? 20.491 3.151 -15.439 1.00 95.31 327 GLU A C 1
ATOM 2702 O O . GLU A 1 327 ? 21.130 4.196 -15.308 1.00 95.31 327 GLU A O 1
ATOM 2707 N N . ILE A 1 328 ? 21.100 1.964 -15.545 1.00 95.50 328 ILE A N 1
ATOM 2708 C CA . ILE A 1 328 ? 22.562 1.811 -15.538 1.00 95.50 328 ILE A CA 1
ATOM 2709 C C . ILE A 1 328 ? 23.195 2.533 -16.734 1.00 95.50 328 ILE A C 1
ATOM 2711 O O . ILE A 1 328 ? 24.178 3.250 -16.556 1.00 95.50 328 ILE A O 1
ATOM 2715 N N . ARG A 1 329 ? 22.636 2.394 -17.946 1.00 96.12 329 ARG A N 1
ATOM 2716 C CA . ARG A 1 329 ? 23.133 3.114 -19.133 1.00 96.12 329 ARG A CA 1
ATOM 2717 C C . ARG A 1 329 ? 23.081 4.623 -18.940 1.00 96.12 329 ARG A C 1
ATOM 2719 O O . ARG A 1 329 ? 24.057 5.293 -19.251 1.00 96.12 329 ARG A O 1
ATOM 2726 N N . MET A 1 330 ? 21.993 5.147 -18.378 1.00 93.69 330 MET A N 1
ATOM 2727 C CA . MET A 1 330 ? 21.878 6.572 -18.064 1.00 93.69 330 MET A CA 1
ATOM 2728 C C . MET A 1 330 ? 22.922 7.022 -17.036 1.00 93.69 330 MET A C 1
ATOM 2730 O O . MET A 1 330 ? 23.536 8.070 -17.214 1.00 93.69 330 MET A O 1
ATOM 2734 N N . ALA A 1 331 ? 23.161 6.236 -15.984 1.00 94.81 331 ALA A N 1
ATOM 2735 C CA . ALA A 1 331 ? 24.177 6.557 -14.981 1.00 94.81 331 ALA A CA 1
ATOM 2736 C C . ALA A 1 331 ? 25.598 6.570 -15.575 1.00 94.81 331 ALA A C 1
ATOM 2738 O O . ALA A 1 331 ? 26.392 7.453 -15.259 1.00 94.81 331 ALA A O 1
ATOM 2739 N N . ILE A 1 332 ? 25.910 5.625 -16.468 1.00 95.25 332 ILE A N 1
ATOM 2740 C CA . ILE A 1 332 ? 27.194 5.587 -17.186 1.00 95.25 332 ILE A CA 1
ATOM 2741 C C . ILE A 1 332 ? 27.311 6.780 -18.144 1.00 95.25 332 ILE A C 1
ATOM 2743 O O . ILE A 1 332 ? 28.346 7.441 -18.171 1.00 95.25 332 ILE A O 1
ATOM 2747 N N . HIS A 1 333 ? 26.243 7.098 -18.876 1.00 94.00 333 HIS A N 1
ATOM 2748 C CA . HIS A 1 333 ? 26.193 8.234 -19.795 1.00 94.00 333 HIS A CA 1
ATOM 2749 C C . HIS A 1 333 ? 26.512 9.565 -19.100 1.00 94.00 333 HIS A C 1
ATOM 2751 O O . HIS A 1 333 ? 27.279 10.366 -19.624 1.00 94.00 333 HIS A O 1
ATOM 2757 N N . GLN A 1 334 ? 26.018 9.783 -17.874 1.00 91.94 334 GLN A N 1
ATOM 2758 C CA . GLN A 1 334 ? 26.281 11.014 -17.107 1.00 91.94 334 GLN A CA 1
ATOM 2759 C C . GLN A 1 334 ? 27.774 11.301 -16.881 1.00 91.94 334 GLN A C 1
ATOM 2761 O O . GLN A 1 334 ? 28.172 12.466 -16.780 1.00 91.94 334 GLN A O 1
ATOM 2766 N N . VAL A 1 335 ? 28.596 10.251 -16.799 1.00 95.50 335 VAL A N 1
ATOM 2767 C CA . VAL A 1 335 ? 30.048 10.346 -16.594 1.00 95.50 335 VAL A CA 1
ATOM 2768 C C . VAL A 1 335 ? 30.850 10.081 -17.873 1.00 95.50 335 VAL A C 1
ATOM 2770 O O . VAL A 1 335 ? 32.081 10.115 -17.832 1.00 95.50 335 VAL A O 1
ATOM 2773 N N . SER A 1 336 ? 30.182 9.829 -19.004 1.00 95.19 336 SER A N 1
ATOM 2774 C CA . SER A 1 336 ? 30.838 9.559 -20.284 1.00 95.19 336 SER A CA 1
ATOM 2775 C C . SER A 1 336 ? 31.494 10.828 -20.846 1.00 95.19 336 SER A C 1
ATOM 2777 O O . SER A 1 336 ? 30.868 11.894 -20.858 1.00 95.19 336 SER A O 1
ATOM 2779 N N . PRO A 1 337 ? 32.729 10.750 -21.381 1.00 95.62 337 PRO A N 1
ATOM 2780 C CA . PRO A 1 337 ? 33.336 11.863 -22.110 1.00 95.62 337 PRO A CA 1
ATOM 2781 C C . PRO A 1 337 ? 32.599 12.185 -23.421 1.00 95.62 337 PRO A C 1
ATOM 2783 O O . PRO A 1 337 ? 32.796 13.266 -23.970 1.00 95.62 337 PRO A O 1
ATOM 2786 N N . PHE A 1 338 ? 31.748 11.276 -23.910 1.00 95.12 338 PHE A N 1
ATOM 2787 C CA . PHE A 1 338 ? 30.941 11.443 -25.121 1.00 95.12 338 PHE A CA 1
ATOM 2788 C C . PHE A 1 338 ? 29.468 11.723 -24.817 1.00 95.12 338 PHE A C 1
ATOM 2790 O O . PHE A 1 338 ? 28.628 11.567 -25.693 1.00 95.12 338 PHE A O 1
ATOM 2797 N N . ARG A 1 339 ? 29.131 12.154 -23.595 1.00 90.62 339 ARG A N 1
ATOM 2798 C CA . ARG A 1 339 ? 27.738 12.403 -23.187 1.00 90.62 339 ARG A CA 1
ATOM 2799 C C . ARG A 1 339 ? 26.979 13.418 -24.054 1.00 90.62 339 ARG A C 1
ATOM 2801 O O . ARG A 1 339 ? 25.759 13.421 -24.065 1.00 90.62 339 ARG A O 1
ATOM 2808 N N . GLU A 1 340 ? 27.696 14.286 -24.766 1.00 88.19 340 GLU A N 1
ATOM 2809 C CA . GLU A 1 340 ? 27.098 15.250 -25.700 1.00 88.19 340 GLU A CA 1
ATOM 2810 C C . GLU A 1 340 ? 26.607 14.571 -26.993 1.00 88.19 340 GLU A C 1
ATOM 2812 O O . GLU A 1 340 ? 25.805 15.139 -27.731 1.00 88.19 340 GLU A O 1
ATOM 2817 N N . GLU A 1 341 ? 27.069 13.346 -27.266 1.00 90.81 341 GLU A N 1
ATOM 2818 C CA . GLU A 1 341 ? 26.646 12.534 -28.399 1.00 90.81 341 GLU A CA 1
ATOM 2819 C C . GLU A 1 341 ? 25.449 11.664 -27.988 1.00 90.81 341 GLU A C 1
ATOM 2821 O O . GLU A 1 341 ? 25.610 10.731 -27.198 1.00 90.81 341 GLU A O 1
ATOM 2826 N N . PRO A 1 342 ? 24.244 11.871 -28.555 1.00 88.12 342 PRO A N 1
ATOM 2827 C CA . PRO A 1 342 ? 23.049 11.135 -28.138 1.00 88.12 342 PRO A CA 1
ATOM 2828 C C . PRO A 1 342 ? 23.213 9.607 -28.229 1.00 88.12 342 PRO A C 1
ATOM 2830 O O . PRO A 1 342 ? 22.647 8.846 -27.440 1.00 88.12 342 PRO A O 1
ATOM 2833 N N . VAL A 1 343 ? 23.998 9.133 -29.199 1.00 91.06 343 VAL A N 1
ATOM 2834 C CA . VAL A 1 343 ? 24.238 7.701 -29.429 1.00 91.06 343 VAL A CA 1
ATOM 2835 C C . VAL A 1 343 ? 25.021 7.023 -28.295 1.00 91.06 343 VAL A C 1
ATOM 2837 O O . VAL A 1 343 ? 24.961 5.801 -28.184 1.00 91.06 343 VAL A O 1
ATOM 2840 N N . ASP A 1 344 ? 25.702 7.785 -27.433 1.00 93.56 344 ASP A N 1
ATOM 2841 C CA . ASP A 1 344 ? 26.383 7.267 -26.238 1.00 93.56 344 ASP A CA 1
ATOM 2842 C C . ASP A 1 344 ? 25.393 6.589 -25.269 1.00 93.56 344 ASP A C 1
ATOM 2844 O O . ASP A 1 344 ? 25.743 5.630 -24.582 1.00 93.56 344 ASP A O 1
ATOM 2848 N N . CYS A 1 345 ? 24.119 7.006 -25.286 1.00 94.75 345 CYS A N 1
ATOM 2849 C CA . CYS A 1 345 ? 23.056 6.427 -24.470 1.00 94.75 345 CYS A CA 1
ATOM 2850 C C . CYS A 1 345 ? 21.886 5.913 -25.320 1.00 94.75 345 CYS A C 1
ATOM 2852 O O . CYS A 1 345 ? 20.933 6.634 -25.628 1.00 94.75 345 CYS A O 1
ATOM 2854 N N . VAL A 1 346 ? 21.934 4.624 -25.671 1.00 96.62 346 VAL A N 1
ATOM 2855 C CA . VAL A 1 346 ? 20.809 3.930 -26.318 1.00 96.62 346 VAL A CA 1
ATOM 2856 C C . VAL A 1 346 ? 19.965 3.192 -25.282 1.00 96.62 346 VAL A C 1
ATOM 2858 O O . VAL A 1 346 ? 20.415 2.238 -24.640 1.00 96.62 346 VAL A O 1
ATOM 2861 N N . LEU A 1 347 ? 18.705 3.596 -25.156 1.00 96.00 347 LEU A N 1
ATOM 2862 C CA . LEU A 1 347 ? 17.722 2.994 -24.258 1.00 96.00 347 LEU A CA 1
ATOM 2863 C C . LEU A 1 347 ? 16.756 2.107 -25.043 1.00 96.00 347 LEU A C 1
ATOM 2865 O O . LEU A 1 347 ? 16.467 2.372 -26.203 1.00 96.00 347 LEU A O 1
ATOM 2869 N N . TRP A 1 348 ? 16.232 1.056 -24.418 1.00 96.31 348 TRP A N 1
ATOM 2870 C CA . TRP A 1 348 ? 15.185 0.223 -25.022 1.00 96.31 348 TRP A CA 1
ATOM 2871 C C . TRP A 1 348 ? 13.844 0.529 -24.373 1.00 96.31 348 TRP A C 1
ATOM 2873 O O . TRP A 1 348 ? 13.676 0.308 -23.175 1.00 96.31 348 TRP A O 1
ATOM 2883 N N . VAL A 1 349 ? 12.884 1.024 -25.152 1.00 94.06 349 VAL A N 1
ATOM 2884 C CA . VAL A 1 349 ? 11.602 1.533 -24.634 1.00 94.06 349 VAL A CA 1
ATOM 2885 C C . VAL A 1 349 ? 10.424 0.846 -25.315 1.00 94.06 349 VAL A C 1
ATOM 2887 O O . VAL A 1 349 ? 10.527 0.448 -26.476 1.00 94.06 349 VAL A O 1
ATOM 2890 N N . LYS A 1 350 ? 9.304 0.666 -24.602 1.00 92.50 350 LYS A N 1
ATOM 2891 C CA . LYS A 1 350 ? 8.103 0.046 -25.185 1.00 92.50 350 LYS A CA 1
ATOM 2892 C C . LYS A 1 350 ? 7.544 0.947 -26.286 1.00 92.50 350 LYS A C 1
ATOM 2894 O O . LYS A 1 350 ? 7.475 2.162 -26.125 1.00 92.50 350 LYS A O 1
ATOM 2899 N N . ASN A 1 351 ? 7.034 0.345 -27.355 1.00 88.81 351 ASN A N 1
ATOM 2900 C CA . ASN A 1 351 ? 6.409 1.065 -28.464 1.00 88.81 351 ASN A CA 1
ATOM 2901 C C . ASN A 1 351 ? 5.258 1.990 -28.023 1.00 88.81 351 ASN A C 1
ATOM 2903 O O . ASN A 1 351 ? 5.008 3.001 -28.662 1.00 88.81 351 ASN A O 1
ATOM 2907 N N . SER A 1 352 ? 4.553 1.657 -26.937 1.00 88.62 352 SER A N 1
ATOM 2908 C CA . SER A 1 352 ? 3.483 2.491 -26.369 1.00 88.62 352 SER A CA 1
ATOM 2909 C C . SER A 1 352 ? 3.968 3.832 -25.811 1.00 88.62 352 SER A C 1
ATOM 2911 O O . SER A 1 352 ? 3.157 4.731 -25.626 1.00 88.62 352 SER A O 1
ATOM 2913 N N . GLN A 1 353 ? 5.269 3.973 -25.547 1.00 88.88 353 GLN A N 1
ATOM 2914 C CA . GLN A 1 353 ? 5.873 5.216 -25.067 1.00 88.88 353 GLN A CA 1
ATOM 2915 C C . GLN A 1 353 ? 6.286 6.145 -26.215 1.00 88.88 353 GLN A C 1
ATOM 2917 O O . GLN A 1 353 ? 6.666 7.283 -25.954 1.00 88.88 353 GLN A O 1
ATOM 2922 N N . LEU A 1 354 ? 6.236 5.673 -27.467 1.00 88.88 354 LEU A N 1
ATOM 2923 C CA . LEU A 1 354 ? 6.658 6.425 -28.643 1.00 88.88 354 LEU A CA 1
ATOM 2924 C C . LEU A 1 354 ? 5.464 7.034 -29.370 1.00 88.88 354 LEU A C 1
ATOM 2926 O O . LEU A 1 354 ? 4.489 6.349 -29.682 1.00 88.88 354 LEU A O 1
ATOM 2930 N N . MET A 1 355 ? 5.579 8.318 -29.689 1.00 86.62 355 MET A N 1
ATOM 2931 C CA . MET A 1 355 ? 4.602 9.061 -30.470 1.00 86.62 355 MET A CA 1
ATOM 2932 C C . MET A 1 355 ? 5.247 9.607 -31.744 1.00 86.62 355 MET A C 1
ATOM 2934 O O . MET A 1 355 ? 6.339 10.171 -31.677 1.00 86.62 355 MET A O 1
ATOM 2938 N N . PRO A 1 356 ? 4.607 9.457 -32.913 1.00 80.94 356 PRO A N 1
ATOM 2939 C CA . PRO A 1 356 ? 5.041 10.177 -34.100 1.00 80.94 356 PRO A CA 1
ATOM 2940 C C . PRO A 1 356 ? 4.828 11.682 -33.916 1.00 80.94 356 PRO A C 1
ATOM 2942 O O . PRO A 1 356 ? 3.903 12.096 -33.223 1.00 80.94 356 PRO A O 1
ATOM 2945 N N . ASN A 1 357 ? 5.681 12.480 -34.548 1.00 73.00 357 ASN A N 1
ATOM 2946 C CA . ASN A 1 357 ? 5.540 13.929 -34.609 1.00 73.00 357 ASN A CA 1
ATOM 2947 C C . ASN A 1 357 ? 4.572 14.355 -35.726 1.00 73.00 357 ASN A C 1
ATOM 2949 O O . ASN A 1 357 ? 4.539 13.751 -36.801 1.00 73.00 357 ASN A O 1
ATOM 2953 N N . ASP A 1 358 ? 3.839 15.446 -35.498 1.00 61.88 358 ASP A N 1
ATOM 2954 C CA . ASP A 1 358 ? 2.820 15.966 -36.429 1.00 61.88 358 ASP A CA 1
ATOM 2955 C C . ASP A 1 358 ? 3.416 16.607 -37.699 1.00 61.88 358 ASP A C 1
ATOM 2957 O O . ASP A 1 358 ? 2.731 16.811 -38.698 1.00 61.88 358 ASP A O 1
ATOM 2961 N N . TYR A 1 359 ? 4.720 16.887 -37.695 1.00 55.12 359 TYR A N 1
ATOM 2962 C CA . TYR A 1 359 ? 5.423 17.611 -38.760 1.00 55.12 359 TYR A CA 1
ATOM 2963 C C . TYR A 1 359 ? 6.058 16.696 -39.824 1.00 55.12 359 TYR A C 1
ATOM 2965 O O . TYR A 1 359 ? 6.941 17.133 -40.566 1.00 55.12 359 TYR A O 1
ATOM 2973 N N . ASN A 1 360 ? 5.673 15.415 -39.888 1.00 54.69 360 ASN A N 1
ATOM 2974 C CA . ASN A 1 360 ? 6.412 14.402 -40.645 1.00 54.69 360 ASN A CA 1
ATOM 2975 C C . ASN A 1 360 ? 5.614 13.762 -41.800 1.00 54.69 360 ASN A C 1
ATOM 2977 O O . ASN A 1 360 ? 4.992 12.711 -41.630 1.00 54.69 360 ASN A O 1
ATOM 2981 N N . PRO A 1 361 ? 5.678 14.330 -43.018 1.00 47.91 361 PRO A N 1
ATOM 2982 C CA . PRO A 1 361 ? 4.972 13.847 -44.208 1.00 47.91 361 PRO A CA 1
ATOM 2983 C C . PRO A 1 361 ? 5.731 12.694 -44.895 1.00 47.91 361 PRO A C 1
ATOM 2985 O O . PRO A 1 361 ? 5.984 12.700 -46.104 1.00 47.91 361 PRO A O 1
ATOM 2988 N N . ASN A 1 362 ? 6.177 11.712 -44.114 1.00 55.53 362 ASN A N 1
ATOM 2989 C CA . ASN A 1 362 ? 7.135 10.706 -44.558 1.00 55.53 362 ASN A CA 1
ATOM 2990 C C . ASN A 1 362 ? 6.469 9.596 -45.392 1.00 55.53 362 ASN A C 1
ATOM 2992 O O . ASN A 1 362 ? 5.968 8.608 -44.855 1.00 55.53 362 ASN A O 1
ATOM 2996 N N . ASN A 1 363 ? 6.537 9.715 -46.722 1.00 56.06 363 ASN A N 1
ATOM 2997 C CA . ASN A 1 363 ? 6.174 8.652 -47.663 1.00 56.06 363 ASN A CA 1
ATOM 2998 C C . ASN A 1 363 ? 7.459 8.014 -48.233 1.00 56.06 363 ASN A C 1
ATOM 3000 O O . ASN A 1 363 ? 8.189 8.648 -48.991 1.00 56.06 363 ASN A O 1
ATOM 3004 N N . VAL A 1 364 ? 7.776 6.777 -47.831 1.00 60.28 364 VAL A N 1
ATOM 3005 C CA . VAL A 1 364 ? 8.880 5.977 -48.407 1.00 60.28 364 VAL A CA 1
ATOM 3006 C C . VAL A 1 364 ? 8.335 5.085 -49.511 1.00 60.28 364 VAL A C 1
ATOM 3008 O O . VAL A 1 364 ? 7.278 4.474 -49.343 1.00 60.28 364 VAL A O 1
ATOM 3011 N N . ALA A 1 365 ? 9.081 4.956 -50.610 1.00 58.09 365 ALA A N 1
ATOM 3012 C CA . ALA A 1 365 ? 8.714 4.055 -51.691 1.00 58.09 365 ALA A CA 1
ATOM 3013 C C . ALA A 1 365 ? 8.679 2.587 -51.195 1.00 58.09 365 ALA A C 1
ATOM 3015 O O . ALA A 1 365 ? 9.591 2.147 -50.486 1.00 58.09 365 ALA A O 1
ATOM 3016 N N . PRO A 1 366 ? 7.669 1.778 -51.573 1.00 68.81 366 PRO A N 1
ATOM 3017 C CA . PRO A 1 366 ? 7.509 0.408 -51.073 1.00 68.81 366 PRO A CA 1
ATOM 3018 C C . PRO A 1 366 ? 8.752 -0.511 -51.156 1.00 68.81 366 PRO A C 1
ATOM 3020 O O . PRO A 1 366 ? 8.938 -1.306 -50.230 1.00 68.81 366 PRO A O 1
ATOM 3023 N N . PRO A 1 367 ? 9.623 -0.440 -52.189 1.00 71.31 367 PRO A N 1
ATOM 3024 C CA . PRO A 1 367 ? 10.840 -1.258 -52.256 1.00 71.31 367 PRO A CA 1
ATOM 3025 C C . PRO A 1 367 ? 11.869 -0.932 -51.163 1.00 71.31 367 PRO A C 1
ATOM 3027 O O . PRO A 1 367 ? 12.426 -1.842 -50.551 1.00 71.31 367 PRO A O 1
ATOM 3030 N N . GLU A 1 368 ? 12.079 0.349 -50.862 1.00 77.19 368 GLU A N 1
ATOM 3031 C CA . GLU A 1 368 ? 13.027 0.810 -49.837 1.00 77.19 368 GLU A CA 1
ATOM 3032 C C . GLU A 1 368 ? 12.563 0.407 -48.433 1.00 77.19 368 GLU A C 1
ATOM 3034 O O . GLU A 1 368 ? 13.363 -0.039 -47.611 1.00 77.19 368 GLU A O 1
ATOM 3039 N N . LYS A 1 369 ? 11.246 0.468 -48.177 1.00 79.31 369 LYS A N 1
ATOM 3040 C CA . LYS A 1 369 ? 10.652 -0.011 -46.919 1.00 79.31 369 LYS A CA 1
ATOM 3041 C C . LYS A 1 369 ? 10.890 -1.513 -46.719 1.00 79.31 369 LYS A C 1
ATOM 3043 O O . LYS A 1 369 ? 11.220 -1.931 -45.612 1.00 79.31 369 LYS A O 1
ATOM 3048 N N . LYS A 1 370 ? 10.764 -2.317 -47.784 1.00 82.88 370 LYS A N 1
ATOM 3049 C CA . LYS A 1 370 ? 11.040 -3.766 -47.745 1.00 82.88 370 LYS A CA 1
ATOM 3050 C C . LYS A 1 370 ? 12.517 -4.066 -47.486 1.00 82.88 370 LYS A C 1
ATOM 3052 O O . LYS A 1 370 ? 12.818 -4.975 -46.720 1.00 82.88 370 LYS A O 1
ATOM 3057 N N . LEU A 1 371 ? 13.430 -3.304 -48.090 1.00 86.50 371 LEU A N 1
ATOM 3058 C CA . LEU A 1 371 ? 14.868 -3.450 -47.841 1.00 86.50 371 LEU A CA 1
ATOM 3059 C C . LEU A 1 371 ? 15.237 -3.084 -46.400 1.00 86.50 371 LEU A C 1
ATOM 3061 O O . LEU A 1 371 ? 15.959 -3.839 -45.754 1.00 86.50 371 LEU A O 1
ATOM 3065 N N . LEU A 1 372 ? 14.691 -1.984 -45.873 1.00 85.50 372 LEU A N 1
ATOM 3066 C CA . LEU A 1 372 ? 14.892 -1.590 -44.478 1.00 85.50 372 LEU A CA 1
ATOM 3067 C C . LEU A 1 372 ? 14.362 -2.653 -43.507 1.00 85.50 372 LEU A C 1
ATOM 3069 O O . LEU A 1 372 ? 15.032 -2.977 -42.531 1.00 85.50 372 LEU A O 1
ATOM 3073 N N . GLN A 1 373 ? 13.193 -3.235 -43.793 1.00 87.69 373 GLN A N 1
ATOM 3074 C CA . GLN A 1 373 ? 12.660 -4.342 -43.000 1.00 87.69 373 GLN A CA 1
ATOM 3075 C C . GLN A 1 373 ? 13.596 -5.549 -43.027 1.00 87.69 373 GLN A C 1
ATOM 3077 O O . GLN A 1 373 ? 13.945 -6.059 -41.966 1.00 87.69 373 GLN A O 1
ATOM 3082 N N . LYS A 1 374 ? 14.050 -5.958 -44.216 1.00 88.25 374 LYS A N 1
ATOM 3083 C CA . LYS A 1 374 ? 14.978 -7.080 -44.369 1.00 88.25 374 LYS A CA 1
ATOM 3084 C C . LYS A 1 374 ? 16.290 -6.846 -43.612 1.00 88.25 374 LYS A C 1
ATOM 3086 O O . LYS A 1 374 ? 16.774 -7.765 -42.965 1.00 88.25 374 LYS A O 1
ATOM 3091 N N . SER A 1 375 ? 16.840 -5.631 -43.647 1.00 89.88 375 SER A N 1
ATOM 3092 C CA . SER A 1 375 ? 18.047 -5.297 -42.878 1.00 89.88 375 SER A CA 1
ATOM 3093 C C . SER A 1 375 ? 17.798 -5.370 -41.370 1.00 89.88 375 SER A C 1
ATOM 3095 O O . SER A 1 375 ? 18.566 -6.006 -40.665 1.00 89.88 375 SER A O 1
ATOM 3097 N N . ILE A 1 376 ? 16.682 -4.844 -40.854 1.00 91.25 376 ILE A N 1
ATOM 3098 C CA . ILE A 1 376 ? 16.370 -4.956 -39.417 1.00 91.25 376 ILE A CA 1
ATOM 3099 C C . ILE A 1 376 ? 16.138 -6.419 -38.998 1.00 91.25 376 ILE A C 1
ATOM 3101 O O . ILE A 1 376 ? 16.460 -6.794 -37.870 1.00 91.25 376 ILE A O 1
ATOM 3105 N N . GLU A 1 377 ? 15.568 -7.249 -39.871 1.00 88.56 377 GLU A N 1
ATOM 3106 C CA . GLU A 1 377 ? 15.351 -8.678 -39.614 1.00 88.56 377 GLU A CA 1
ATOM 3107 C C . GLU A 1 377 ? 16.658 -9.482 -39.578 1.00 88.56 377 GLU A C 1
ATOM 3109 O O . GLU A 1 377 ? 16.776 -10.365 -38.730 1.00 88.56 377 GLU A O 1
ATOM 3114 N N . ILE A 1 378 ? 17.628 -9.160 -40.440 1.00 89.06 378 ILE A N 1
ATOM 3115 C CA . ILE A 1 378 ? 18.917 -9.866 -40.536 1.00 89.06 378 ILE A CA 1
ATOM 3116 C C . ILE A 1 378 ? 19.950 -9.289 -39.558 1.00 89.06 378 ILE A C 1
ATOM 3118 O O . ILE A 1 378 ? 20.536 -10.029 -38.772 1.00 89.06 378 ILE A O 1
ATOM 3122 N N . ASP A 1 379 ? 20.151 -7.972 -39.589 1.00 90.50 379 ASP A N 1
ATOM 3123 C CA . ASP A 1 379 ? 21.253 -7.268 -38.920 1.00 90.50 379 ASP A CA 1
ATOM 3124 C C . ASP A 1 379 ? 20.839 -6.666 -37.566 1.00 90.50 379 ASP A C 1
ATOM 3126 O O . ASP A 1 379 ? 21.677 -6.285 -36.749 1.00 90.50 379 ASP A O 1
ATOM 3130 N N . GLY A 1 380 ? 19.533 -6.556 -37.308 1.00 90.44 380 GLY A N 1
ATOM 3131 C CA . GLY A 1 380 ? 19.008 -5.840 -36.149 1.00 90.44 380 GLY A CA 1
ATOM 3132 C C . GLY A 1 380 ? 18.977 -4.319 -36.333 1.00 90.44 380 GLY A C 1
ATOM 3133 O O . GLY A 1 380 ? 19.148 -3.780 -37.424 1.00 90.44 380 GLY A O 1
ATOM 3134 N N . PHE A 1 381 ? 18.696 -3.598 -35.246 1.00 92.19 381 PHE A N 1
ATOM 3135 C CA . PHE A 1 381 ? 18.738 -2.136 -35.263 1.00 92.19 381 PHE A CA 1
ATOM 3136 C C . PHE A 1 381 ? 20.188 -1.669 -35.155 1.00 92.19 381 PHE A C 1
ATOM 3138 O O . PHE A 1 381 ? 20.774 -1.695 -34.077 1.00 92.19 381 PHE A O 1
ATOM 3145 N N . THR A 1 382 ? 20.744 -1.207 -36.269 1.00 90.81 382 THR A N 1
ATOM 3146 C CA . THR A 1 382 ? 22.082 -0.598 -36.326 1.00 90.81 382 THR A CA 1
ATOM 3147 C C . THR A 1 382 ? 22.057 0.906 -36.054 1.00 90.81 382 THR A C 1
ATOM 3149 O O . THR A 1 382 ? 23.083 1.498 -35.738 1.00 90.81 382 THR A O 1
ATOM 3152 N N . GLN A 1 383 ? 20.881 1.532 -36.157 1.00 90.31 383 GLN A N 1
ATOM 3153 C CA . GLN A 1 383 ? 20.656 2.944 -35.858 1.00 90.31 383 GLN A CA 1
ATOM 3154 C C . GLN A 1 383 ? 19.437 3.083 -34.939 1.00 90.31 383 GLN A C 1
ATOM 3156 O O . GLN A 1 383 ? 18.354 2.606 -35.310 1.00 90.31 383 GLN A O 1
ATOM 3161 N N . PRO A 1 384 ? 19.572 3.736 -33.771 1.00 93.38 384 PRO A N 1
ATOM 3162 C CA . PRO A 1 384 ? 18.439 3.972 -32.889 1.00 93.38 384 PRO A CA 1
ATOM 3163 C C . PRO A 1 384 ? 17.422 4.934 -33.521 1.00 93.38 384 PRO A C 1
ATOM 3165 O O . PRO A 1 384 ? 17.681 5.638 -34.506 1.00 93.38 384 PRO A O 1
ATOM 3168 N N . ILE A 1 385 ? 16.217 4.936 -32.963 1.00 92.69 385 ILE A N 1
ATOM 3169 C CA . ILE A 1 385 ? 15.210 5.959 -33.241 1.00 92.69 385 ILE A CA 1
ATOM 3170 C C . ILE A 1 385 ? 15.574 7.185 -32.405 1.00 92.69 385 ILE A C 1
ATOM 3172 O O . ILE A 1 385 ? 15.832 7.077 -31.209 1.00 92.69 385 ILE A O 1
ATOM 3176 N N . VAL A 1 386 ? 15.618 8.350 -33.034 1.00 90.81 386 VAL A N 1
ATOM 3177 C CA . VAL A 1 386 ? 15.928 9.596 -32.340 1.00 90.81 386 VAL A CA 1
ATOM 3178 C C . VAL A 1 386 ? 14.633 10.141 -31.772 1.00 90.81 386 VAL A C 1
ATOM 3180 O O . VAL A 1 386 ? 13.670 10.357 -32.515 1.00 90.81 386 VAL A O 1
ATOM 3183 N N . VAL A 1 387 ? 14.604 10.340 -30.462 1.00 90.25 387 VAL A N 1
ATOM 3184 C CA . VAL A 1 387 ? 13.418 10.779 -29.733 1.00 90.25 387 VAL A CA 1
ATOM 3185 C C . VAL A 1 387 ? 13.717 11.987 -28.866 1.00 90.25 387 VAL A C 1
ATOM 3187 O O . VAL A 1 387 ? 14.866 12.376 -28.665 1.00 90.25 387 VAL A O 1
ATOM 3190 N N . THR A 1 388 ? 12.665 12.576 -28.322 1.00 86.81 388 THR A N 1
ATOM 3191 C CA . THR A 1 388 ? 12.763 13.633 -27.324 1.00 86.81 388 THR A CA 1
ATOM 3192 C C . THR A 1 388 ? 11.654 13.510 -26.284 1.00 86.81 388 THR A C 1
ATOM 3194 O O . THR A 1 388 ? 10.558 13.033 -26.586 1.00 86.81 388 THR A O 1
ATOM 3197 N N . HIS A 1 389 ? 11.931 13.925 -25.049 1.00 82.56 389 HIS A N 1
ATOM 3198 C CA . HIS A 1 389 ? 10.958 13.866 -23.963 1.00 82.56 389 HIS A CA 1
ATOM 3199 C C . HIS A 1 389 ? 9.857 14.923 -24.112 1.00 82.56 389 HIS A C 1
ATOM 3201 O O . HIS A 1 389 ? 10.109 16.093 -24.412 1.00 82.56 389 HIS A O 1
ATOM 3207 N N . THR A 1 390 ? 8.623 14.505 -23.846 1.00 75.81 390 THR A N 1
ATOM 3208 C CA . THR A 1 390 ? 7.462 15.390 -23.700 1.00 75.81 390 THR A CA 1
ATOM 3209 C C . THR A 1 390 ? 7.051 15.492 -22.231 1.00 75.81 390 THR A C 1
ATOM 3211 O O . THR A 1 390 ? 7.420 14.645 -21.416 1.00 75.81 390 THR A O 1
ATOM 3214 N N . ASP A 1 391 ? 6.221 16.481 -21.897 1.00 66.31 391 ASP A N 1
ATOM 3215 C CA . ASP A 1 391 ? 5.772 16.750 -20.519 1.00 66.31 391 ASP A CA 1
ATOM 3216 C C . ASP A 1 391 ? 4.926 15.614 -19.897 1.00 66.31 391 ASP A C 1
ATOM 3218 O O . ASP A 1 391 ? 4.603 15.654 -18.712 1.00 66.31 391 ASP A O 1
ATOM 3222 N N . LYS A 1 392 ? 4.542 14.592 -20.678 1.00 60.47 392 LYS A N 1
ATOM 3223 C CA . LYS A 1 392 ? 3.615 13.516 -20.276 1.00 60.47 392 LYS A CA 1
ATOM 3224 C C . LYS A 1 392 ? 4.262 12.128 -20.168 1.00 60.47 392 LYS A C 1
ATOM 3226 O O . LYS A 1 392 ? 3.572 11.131 -20.358 1.00 60.47 392 LYS A O 1
ATOM 3231 N N . ASN A 1 393 ? 5.571 12.033 -19.912 1.00 68.69 393 ASN A N 1
ATOM 3232 C CA . ASN A 1 393 ? 6.333 10.765 -19.932 1.00 68.69 393 ASN A CA 1
ATOM 3233 C C . ASN A 1 393 ? 6.272 9.998 -21.274 1.00 68.69 393 ASN A C 1
ATOM 3235 O O . ASN A 1 393 ? 6.692 8.844 -21.348 1.00 68.69 393 ASN A O 1
ATOM 3239 N N . ALA A 1 394 ? 5.781 10.632 -22.340 1.00 81.75 394 ALA A N 1
ATOM 3240 C CA . ALA A 1 394 ? 5.836 10.111 -23.699 1.00 81.75 394 ALA A CA 1
ATOM 3241 C C . ALA A 1 394 ? 7.075 10.659 -24.421 1.00 81.75 394 ALA A C 1
ATOM 3243 O O . ALA A 1 394 ? 7.574 11.744 -24.099 1.00 81.75 394 ALA A O 1
ATOM 3244 N N . MET A 1 395 ? 7.559 9.916 -25.408 1.00 87.56 395 MET A N 1
ATOM 3245 C CA . MET A 1 395 ? 8.701 10.280 -26.239 1.00 87.56 395 MET A CA 1
ATOM 3246 C C . MET A 1 395 ? 8.240 10.527 -27.671 1.00 87.56 395 MET A C 1
ATOM 3248 O O . MET A 1 395 ? 7.655 9.651 -28.306 1.00 87.56 395 MET A O 1
ATOM 3252 N N . GLU A 1 396 ? 8.514 11.719 -28.185 1.00 87.75 396 GLU A N 1
ATOM 3253 C CA . GLU A 1 396 ? 8.187 12.089 -29.559 1.00 87.75 396 GLU A CA 1
ATOM 3254 C C . GLU A 1 396 ? 9.332 11.689 -30.497 1.00 87.75 396 GLU A C 1
ATOM 3256 O O . GLU A 1 396 ? 10.503 11.945 -30.211 1.00 87.75 396 GLU A O 1
ATOM 3261 N N . ILE A 1 397 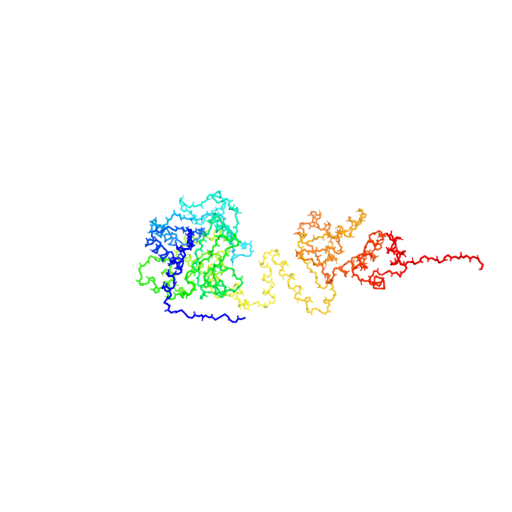? 9.001 11.043 -31.616 1.00 87.50 397 ILE A N 1
ATOM 3262 C CA . ILE A 1 397 ? 9.960 10.612 -32.633 1.00 87.50 397 ILE A CA 1
ATOM 3263 C C . ILE A 1 397 ? 10.390 11.828 -33.451 1.00 87.50 397 ILE A C 1
ATOM 3265 O O . ILE A 1 397 ? 9.593 12.405 -34.181 1.00 87.50 397 ILE A O 1
ATOM 3269 N N . VAL A 1 398 ? 11.676 12.160 -33.387 1.00 81.06 398 VAL A N 1
ATOM 3270 C CA . VAL A 1 398 ? 12.324 13.183 -34.218 1.00 81.06 398 VAL A CA 1
ATOM 3271 C C . VAL A 1 398 ? 12.790 12.569 -35.533 1.00 81.06 398 VAL A C 1
ATOM 3273 O O . VAL A 1 398 ? 12.539 13.107 -36.610 1.00 81.06 398 VAL A O 1
ATOM 3276 N N . ASP A 1 399 ? 13.436 11.405 -35.451 1.00 82.56 399 ASP A N 1
ATOM 3277 C CA . ASP A 1 399 ? 13.939 10.682 -36.610 1.00 82.56 399 ASP A CA 1
ATOM 3278 C C . ASP A 1 399 ? 13.839 9.159 -36.434 1.00 82.56 399 ASP A C 1
ATOM 3280 O O . ASP A 1 399 ? 13.954 8.620 -35.338 1.00 82.56 399 ASP A O 1
ATOM 3284 N N . GLY A 1 400 ? 13.654 8.436 -37.540 1.00 85.94 400 GLY A N 1
ATOM 3285 C CA . GLY A 1 400 ? 13.526 6.979 -37.539 1.00 85.94 400 GLY A CA 1
ATOM 3286 C C . GLY A 1 400 ? 12.085 6.476 -37.558 1.00 85.94 400 GLY A C 1
ATOM 3287 O O . GLY A 1 400 ? 11.855 5.307 -37.260 1.00 85.94 400 GLY A O 1
ATOM 3288 N N . PHE A 1 401 ? 11.122 7.307 -37.972 1.00 85.12 401 PHE A N 1
ATOM 3289 C CA . PHE A 1 401 ? 9.702 6.941 -38.076 1.00 85.12 401 PHE A CA 1
ATOM 3290 C C . PHE A 1 401 ? 9.461 5.620 -38.829 1.00 85.12 401 PHE A C 1
ATOM 3292 O O . PHE A 1 401 ? 8.719 4.762 -38.363 1.00 85.12 401 PHE A O 1
ATOM 3299 N N . HIS A 1 402 ? 10.144 5.386 -39.955 1.00 84.94 402 HIS A N 1
ATOM 3300 C CA . HIS A 1 402 ? 10.005 4.122 -40.688 1.00 84.94 402 HIS A CA 1
ATOM 3301 C C . HIS A 1 402 ? 10.580 2.915 -39.932 1.00 84.94 402 HIS A C 1
ATOM 3303 O O . HIS A 1 402 ? 10.036 1.819 -40.052 1.00 84.94 402 HIS A O 1
ATOM 3309 N N . ARG A 1 403 ? 11.645 3.105 -39.136 1.00 89.25 403 ARG A N 1
ATOM 3310 C CA . ARG A 1 403 ? 12.200 2.054 -38.265 1.00 89.25 403 ARG A CA 1
ATOM 3311 C C . ARG A 1 403 ? 11.224 1.717 -37.135 1.00 89.25 403 ARG A C 1
ATOM 3313 O O . ARG A 1 403 ? 11.015 0.540 -36.858 1.00 89.25 403 ARG A O 1
ATOM 3320 N N . HIS A 1 404 ? 10.579 2.732 -36.557 1.00 90.12 404 HIS A N 1
ATOM 3321 C CA . HIS A 1 404 ? 9.468 2.560 -35.618 1.00 90.12 404 HIS A CA 1
ATOM 3322 C C . HIS A 1 404 ? 8.313 1.768 -36.253 1.00 90.12 404 HIS A C 1
ATOM 3324 O O . HIS A 1 404 ? 7.928 0.729 -35.726 1.00 90.12 404 HIS A O 1
ATOM 3330 N N . GLU A 1 405 ? 7.822 2.184 -37.425 1.00 87.56 405 GLU A N 1
ATOM 3331 C CA . GLU A 1 405 ? 6.708 1.518 -38.118 1.00 87.56 405 GLU A CA 1
ATOM 3332 C C . GLU A 1 405 ? 7.005 0.050 -38.455 1.00 87.56 405 GLU A C 1
ATOM 3334 O O . GLU A 1 405 ? 6.153 -0.820 -38.279 1.00 87.56 405 GLU A O 1
ATOM 3339 N N . ILE A 1 406 ? 8.222 -0.249 -38.914 1.00 86.88 406 ILE A N 1
ATOM 3340 C CA . ILE A 1 406 ? 8.650 -1.622 -39.214 1.00 86.88 406 ILE A CA 1
ATOM 3341 C C . ILE A 1 406 ? 8.763 -2.454 -37.933 1.00 86.88 406 ILE A C 1
ATOM 3343 O O . ILE A 1 406 ? 8.248 -3.573 -37.886 1.00 86.88 406 ILE A O 1
ATOM 3347 N N . GLY A 1 407 ? 9.402 -1.910 -36.893 1.00 84.38 407 GLY A N 1
ATOM 3348 C CA . GLY A 1 407 ? 9.551 -2.584 -35.603 1.00 84.38 407 GLY A CA 1
ATOM 3349 C C . GLY A 1 407 ? 8.213 -2.846 -34.905 1.00 84.38 407 GLY A C 1
ATOM 3350 O O . GLY A 1 407 ? 8.067 -3.855 -34.218 1.00 84.38 407 GLY A O 1
ATOM 3351 N N . LYS A 1 408 ? 7.217 -1.984 -35.139 1.00 82.38 408 LYS A N 1
ATOM 3352 C CA . LYS A 1 408 ? 5.836 -2.136 -34.666 1.00 82.38 408 LYS A CA 1
ATOM 3353 C C . LYS A 1 408 ? 5.025 -3.138 -35.497 1.00 82.38 408 LYS A C 1
ATOM 3355 O O . LYS A 1 408 ? 4.233 -3.893 -34.935 1.00 82.38 408 LYS A O 1
ATOM 3360 N N . GLY A 1 409 ? 5.176 -3.106 -36.822 1.00 75.75 409 GLY A N 1
ATOM 3361 C CA . GLY A 1 409 ? 4.280 -3.779 -37.768 1.00 75.75 409 GLY A CA 1
ATOM 3362 C C . GLY A 1 409 ? 4.673 -5.201 -38.179 1.00 75.75 409 GLY A C 1
ATOM 3363 O O . GLY A 1 409 ? 3.794 -5.972 -38.560 1.00 75.75 409 GLY A O 1
ATOM 3364 N N . SER A 1 410 ? 5.955 -5.579 -38.116 1.00 79.25 410 SER A N 1
ATOM 3365 C CA . SER A 1 410 ? 6.396 -6.923 -38.527 1.00 79.25 410 SER A CA 1
ATOM 3366 C C . SER A 1 410 ? 6.197 -7.953 -37.409 1.00 79.25 410 SER A C 1
ATOM 3368 O O . SER A 1 410 ? 6.687 -7.777 -36.294 1.00 79.25 410 SER A O 1
ATOM 3370 N N . SER A 1 411 ? 5.510 -9.062 -37.701 1.00 79.88 411 SER A N 1
ATOM 3371 C CA . SER A 1 411 ? 5.253 -10.145 -36.738 1.00 79.88 411 SER A CA 1
ATOM 3372 C C . SER A 1 411 ? 6.536 -10.841 -36.267 1.00 79.88 411 SER A C 1
ATOM 3374 O O . SER A 1 411 ? 6.658 -11.153 -35.082 1.00 79.88 411 SER A O 1
ATOM 3376 N N . SER A 1 412 ? 7.513 -11.022 -37.163 1.00 83.38 412 SER A N 1
ATOM 3377 C CA . SER A 1 412 ? 8.830 -11.593 -36.845 1.00 83.38 412 SER A CA 1
ATOM 3378 C C . SER A 1 412 ? 9.599 -10.699 -35.864 1.00 83.38 412 SER A C 1
ATOM 3380 O O . SER A 1 412 ? 10.133 -11.169 -34.857 1.00 83.38 412 SER A O 1
ATOM 3382 N N . LEU A 1 413 ? 9.596 -9.386 -36.113 1.00 85.56 413 LEU A N 1
ATOM 3383 C CA . LEU A 1 413 ? 10.253 -8.400 -35.262 1.00 85.56 413 LEU A CA 1
ATOM 3384 C C . LEU A 1 413 ? 9.523 -8.222 -33.937 1.00 85.56 413 LEU A C 1
ATOM 3386 O O . LEU A 1 413 ? 10.177 -8.107 -32.907 1.00 85.56 413 LEU A O 1
ATOM 3390 N N . LYS A 1 414 ? 8.191 -8.275 -33.923 1.00 82.88 414 LYS A N 1
ATOM 3391 C CA . LYS A 1 414 ? 7.407 -8.174 -32.690 1.00 82.88 414 LYS A CA 1
ATOM 3392 C C . LYS A 1 414 ? 7.754 -9.288 -31.701 1.00 82.88 414 LYS A C 1
ATOM 3394 O O . LYS A 1 414 ? 7.878 -9.008 -30.512 1.00 82.88 414 LYS A O 1
ATOM 3399 N N . LEU A 1 415 ? 7.967 -10.517 -32.183 1.00 83.94 415 LEU A N 1
ATOM 3400 C CA . LEU A 1 415 ? 8.394 -11.641 -31.345 1.00 83.94 415 LEU A CA 1
ATOM 3401 C C . LEU A 1 415 ? 9.823 -11.449 -30.814 1.00 83.94 415 LEU A C 1
ATOM 3403 O O . LEU A 1 415 ? 10.072 -11.648 -29.628 1.00 83.94 415 LEU A O 1
ATOM 3407 N N . ARG A 1 416 ? 10.757 -11.028 -31.679 1.00 89.69 416 ARG A N 1
ATOM 3408 C CA . ARG A 1 416 ? 12.172 -10.843 -31.316 1.00 89.69 416 ARG A CA 1
ATOM 3409 C C . ARG A 1 416 ? 12.404 -9.655 -30.379 1.00 89.69 416 ARG A C 1
ATOM 3411 O O . ARG A 1 416 ? 13.198 -9.754 -29.452 1.00 89.69 416 ARG A O 1
ATOM 3418 N N . LEU A 1 417 ? 11.739 -8.534 -30.645 1.00 90.62 417 LEU A N 1
ATOM 3419 C CA . LEU A 1 417 ? 11.918 -7.261 -29.943 1.00 90.62 417 LEU A CA 1
ATOM 3420 C C . LEU A 1 417 ? 10.966 -7.104 -28.755 1.00 90.62 417 LEU A C 1
ATOM 3422 O O . LEU A 1 417 ? 11.151 -6.208 -27.938 1.00 90.62 417 LEU A O 1
ATOM 3426 N N . LYS A 1 418 ? 9.927 -7.946 -28.667 1.00 89.81 418 LYS A N 1
ATOM 3427 C CA . LYS A 1 418 ? 8.974 -7.996 -27.543 1.00 89.81 418 LYS A CA 1
ATOM 3428 C C . LYS A 1 418 ? 8.312 -6.644 -27.255 1.00 89.81 418 LYS A C 1
ATOM 3430 O O . LYS A 1 418 ? 8.006 -6.287 -26.118 1.00 89.81 418 LYS A O 1
ATOM 3435 N N . GLY A 1 419 ? 8.097 -5.876 -28.323 1.00 90.00 419 GLY A N 1
ATOM 3436 C CA . GLY A 1 419 ? 7.512 -4.539 -28.272 1.00 90.00 419 GLY A CA 1
ATOM 3437 C C . GLY A 1 419 ? 8.461 -3.429 -27.816 1.00 90.00 419 GLY A C 1
ATOM 3438 O O . GLY A 1 419 ? 7.986 -2.311 -27.632 1.00 90.00 419 GLY A O 1
ATOM 3439 N N . TYR A 1 420 ? 9.758 -3.702 -27.646 1.00 94.56 420 TYR A N 1
ATOM 3440 C CA . TYR A 1 420 ? 10.774 -2.693 -27.355 1.00 94.56 420 TYR A CA 1
ATOM 3441 C C . TYR A 1 420 ? 11.465 -2.187 -28.618 1.00 94.56 420 TYR A C 1
ATOM 3443 O O . TYR A 1 420 ? 11.704 -2.938 -29.562 1.00 94.56 420 TYR A O 1
ATOM 3451 N N . LEU A 1 421 ? 11.835 -0.911 -28.618 1.00 94.62 421 LEU A N 1
ATOM 3452 C CA . LEU A 1 421 ? 12.595 -0.282 -29.689 1.00 94.62 421 LEU A CA 1
ATOM 3453 C C . LEU A 1 421 ? 13.782 0.497 -29.106 1.00 94.62 421 LEU A C 1
ATOM 3455 O O . LEU A 1 421 ? 13.638 1.099 -28.038 1.00 94.62 421 LEU A O 1
ATOM 3459 N N . PRO A 1 422 ? 14.947 0.488 -29.777 1.00 96.38 422 PRO A N 1
ATOM 3460 C CA . PRO A 1 422 ? 16.110 1.227 -29.320 1.00 96.38 422 PRO A CA 1
ATOM 3461 C C . PRO A 1 422 ? 15.959 2.703 -29.674 1.00 96.38 422 PRO A C 1
ATOM 3463 O O . PRO A 1 422 ? 15.687 3.057 -30.827 1.00 96.38 422 PRO A O 1
ATOM 3466 N N . VAL A 1 423 ? 16.170 3.562 -28.686 1.00 95.12 423 VAL A N 1
ATOM 3467 C CA . VAL A 1 423 ? 16.035 5.007 -28.809 1.00 95.12 423 VAL A CA 1
ATOM 3468 C C . VAL A 1 423 ? 17.252 5.729 -28.269 1.00 95.12 423 VAL A C 1
ATOM 3470 O O . VAL A 1 423 ? 17.919 5.253 -27.356 1.00 95.12 423 VAL A O 1
ATOM 3473 N N . THR A 1 424 ? 17.507 6.901 -28.829 1.00 94.00 424 THR A N 1
ATOM 3474 C CA . THR A 1 424 ? 18.451 7.882 -28.304 1.00 94.00 424 THR A CA 1
ATOM 3475 C C . THR A 1 424 ? 17.716 9.199 -28.093 1.00 94.00 424 THR A C 1
ATOM 3477 O O . THR A 1 424 ? 16.883 9.576 -28.923 1.00 94.00 424 THR A O 1
ATOM 3480 N N . CYS A 1 425 ? 17.975 9.872 -26.973 1.00 89.50 425 CYS A N 1
ATOM 3481 C CA . CYS A 1 425 ? 17.274 11.097 -26.622 1.00 89.50 425 CYS A CA 1
ATOM 3482 C C . CYS A 1 425 ? 18.074 12.332 -27.039 1.00 89.50 425 CYS A C 1
ATOM 3484 O O . CYS A 1 425 ? 19.227 12.493 -26.654 1.00 89.50 425 CYS A O 1
ATOM 3486 N N . LEU A 1 426 ? 17.431 13.234 -27.779 1.00 85.44 426 LEU A N 1
ATOM 3487 C CA . LEU A 1 426 ? 17.924 14.589 -27.984 1.00 85.44 426 LEU A CA 1
ATOM 3488 C C . LEU A 1 426 ? 17.487 15.479 -26.823 1.00 85.44 426 LEU A C 1
ATOM 3490 O O . LEU A 1 426 ? 16.288 15.717 -26.623 1.00 85.44 426 LEU A O 1
ATOM 3494 N N . GLU A 1 427 ? 18.470 16.004 -26.098 1.00 71.81 427 GLU A N 1
ATOM 3495 C CA . GLU A 1 427 ? 18.259 17.075 -25.133 1.00 71.81 427 GLU A CA 1
ATOM 3496 C C . GLU A 1 427 ? 18.091 18.418 -25.858 1.00 71.81 427 GLU A C 1
ATOM 3498 O O . GLU A 1 427 ? 18.829 18.750 -26.787 1.00 71.81 427 GLU A O 1
ATOM 3503 N N . GLY A 1 428 ? 17.081 19.198 -25.466 1.00 68.19 428 GLY A N 1
ATOM 3504 C CA . GLY A 1 428 ? 16.853 20.519 -26.045 1.00 68.19 428 GLY A CA 1
ATOM 3505 C C . GLY A 1 428 ? 15.434 21.048 -25.874 1.00 68.19 428 GLY A C 1
ATOM 3506 O O . GLY A 1 428 ? 14.467 20.310 -25.687 1.00 68.19 428 GLY A O 1
ATOM 3507 N N . THR A 1 429 ? 15.311 22.369 -25.975 1.00 64.31 429 THR A N 1
ATOM 3508 C CA . THR A 1 429 ? 14.027 23.085 -26.001 1.00 64.31 429 THR A CA 1
ATOM 3509 C C . THR A 1 429 ? 13.216 22.723 -27.245 1.00 64.31 429 THR A C 1
ATOM 3511 O O . THR A 1 429 ? 13.789 22.384 -28.279 1.00 64.31 429 THR A O 1
ATOM 3514 N N . ARG A 1 430 ? 11.883 22.877 -27.200 1.00 64.94 430 ARG A N 1
ATOM 3515 C CA . ARG A 1 430 ? 10.974 22.598 -28.333 1.00 64.94 430 ARG A CA 1
ATOM 3516 C C . ARG A 1 430 ? 11.490 23.116 -29.684 1.00 64.94 430 ARG A C 1
ATOM 3518 O O . ARG A 1 430 ? 11.442 22.390 -30.672 1.00 64.94 430 ARG A O 1
ATOM 3525 N N . ASN A 1 431 ? 12.065 24.313 -29.708 1.00 65.12 431 ASN A N 1
ATOM 3526 C CA . ASN A 1 431 ? 12.557 24.958 -30.926 1.00 65.12 431 ASN A CA 1
ATOM 3527 C C . ASN A 1 431 ? 13.802 24.251 -31.489 1.00 65.12 431 ASN A C 1
ATOM 3529 O O . ASN A 1 431 ? 13.913 24.052 -32.697 1.00 65.12 431 ASN A O 1
ATOM 3533 N N . GLN A 1 432 ? 14.717 23.814 -30.617 1.00 66.75 432 GLN A N 1
ATOM 3534 C CA . GLN A 1 432 ? 15.898 23.035 -31.011 1.00 66.75 432 GLN A CA 1
ATOM 3535 C C . GLN A 1 432 ? 15.503 21.658 -31.567 1.00 66.75 432 GLN A C 1
ATOM 3537 O O . GLN A 1 432 ? 16.150 21.157 -32.486 1.00 66.75 432 GLN A O 1
ATOM 3542 N N . ARG A 1 433 ? 14.403 21.076 -31.071 1.00 66.44 433 ARG A N 1
ATOM 3543 C CA . ARG A 1 433 ? 13.860 19.787 -31.542 1.00 66.44 433 ARG A CA 1
ATOM 3544 C C . ARG A 1 433 ? 13.287 19.880 -32.951 1.00 66.44 433 ARG A C 1
ATOM 3546 O O . ARG A 1 433 ? 13.569 19.027 -33.796 1.00 66.44 433 ARG A O 1
ATOM 3553 N N . ILE A 1 434 ? 12.543 20.952 -33.222 1.00 64.44 434 ILE A N 1
ATOM 3554 C CA . ILE A 1 434 ? 12.025 21.261 -34.559 1.00 64.44 434 ILE A CA 1
ATOM 3555 C C . ILE A 1 434 ? 13.189 21.440 -35.546 1.00 64.44 434 ILE A C 1
ATOM 3557 O O . ILE A 1 434 ? 13.221 20.796 -36.597 1.00 64.44 434 ILE A O 1
ATOM 3561 N N . ALA A 1 435 ? 14.202 22.229 -35.174 1.00 66.44 435 ALA A N 1
ATOM 3562 C CA . ALA A 1 435 ? 15.388 22.428 -36.004 1.00 66.44 435 ALA A CA 1
ATOM 3563 C C . ALA A 1 435 ? 16.169 21.121 -36.257 1.00 66.44 435 ALA A C 1
ATOM 3565 O O . ALA A 1 435 ? 16.596 20.862 -37.381 1.00 66.44 435 ALA A O 1
ATOM 3566 N N . ALA A 1 436 ? 16.325 20.253 -35.249 1.00 69.06 436 ALA A N 1
ATOM 3567 C CA . ALA A 1 436 ? 16.975 18.948 -35.407 1.00 69.06 436 ALA A CA 1
ATOM 3568 C C . ALA A 1 436 ? 16.219 18.023 -36.379 1.00 69.06 436 ALA A C 1
ATOM 3570 O O . ALA A 1 436 ? 16.838 17.418 -37.255 1.00 69.06 436 ALA A O 1
ATOM 3571 N N . THR A 1 437 ? 14.886 17.972 -36.282 1.00 65.19 437 THR A N 1
ATOM 3572 C CA . THR A 1 437 ? 14.025 17.205 -37.202 1.00 65.19 437 THR A CA 1
ATOM 3573 C C . THR A 1 437 ? 14.253 17.639 -38.653 1.00 65.19 437 THR A C 1
ATOM 3575 O O . THR A 1 437 ? 14.457 16.807 -39.542 1.00 65.19 437 THR A O 1
ATOM 3578 N N . ILE A 1 438 ? 14.285 18.954 -38.895 1.00 65.00 438 ILE A N 1
ATOM 3579 C CA . ILE A 1 438 ? 14.525 19.511 -40.231 1.00 65.00 438 ILE A CA 1
ATOM 3580 C C . ILE A 1 438 ? 15.932 19.184 -40.719 1.00 65.00 438 ILE A C 1
ATOM 3582 O O . ILE A 1 438 ? 16.074 18.731 -41.854 1.00 65.00 438 ILE A O 1
ATOM 3586 N N . ARG A 1 439 ? 16.964 19.359 -39.882 1.00 67.88 439 ARG A N 1
ATOM 3587 C CA . ARG A 1 439 ? 18.348 19.015 -40.247 1.00 67.88 439 ARG A CA 1
ATOM 3588 C C . ARG A 1 439 ? 18.462 17.558 -40.694 1.00 67.88 439 ARG A C 1
ATOM 3590 O O . ARG A 1 439 ? 19.040 17.297 -41.746 1.00 67.88 439 ARG A O 1
ATOM 3597 N N . HIS A 1 440 ? 17.854 16.620 -39.964 1.00 65.81 440 HIS A N 1
ATOM 3598 C CA . HIS A 1 440 ? 17.863 15.200 -40.327 1.00 65.81 440 HIS A CA 1
ATOM 3599 C C . HIS A 1 440 ? 17.124 14.903 -41.640 1.00 65.81 440 HIS A C 1
ATOM 3601 O O . HIS A 1 440 ? 17.609 14.110 -42.449 1.00 65.81 440 HIS A O 1
ATOM 3607 N N . ASN A 1 441 ? 15.980 15.546 -41.883 1.00 62.22 441 ASN A N 1
ATOM 3608 C CA . ASN A 1 441 ? 15.207 15.353 -43.113 1.00 62.22 441 ASN A CA 1
ATOM 3609 C C . ASN A 1 441 ? 15.886 15.984 -44.340 1.00 62.22 441 ASN A C 1
ATOM 3611 O O . ASN A 1 441 ? 15.954 15.360 -45.403 1.00 62.22 441 ASN A O 1
ATOM 3615 N N . ARG A 1 442 ? 16.439 17.192 -44.183 1.00 63.59 442 ARG A N 1
ATOM 3616 C CA . ARG A 1 442 ? 17.141 17.937 -45.238 1.00 63.59 442 ARG A CA 1
ATOM 3617 C C . ARG A 1 442 ? 18.460 17.261 -45.612 1.00 63.59 442 ARG A C 1
ATOM 3619 O O . ARG A 1 442 ? 18.726 17.093 -46.796 1.00 63.59 442 ARG A O 1
ATOM 3626 N N . ALA A 1 443 ? 19.217 16.755 -44.634 1.00 56.88 443 ALA A N 1
ATOM 3627 C CA . ALA A 1 443 ? 20.427 15.960 -44.881 1.00 56.88 443 ALA A CA 1
ATOM 3628 C C . ALA A 1 443 ? 20.160 14.664 -45.676 1.00 56.88 443 ALA A C 1
ATOM 3630 O O . ALA A 1 443 ? 21.074 14.114 -46.283 1.00 56.88 443 ALA A O 1
ATOM 3631 N N . ARG A 1 444 ? 18.910 14.178 -45.703 1.00 60.19 444 ARG A N 1
ATOM 3632 C CA . ARG A 1 444 ? 18.475 13.002 -46.478 1.00 60.19 444 ARG A CA 1
ATOM 3633 C C . ARG A 1 444 ? 17.862 13.338 -47.842 1.00 60.19 444 ARG A C 1
ATOM 3635 O O . ARG A 1 444 ? 17.366 12.434 -48.509 1.00 60.19 444 ARG A O 1
ATOM 3642 N N . GLY A 1 445 ? 17.868 14.608 -48.253 1.00 50.81 445 GLY A N 1
ATOM 3643 C CA . GLY A 1 445 ? 17.433 15.038 -49.587 1.00 50.81 445 GLY A CA 1
ATOM 3644 C C . GLY A 1 445 ? 15.916 15.134 -49.800 1.00 50.81 445 GLY A C 1
ATOM 3645 O O . GLY A 1 445 ? 15.463 15.126 -50.942 1.00 50.81 445 GLY A O 1
ATOM 3646 N N . ARG A 1 446 ? 15.099 15.214 -48.737 1.00 53.25 446 ARG A N 1
ATOM 3647 C CA . ARG A 1 446 ? 13.636 15.390 -48.860 1.00 53.25 446 ARG A CA 1
ATOM 3648 C C . ARG A 1 446 ? 13.257 16.870 -48.767 1.00 53.25 446 ARG A C 1
ATOM 3650 O O . ARG A 1 446 ? 13.275 17.448 -47.686 1.00 53.25 446 ARG A O 1
ATOM 3657 N N . HIS A 1 447 ? 12.883 17.473 -49.898 1.00 52.56 447 HIS A N 1
ATOM 3658 C CA . HIS A 1 447 ? 12.483 18.882 -49.999 1.00 52.56 447 HIS A CA 1
ATOM 3659 C C . HIS A 1 447 ? 10.957 19.020 -50.126 1.00 52.56 447 HIS A C 1
ATOM 3661 O O . HIS A 1 447 ? 10.425 19.032 -51.233 1.00 52.56 447 HIS A O 1
ATOM 3667 N N . GLN A 1 448 ? 10.229 19.134 -49.010 1.00 58.00 448 GLN A N 1
ATOM 3668 C CA . GLN A 1 448 ? 8.836 19.601 -49.048 1.00 58.00 448 GLN A CA 1
ATOM 3669 C C . GLN A 1 448 ? 8.779 21.078 -48.651 1.00 58.00 448 GLN A C 1
ATOM 3671 O O . GLN A 1 448 ? 8.918 21.429 -47.483 1.00 58.00 448 GLN A O 1
ATOM 3676 N N . ILE A 1 449 ? 8.593 21.943 -49.649 1.00 57.66 449 ILE A N 1
ATOM 3677 C CA . ILE A 1 449 ? 8.657 23.409 -49.519 1.00 57.66 449 ILE A CA 1
ATOM 3678 C C . ILE A 1 449 ? 7.564 23.944 -48.573 1.00 57.66 449 ILE A C 1
ATOM 3680 O O . ILE A 1 449 ? 7.825 24.842 -47.775 1.00 57.66 449 ILE A O 1
ATOM 3684 N N . THR A 1 450 ? 6.361 23.363 -48.609 1.00 58.75 450 THR A N 1
ATOM 3685 C CA . THR A 1 450 ? 5.194 23.844 -47.849 1.00 58.75 450 THR A CA 1
ATOM 3686 C C . THR A 1 450 ? 5.346 23.651 -46.337 1.00 58.75 450 THR A C 1
ATOM 3688 O O . THR A 1 450 ? 5.190 24.607 -45.585 1.00 58.75 450 THR A O 1
ATOM 3691 N N . ALA A 1 451 ? 5.741 22.453 -45.889 1.00 61.34 451 ALA A N 1
ATOM 3692 C CA . ALA A 1 451 ? 5.983 22.172 -44.468 1.00 61.34 451 ALA A CA 1
ATOM 3693 C C . ALA A 1 451 ? 7.152 23.006 -43.911 1.00 61.34 451 ALA A C 1
ATOM 3695 O O . ALA A 1 451 ? 7.134 23.451 -42.767 1.00 61.34 451 ALA A O 1
ATOM 3696 N N . MET A 1 452 ? 8.163 23.269 -44.744 1.00 67.00 452 MET A N 1
ATOM 3697 C CA . MET A 1 452 ? 9.329 24.061 -44.357 1.00 67.00 452 MET A CA 1
ATOM 3698 C C . MET A 1 452 ? 8.986 25.551 -44.166 1.00 67.00 452 MET A C 1
ATOM 3700 O O . MET A 1 452 ? 9.524 26.183 -43.260 1.00 67.00 452 MET A O 1
ATOM 3704 N N . SER A 1 453 ? 8.049 26.096 -44.953 1.00 67.50 453 SER A N 1
ATOM 3705 C CA . SER A 1 453 ? 7.533 27.467 -44.794 1.00 67.50 453 SER A CA 1
ATOM 3706 C C . SER A 1 453 ? 6.775 27.662 -43.475 1.00 67.50 453 SER A C 1
ATOM 3708 O O . SER A 1 453 ? 7.017 28.638 -42.761 1.00 67.50 453 SER A O 1
ATOM 3710 N N . GLU A 1 454 ? 5.912 26.712 -43.103 1.00 66.38 454 GLU A N 1
ATOM 3711 C CA . GLU A 1 454 ? 5.164 26.777 -41.840 1.00 66.38 454 GLU A CA 1
ATOM 3712 C C . GLU A 1 454 ? 6.088 26.747 -40.619 1.00 66.38 454 GLU A C 1
ATOM 3714 O O . GLU A 1 454 ? 5.877 27.507 -39.672 1.00 66.38 454 GLU A O 1
ATOM 3719 N N . ILE A 1 455 ? 7.154 25.944 -40.672 1.00 67.38 455 ILE A N 1
ATOM 3720 C CA . ILE A 1 455 ? 8.128 25.849 -39.583 1.00 67.38 455 ILE A CA 1
ATOM 3721 C C . ILE A 1 455 ? 8.993 27.112 -39.475 1.00 67.38 455 ILE A C 1
ATOM 3723 O O . ILE A 1 455 ? 9.219 27.604 -38.369 1.00 67.38 455 ILE A O 1
ATOM 3727 N N . VAL A 1 456 ? 9.463 27.675 -40.596 1.00 73.19 456 VAL A N 1
ATOM 3728 C CA . VAL A 1 456 ? 10.214 28.948 -40.584 1.00 73.19 456 VAL A CA 1
ATOM 3729 C C . VAL A 1 456 ? 9.364 30.068 -39.970 1.00 73.19 456 VAL A C 1
ATOM 3731 O O . VAL A 1 456 ? 9.879 30.878 -39.194 1.00 73.19 456 VAL A O 1
ATOM 3734 N N . ARG A 1 457 ? 8.051 30.080 -40.239 1.00 71.62 457 ARG A N 1
ATOM 3735 C CA . ARG A 1 457 ? 7.105 31.000 -39.592 1.00 71.62 457 ARG A CA 1
ATOM 3736 C C . ARG A 1 457 ? 6.993 30.744 -38.088 1.00 71.62 457 ARG A C 1
ATOM 3738 O O . ARG A 1 457 ? 7.102 31.698 -37.323 1.00 71.62 457 ARG A O 1
ATOM 3745 N N . GLU A 1 458 ? 6.806 29.493 -37.661 1.00 70.44 458 GLU A N 1
ATOM 3746 C CA . GLU A 1 458 ? 6.704 29.130 -36.236 1.00 70.44 458 GLU A CA 1
ATOM 3747 C C . GLU A 1 458 ? 7.975 29.539 -35.466 1.00 70.44 458 GLU A C 1
ATOM 3749 O O . GLU A 1 458 ? 7.891 30.208 -34.438 1.00 70.44 458 GLU A O 1
ATOM 3754 N N . LEU A 1 459 ? 9.166 29.246 -36.001 1.00 75.06 459 LEU A N 1
ATOM 3755 C CA . LEU A 1 459 ? 10.444 29.635 -35.389 1.00 75.06 459 LEU A CA 1
ATOM 3756 C C . LEU A 1 459 ? 10.618 31.160 -35.306 1.00 75.06 459 LEU A C 1
ATOM 3758 O O . LEU A 1 459 ? 11.101 31.667 -34.292 1.00 75.06 459 LEU A O 1
ATOM 3762 N N . SER A 1 460 ? 10.183 31.899 -36.331 1.00 76.25 460 SER A N 1
ATOM 3763 C CA . SER A 1 460 ? 10.206 33.366 -36.317 1.00 76.25 460 SER A CA 1
ATOM 3764 C C . SER A 1 460 ? 9.224 33.955 -35.296 1.00 76.25 460 SER A C 1
ATOM 3766 O O . SER A 1 460 ? 9.570 34.923 -34.623 1.00 76.25 460 SER A O 1
ATOM 3768 N N . GLN A 1 461 ? 8.023 33.383 -35.146 1.00 73.19 461 GLN A N 1
ATOM 3769 C CA . GLN A 1 461 ? 7.045 33.788 -34.122 1.00 73.19 461 GLN A CA 1
ATOM 3770 C C . GLN A 1 461 ? 7.547 33.501 -32.701 1.00 73.19 461 GLN A C 1
ATOM 3772 O O . GLN A 1 461 ? 7.225 34.230 -31.766 1.00 73.19 461 GLN A O 1
ATOM 3777 N N . LEU A 1 462 ? 8.390 32.479 -32.546 1.00 69.50 462 LEU A N 1
ATOM 3778 C CA . LEU A 1 462 ? 9.081 32.141 -31.300 1.00 69.50 462 LEU A CA 1
ATOM 3779 C C . LEU A 1 462 ? 10.359 32.977 -31.066 1.00 69.50 462 LEU A C 1
ATOM 3781 O O . LEU A 1 462 ? 11.141 32.663 -30.166 1.00 69.50 462 LEU A O 1
ATOM 3785 N N . GLY A 1 463 ? 10.580 34.034 -31.859 1.00 75.12 463 GLY A N 1
ATOM 3786 C CA . GLY A 1 463 ? 11.619 35.043 -31.641 1.00 75.12 463 GLY A CA 1
ATOM 3787 C C . GLY A 1 463 ? 13.008 34.702 -32.188 1.00 75.12 463 GLY A C 1
ATOM 3788 O O . GLY A 1 463 ? 13.987 35.307 -31.757 1.00 75.12 463 GLY A O 1
ATOM 3789 N N . TRP A 1 464 ? 13.137 33.729 -33.097 1.00 77.75 464 TRP A N 1
ATOM 3790 C CA . TRP A 1 464 ? 14.414 33.461 -33.770 1.00 77.75 464 TRP A CA 1
ATOM 3791 C C . TRP A 1 464 ? 14.637 34.437 -34.932 1.00 77.75 464 TRP A C 1
ATOM 3793 O O . TRP A 1 464 ? 13.735 34.655 -35.739 1.00 77.75 464 TRP A O 1
ATOM 3803 N N . ASP A 1 465 ? 15.845 34.998 -35.030 1.00 81.25 465 ASP A N 1
ATOM 3804 C CA . ASP A 1 465 ? 16.242 35.853 -36.153 1.00 81.25 465 ASP A CA 1
ATOM 3805 C C . ASP A 1 465 ? 16.610 35.044 -37.412 1.00 81.25 465 ASP A C 1
ATOM 3807 O O . ASP A 1 465 ? 16.898 33.844 -37.351 1.00 81.25 465 ASP A O 1
ATOM 3811 N N . ASP A 1 466 ? 16.611 35.715 -38.565 1.00 78.00 466 ASP A N 1
ATOM 3812 C CA . ASP A 1 466 ? 16.818 35.082 -39.874 1.00 78.00 466 ASP A CA 1
ATOM 3813 C C . ASP A 1 466 ? 18.204 34.444 -40.017 1.00 78.00 466 ASP A C 1
ATOM 3815 O O . ASP A 1 466 ? 18.336 33.383 -40.629 1.00 78.00 466 ASP A O 1
ATOM 3819 N N . ASN A 1 467 ? 19.231 35.035 -39.398 1.00 77.06 467 ASN A N 1
ATOM 3820 C CA . ASN A 1 467 ? 20.589 34.494 -39.423 1.00 77.06 467 ASN A CA 1
ATOM 3821 C C . ASN A 1 467 ? 20.673 33.193 -38.617 1.00 77.06 467 ASN A C 1
ATOM 3823 O O . ASN A 1 467 ? 21.320 32.232 -39.038 1.00 77.06 467 ASN A O 1
ATOM 3827 N N . LYS A 1 468 ? 19.997 33.142 -37.468 1.00 77.94 468 LYS A N 1
ATOM 3828 C CA . LYS A 1 468 ? 19.905 31.959 -36.617 1.00 77.94 468 LYS A CA 1
ATOM 3829 C C . LYS A 1 468 ? 19.103 30.850 -37.293 1.00 77.94 468 LYS A C 1
ATOM 3831 O O . LYS A 1 468 ? 19.548 29.707 -37.278 1.00 77.94 468 LYS A O 1
ATOM 3836 N N . ILE A 1 469 ? 17.969 31.173 -37.920 1.00 78.50 469 ILE A N 1
ATOM 3837 C CA . ILE A 1 469 ? 17.166 30.206 -38.688 1.00 78.50 469 ILE A CA 1
ATOM 3838 C C . ILE A 1 469 ? 17.982 29.651 -39.863 1.00 78.50 469 ILE A C 1
ATOM 3840 O O . ILE A 1 469 ? 18.063 28.433 -40.023 1.00 78.50 469 ILE A O 1
ATOM 3844 N N . GLY A 1 470 ? 18.640 30.520 -40.637 1.00 77.56 470 GLY A N 1
ATOM 3845 C CA . GLY A 1 470 ? 19.473 30.117 -41.771 1.00 77.56 470 GLY A CA 1
ATOM 3846 C C . GLY A 1 470 ? 20.615 29.191 -41.359 1.00 77.56 470 GLY A C 1
ATOM 3847 O O . GLY A 1 470 ? 20.781 28.106 -41.919 1.00 77.56 470 GLY A O 1
ATOM 3848 N N . LYS A 1 471 ? 21.346 29.563 -40.302 1.00 77.31 471 LYS A N 1
ATOM 3849 C CA . LYS A 1 471 ? 22.458 28.769 -39.766 1.00 77.31 471 LYS A CA 1
ATOM 3850 C C . LYS A 1 471 ? 22.013 27.403 -39.235 1.00 77.31 471 LYS A C 1
ATOM 3852 O O . LYS A 1 471 ? 22.679 26.407 -39.505 1.00 77.31 471 LYS A O 1
ATOM 3857 N N . GLU A 1 472 ? 20.911 27.343 -38.491 1.00 73.69 472 GLU A N 1
ATOM 3858 C CA . GLU A 1 472 ? 20.438 26.103 -37.858 1.00 73.69 472 GLU A CA 1
ATOM 3859 C C . GLU A 1 472 ? 19.738 25.156 -38.841 1.00 73.69 472 GLU A C 1
ATOM 3861 O O . GLU A 1 472 ? 19.790 23.941 -38.664 1.00 73.69 472 GLU A O 1
ATOM 3866 N N . LEU A 1 473 ? 19.107 25.677 -39.896 1.00 74.06 473 LEU A N 1
ATOM 3867 C CA . LEU A 1 473 ? 18.418 24.863 -40.903 1.00 74.06 473 LEU A CA 1
ATOM 3868 C C . LEU A 1 473 ? 19.252 24.613 -42.171 1.00 74.06 473 LEU A C 1
ATOM 3870 O O . LEU A 1 473 ? 18.807 23.875 -43.052 1.00 74.06 473 LEU A O 1
ATOM 3874 N N . GLY A 1 474 ? 20.453 25.195 -42.269 1.00 71.00 474 GLY A N 1
ATOM 3875 C CA . GLY A 1 474 ? 21.326 25.084 -43.442 1.00 71.00 474 GLY A CA 1
ATOM 3876 C C . GLY A 1 474 ? 20.736 25.752 -44.688 1.00 71.00 474 GLY A C 1
ATOM 3877 O O . GLY A 1 474 ? 20.809 25.182 -45.780 1.00 71.00 474 GLY A O 1
ATOM 3878 N N . MET A 1 475 ? 20.100 26.910 -44.501 1.00 78.19 475 MET A N 1
ATOM 3879 C CA . MET A 1 475 ? 19.473 27.735 -45.540 1.00 78.19 475 MET A CA 1
ATOM 3880 C C . MET A 1 475 ? 20.290 29.006 -45.768 1.00 78.19 475 MET A C 1
ATOM 3882 O O . MET A 1 475 ? 20.846 29.564 -44.819 1.00 78.19 475 MET A O 1
ATOM 3886 N N . ASP A 1 476 ? 20.335 29.484 -47.010 1.00 76.19 476 ASP A N 1
ATOM 3887 C CA . ASP A 1 476 ? 20.842 30.829 -47.284 1.00 76.19 476 ASP A CA 1
ATOM 3888 C C . ASP A 1 476 ? 19.812 31.905 -46.882 1.00 76.19 476 ASP A C 1
ATOM 3890 O O . ASP A 1 476 ? 18.634 31.619 -46.640 1.00 76.19 476 ASP A O 1
ATOM 3894 N N . SER A 1 477 ? 20.263 33.156 -46.763 1.00 72.31 477 SER A N 1
ATOM 3895 C CA . SER A 1 477 ? 19.411 34.269 -46.327 1.00 72.31 477 SER A CA 1
ATOM 3896 C C . SER A 1 477 ? 18.213 34.492 -47.251 1.00 72.31 477 SER A C 1
ATOM 3898 O O . SER A 1 477 ? 17.133 34.841 -46.778 1.00 72.31 477 SER A O 1
ATOM 3900 N N . ASP A 1 478 ? 18.378 34.257 -48.553 1.00 67.44 478 ASP A N 1
ATOM 3901 C CA . ASP A 1 478 ? 17.326 34.458 -49.547 1.00 67.44 478 ASP A CA 1
ATOM 3902 C C . ASP A 1 478 ? 16.280 33.337 -49.487 1.00 67.44 478 ASP A C 1
ATOM 3904 O O . ASP A 1 478 ? 15.099 33.575 -49.731 1.00 67.44 478 ASP A O 1
ATOM 3908 N N . GLU A 1 479 ? 16.688 32.118 -49.143 1.00 71.44 479 GLU A N 1
ATOM 3909 C CA . GLU A 1 479 ? 15.832 30.951 -48.961 1.00 71.44 479 GLU A CA 1
ATOM 3910 C C . GLU A 1 479 ? 14.953 31.105 -47.715 1.00 71.44 479 GLU A C 1
ATOM 3912 O O . GLU A 1 479 ? 13.739 30.901 -47.802 1.00 71.44 479 GLU A O 1
ATOM 3917 N N . VAL A 1 480 ? 15.523 31.541 -46.581 1.00 71.88 480 VAL A N 1
ATOM 3918 C CA . VAL A 1 480 ? 14.754 31.853 -45.357 1.00 71.88 480 VAL A CA 1
ATOM 3919 C C . VAL A 1 480 ? 13.696 32.917 -45.654 1.00 71.88 480 VAL A C 1
ATOM 3921 O O . VAL A 1 480 ? 12.530 32.778 -45.271 1.00 71.88 480 VAL A O 1
ATOM 3924 N N . LEU A 1 481 ? 14.083 33.954 -46.398 1.00 69.62 481 LEU A N 1
ATOM 3925 C CA . LEU A 1 481 ? 13.215 35.070 -46.750 1.00 69.62 481 LEU A CA 1
ATOM 3926 C C . LEU A 1 481 ? 12.100 34.641 -47.722 1.00 69.62 481 LEU A C 1
ATOM 3928 O O . LEU A 1 481 ? 10.939 34.989 -47.511 1.00 69.62 481 LEU A O 1
ATOM 3932 N N . ARG A 1 482 ? 12.404 33.800 -48.721 1.00 70.31 482 ARG A N 1
ATOM 3933 C CA . ARG A 1 482 ? 11.400 33.205 -49.625 1.00 70.31 482 ARG A CA 1
ATOM 3934 C C . ARG A 1 482 ? 10.409 32.311 -48.885 1.00 70.31 482 ARG A C 1
ATOM 3936 O O . ARG A 1 482 ? 9.216 32.375 -49.161 1.00 70.31 482 ARG A O 1
ATOM 3943 N N . LEU A 1 483 ? 10.866 31.494 -47.937 1.00 70.94 483 LEU A N 1
ATOM 3944 C CA . LEU A 1 483 ? 9.991 30.597 -47.175 1.00 70.94 483 LEU A CA 1
ATOM 3945 C C . LEU A 1 483 ? 9.072 31.356 -46.207 1.00 70.94 483 LEU A C 1
ATOM 3947 O O . LEU A 1 483 ? 7.932 30.931 -46.021 1.00 70.94 483 LEU A O 1
ATOM 3951 N N . LYS A 1 484 ? 9.505 32.504 -45.665 1.00 68.12 484 LYS A N 1
ATOM 3952 C CA . LYS A 1 484 ? 8.615 33.448 -44.959 1.00 68.12 484 LYS A CA 1
ATOM 3953 C C . LYS A 1 484 ? 7.545 34.047 -45.881 1.00 68.12 484 LYS A C 1
ATOM 3955 O O . LYS A 1 484 ? 6.415 34.264 -45.453 1.00 68.12 484 LYS A O 1
ATOM 3960 N N . GLN A 1 485 ? 7.887 34.295 -47.145 1.00 61.97 485 GLN A N 1
ATOM 3961 C CA . GLN A 1 485 ? 7.023 34.972 -48.121 1.00 61.97 485 GLN A CA 1
ATOM 3962 C C . GLN A 1 485 ? 5.880 34.113 -48.679 1.00 61.97 485 GLN A C 1
ATOM 3964 O O . GLN A 1 485 ? 4.918 34.677 -49.199 1.00 61.97 485 GLN A O 1
ATOM 3969 N N . ILE A 1 486 ? 5.942 32.781 -48.562 1.00 58.50 486 ILE A N 1
ATOM 3970 C CA . ILE A 1 486 ? 4.993 31.863 -49.222 1.00 58.50 486 ILE A CA 1
ATOM 3971 C C . ILE A 1 486 ? 3.526 32.055 -48.784 1.00 58.50 486 ILE A C 1
ATOM 3973 O O . ILE A 1 486 ? 2.641 31.674 -49.540 1.00 58.50 486 ILE A O 1
ATOM 3977 N N . ASN A 1 487 ? 3.235 32.718 -47.654 1.00 47.66 487 ASN A N 1
ATOM 3978 C CA . ASN A 1 487 ? 1.853 32.948 -47.192 1.00 47.66 487 ASN A CA 1
ATOM 3979 C C . ASN A 1 487 ? 1.527 34.386 -46.711 1.00 47.66 487 ASN A C 1
ATOM 3981 O O . ASN A 1 487 ? 0.509 34.575 -46.050 1.00 47.66 487 ASN A O 1
ATOM 3985 N N . GLY A 1 488 ? 2.334 35.413 -47.015 1.00 52.22 488 GLY A N 1
ATOM 3986 C CA . GLY A 1 488 ? 2.220 36.710 -46.318 1.00 52.22 488 GLY A CA 1
ATOM 3987 C C . GLY A 1 488 ? 2.500 37.960 -47.149 1.00 52.22 488 GLY A C 1
ATOM 3988 O O . GLY A 1 488 ? 3.377 38.742 -46.805 1.00 52.22 488 GLY A O 1
ATOM 3989 N N . LEU A 1 489 ? 1.753 38.190 -48.231 1.00 46.34 489 LEU A N 1
ATOM 3990 C CA . LEU A 1 489 ? 1.906 39.392 -49.072 1.00 46.34 489 LEU A CA 1
ATOM 3991 C C . LEU A 1 489 ? 1.308 40.673 -48.440 1.00 46.34 489 LEU A C 1
ATOM 3993 O O . LEU A 1 489 ? 1.559 41.768 -48.932 1.00 46.34 489 LEU A O 1
ATOM 3997 N N . GLN A 1 490 ? 0.522 40.552 -47.362 1.00 47.09 490 GLN A N 1
ATOM 3998 C CA . GLN A 1 490 ? -0.216 41.666 -46.744 1.00 47.09 490 GLN A CA 1
ATOM 3999 C C . GLN A 1 490 ? 0.545 42.382 -45.612 1.00 47.09 490 GLN A C 1
ATOM 4001 O O . GLN A 1 490 ? 0.402 43.593 -45.473 1.00 47.09 490 GLN A O 1
ATOM 4006 N N . GLU A 1 491 ? 1.397 41.694 -44.844 1.00 50.69 491 GLU A N 1
ATOM 4007 C CA . GLU A 1 491 ? 2.117 42.308 -43.707 1.00 50.69 491 GLU A CA 1
ATOM 4008 C C . GLU A 1 491 ? 3.277 43.219 -44.148 1.00 50.69 491 GLU A C 1
ATOM 4010 O O . GLU A 1 491 ? 3.619 44.176 -43.458 1.00 50.69 491 GLU A O 1
ATOM 4015 N N . LEU A 1 492 ? 3.819 43.007 -45.352 1.00 41.81 492 LEU A N 1
ATOM 4016 C CA . LEU A 1 492 ? 4.912 43.800 -45.936 1.00 41.81 492 LEU A CA 1
ATOM 4017 C C . LEU A 1 492 ? 4.523 45.254 -46.281 1.00 41.81 492 LEU A C 1
ATOM 4019 O O . LEU A 1 492 ? 5.399 46.075 -46.556 1.00 41.81 492 LEU A O 1
ATOM 4023 N N . PHE A 1 493 ? 3.226 45.585 -46.273 1.00 52.78 493 PHE A N 1
ATOM 4024 C CA . PHE A 1 493 ? 2.713 46.918 -46.615 1.00 52.78 493 PHE A CA 1
ATOM 4025 C C . PHE A 1 493 ? 2.080 47.669 -45.435 1.00 52.78 493 PHE A C 1
ATOM 4027 O O . PHE A 1 493 ? 1.600 48.782 -45.639 1.00 52.78 493 PHE A O 1
ATOM 4034 N N . ALA A 1 494 ? 2.105 47.113 -44.218 1.00 49.38 494 ALA A N 1
ATOM 4035 C CA . ALA A 1 494 ? 1.482 47.742 -43.050 1.00 49.38 494 ALA A CA 1
ATOM 4036 C C . ALA A 1 494 ? 2.145 49.080 -42.649 1.00 49.38 494 ALA A C 1
ATOM 4038 O O . ALA A 1 494 ? 1.448 49.991 -42.210 1.00 49.38 494 ALA A O 1
ATOM 4039 N N . ASP A 1 495 ? 3.454 49.238 -42.895 1.00 44.62 495 ASP A N 1
ATOM 4040 C CA . ASP A 1 495 ? 4.239 50.404 -42.447 1.00 44.62 495 ASP A CA 1
ATOM 4041 C C . ASP A 1 495 ? 4.643 51.385 -43.567 1.00 44.62 495 ASP A C 1
ATOM 4043 O O . ASP A 1 495 ? 5.492 52.261 -43.372 1.00 44.62 495 ASP A O 1
ATOM 4047 N N . ARG A 1 496 ? 4.048 51.291 -44.766 1.00 44.03 496 ARG A N 1
ATOM 4048 C CA . ARG A 1 496 ? 4.323 52.259 -45.845 1.00 44.03 496 ARG A CA 1
ATOM 4049 C C . ARG A 1 496 ? 3.343 53.432 -45.821 1.00 44.03 496 ARG A C 1
ATOM 4051 O O . ARG A 1 496 ? 2.157 53.272 -46.085 1.00 44.03 496 ARG A O 1
ATOM 4058 N N . GLN A 1 497 ? 3.859 54.643 -45.601 1.00 48.91 497 GLN A N 1
ATOM 4059 C CA . GLN A 1 497 ? 3.101 55.881 -45.810 1.00 48.91 497 GLN A CA 1
ATOM 4060 C C . GLN A 1 497 ? 2.944 56.197 -47.308 1.00 48.91 497 GLN A C 1
ATOM 4062 O O . GLN A 1 497 ? 3.894 56.071 -48.084 1.00 48.91 497 GLN A O 1
ATOM 4067 N N . TYR A 1 498 ? 1.743 56.633 -47.705 1.00 48.06 498 TYR A N 1
ATOM 4068 C CA . TYR A 1 498 ? 1.419 57.045 -49.075 1.00 48.06 498 TYR A CA 1
ATOM 4069 C C . TYR A 1 498 ? 2.274 58.237 -49.539 1.00 48.06 498 TYR A C 1
ATOM 4071 O O . TYR A 1 498 ? 2.558 59.160 -48.773 1.00 48.06 498 TYR A O 1
ATOM 4079 N N . SER A 1 499 ? 2.663 58.244 -50.816 1.00 43.06 499 SER A N 1
ATOM 4080 C CA . SER A 1 499 ? 3.406 59.348 -51.432 1.00 43.06 499 SER A CA 1
ATOM 4081 C C . SER A 1 499 ? 2.548 60.616 -51.565 1.00 43.06 499 SER A C 1
ATOM 4083 O O . SER A 1 499 ? 1.342 60.559 -51.801 1.00 43.06 499 SER A O 1
ATOM 4085 N N . ARG A 1 500 ? 3.180 61.788 -51.394 1.00 33.75 500 ARG A N 1
ATOM 4086 C CA . ARG A 1 500 ? 2.500 63.096 -51.394 1.00 33.75 500 ARG A CA 1
ATOM 4087 C C . ARG A 1 500 ? 2.041 63.517 -52.793 1.00 33.75 500 ARG A C 1
ATOM 4089 O O . ARG A 1 500 ? 2.789 63.394 -53.761 1.00 33.75 500 ARG A O 1
ATOM 4096 N N . ALA A 1 501 ? 0.837 64.085 -52.859 1.00 37.12 501 ALA A N 1
ATOM 4097 C CA . ALA A 1 501 ? 0.276 64.711 -54.055 1.00 37.12 501 ALA A CA 1
ATOM 4098 C C . ALA A 1 501 ? 0.885 66.104 -54.321 1.00 37.12 501 ALA A C 1
ATOM 4100 O O . ALA A 1 501 ? 1.303 66.795 -53.391 1.00 37.12 501 ALA A O 1
ATOM 4101 N N . TRP A 1 502 ? 0.904 66.513 -55.593 1.00 39.53 502 TRP A N 1
ATOM 4102 C CA . TRP A 1 502 ? 1.419 67.799 -56.080 1.00 39.53 502 TRP A CA 1
ATOM 4103 C C . TRP A 1 502 ? 0.317 68.614 -56.777 1.00 39.53 502 TRP A C 1
ATOM 4105 O O . TRP A 1 502 ? -0.674 68.056 -57.245 1.00 39.53 502 TRP A O 1
ATOM 4115 N N . THR A 1 503 ? 0.500 69.936 -56.857 1.00 29.86 503 THR A N 1
ATOM 4116 C CA . THR A 1 503 ? -0.318 70.857 -57.667 1.00 29.86 503 THR A CA 1
ATOM 4117 C C . THR A 1 503 ? 0.535 72.035 -58.168 1.00 29.86 503 THR A C 1
ATOM 4119 O O . THR A 1 503 ? 1.659 72.215 -57.704 1.00 29.86 503 THR A O 1
ATOM 4122 N N . VAL A 1 504 ? 0.019 72.810 -59.126 1.00 31.59 504 VAL A N 1
ATOM 4123 C CA . VAL A 1 504 ? 0.679 73.936 -59.832 1.00 31.59 504 VAL A CA 1
ATOM 4124 C C . VAL A 1 504 ? -0.152 75.197 -59.521 1.00 31.59 504 VAL A C 1
ATOM 4126 O O . VAL A 1 504 ? -1.377 75.112 -59.555 1.00 31.59 504 VAL A O 1
ATOM 4129 N N . LYS A 1 505 ? 0.374 76.364 -59.137 1.00 34.91 505 LYS A N 1
ATOM 4130 C CA . LYS A 1 505 ? 1.500 77.164 -59.639 1.00 34.91 505 LYS A CA 1
ATOM 4131 C C . LYS A 1 505 ? 2.331 77.739 -58.498 1.00 34.91 505 LYS A C 1
ATOM 4133 O O . LYS A 1 505 ? 1.706 78.131 -57.488 1.00 34.91 505 LYS A O 1
#

Organism: NCBI:txid754091

Foldseek 3Di:
DDQDDDDDPDDLLVQLLVLLLCQQVPFLAEEQEAALALLSVVNLVSNLVSCVVVVAAYAYEYEDQLLFDPLSVVLVVVSCVVRVVRYPYYAQAQEWAKDAQLQDLVPRIDTGNDPPDDTLDDDPPPHPHDQPPDVPGDHHYHPVVVVLVCQVSSLVLAAYEYEDRAACVLDVVLVCQQRPPPFDAPDPVQSQWGARPNRRYIYGHSNHHDDLVNSVVVCVVVVDDHRCVVVVCVVVVNDSSLPDGDNCRDLNNLLVLLVCVVPPVSSLVVCPVRDPRSVVSNVPSVDDCQVVCDVHHDDPPPDDPVRRVVVVLVPHDPVVSLVVVLVVQVVVLVVDPCVLPLVSRKHKDALVLEDEDPLDPDDDDPVVLVVLLVCCLPVNDPDFFEWEDDPPSHTYGLGDVSVSVSCVPDPSNCVVSVRIGIYTYDDDDPLLSLLSSLQVCVVVPDDDLLSVLVNLVVSVVVPDDLVRSCVSNVHDSVSSVVSPVPPDPDVVCPPDDDDDDDDDD

Secondary structure (DSSP, 8-state):
---PPPPPSS-HHHHHHHHHHHHHHH-SEEEEEE-SSHHHHHHHHHHHHHHHHTT--EEEEEE--SS--HHHHHHHHHHHHHTTTTEEEEEEE-S-EEEE-TT-SSS-EEEET-TTS--SSPPPTTSB--GGGSTT--TT-BHHHHHHHHHHHHHTTS-EEEEE---GGG-HHHHHHHH-SSSPPSSTT-TTEEE-TTSSEEEE-TTTT--HHHHHHHHHHH-----THHHHHHHTT--GGG---S-TTSTTGGGGTHHHHHH-HHHHHHHHHHSTTHHHHHHHTTS-TTTTTSS-----TTS-HHHHHHHHHHHS-HHHHHHHHHHHHHHHHHH-TTTTSGGG-EEEEEGGGEEE-TT------HHHHHHHHHHHHHH--SSPEEEEE-TTS-EEEEE-HHHHHHHHH-HHHHHHHTTEEEEEEPPS-HHHHHHHHHHHHHHTT---HHHHHHHHHHHHHTT--HHHHHHHHT--HHHHHHHHHTT-TTGGGTTPPPPPP----